Protein AF-A0A1X0WG77-F1 (afdb_monomer_lite)

Foldseek 3Di:
DKEKEKEFPAAAFAQCQPTKTKIKIAIADPVRQADFQFKKAKDKDPFKDKQDRIWGAHPRRMTMIIIHGNDFDKIWMDIDGPPYDYDIYIHGHDHPPDDPVVVVVVVVVLVVLVPDPPPPDDPDDPPDDSPDDDPVVVVDDPPDPPVPPPDPPDLEQELVVQDDPVVVVQASQRSLLVSQVCCVVVVRQHYEYPDAHEHLAERENEPADPVAHEYAYAHYEYDPNHDADPDLPRAGENYEYDYQPAAAARYEAHYAYFYDVLGHAHYEAAEQGYENYEHEYAEAENHSEVYDYAHYQHEHYHYEYEYEEYEHYQEDYEDDAYPHHDRSAAEQYEYYYAEHEHHQQAHEEDALGHANYEAEHAYYHANQQKKKFWWPDFWCVVVCASDAPKWKDLPPAIWGWDHWADAQRIIITMTGHPDGQAVVVVNRDDPDDAQGWMAIPPDPGRTIGTHDMDHFAQDPLGTAHAHYEQANRVHPAREYEYAYAYDRDHDHYQCLRYFFAYDHSRDPQRGHDSQWGWDDPVFWTFIGRRRNDPDGPDIDGPVQADVVPPRDSPVDDPFDPKWKDKDFADPDDWDFTDFADQDPPDDPDQAWWWKWKKKDKPDPPWIKIWIKTWHDDPLWIDIDTPDMDTGPQKDWDWDIDSGGITTIIHGHPDRIMMMMMGIDTD

Organism: NCBI:txid1646377

pLDDT: mean 86.05, std 15.9, range [34.09, 98.88]

Sequence (666 aa):
MTTITLICPSNGAAADGSSQDVLAMTCVDSSGKAVSGQVITLTATTGVTLSATSVTTDSTGVASAYATSTTKGTFTVTAASSGATSVPCAVIFTDGYETAAANRVLSTMQTALAGTGGANYVGWNSSVSYSAGTLGAAFNSGTTQLSSLTSKQARWIDIEDYADTNSAAGDWTTAIQAAIDATNTLGIYNVRGTGSYAVSSTVKIRNVPSSGLNIAIYKITTLSAFPSNTTFWDATPVISIGDTTGNIVGLNLFINYLDGGSKADGITGVSYGYGTSHVHIGYATNCIAVMRMGQHDYTSATNWITGDNWVGNWMGVYLANGTSGTSPIVEAWIIDVKFIANNRWGGMWYFDAGQYGQIRGDWDYNGTYLAVLGLSTTTGLSSIAGQTGLKLTDGTTQMEFLFYYTYQGTTYIVVAASSNISKASGTGAVPWTAGSTISCTTVTGVSLVFSTSEIAGDNASGSNYFDILHDFERAPFGRIQVVAGYISGIIGGNLYTSSFQYQNSFSGTTDSFRGFGISNSGTALSFYNYALASTPIANFTSSYVNFPSKLSTAYRLIEGGAFASQIAASSSTTSALLTLVDQSTDKYYAEGTMYDITLKTNYAGTCGSYRVFVISSGGSYSHVVVSTYSGDAIAVTFTDTTSGVQMNFRQEAQTSMAVAVNAIRI

Secondary structure (DSSP, 8-state):
-EEEEEEEEE---BSSSS--EEEEEEEE-TTS-B-TT-EEEEEE-TT-EES-SEEE--TTSEEEEEEE-SS-EEEEEEEE-TTEEE--EEEEEBSPTTTHHHHHHHHHHHHHHHHS--TTSTT--TTS-TTSS-TTGGG--TT--GGG---SS-SSEEGGGG--HHHHTT--HHHHHHHHHHHHHHT--EEEEEEEEEESS-EEE----TT-EEEEEEEEEE-TTSPPPSSSSSPEEEEEE--SSS-EESEEEEEEEEE-TTTEEEEEEEET-EES-EEEEEEEES-SEEEEEEEESEEEES-EEEEEEEES-SEEEEEE--SSSEEEEEE--EEEEEEEE--SSEEEEEES--BT-EEEEEEES--TTEEEEEEEEEETGGGTTT-SS-EEESSS-EEEEEEEEEETTEEEEEEE-SS---GGGS----SS-TT-EEEESSSTT-EEEEEEEEE-EEETTEEE---EEEE-SSSS----EEE-S-BS-EEES-GGGSEEE---SS-S--EEETTEEEEE-SSEEEEEETTT-SSEEEEEETTT--GGG-S---S----SS-EEEEEE--SS--EEEEEE---SSS-SSS--EEEEEEEEESSTT-EEEEEEEEEEETTEEEEEEEEEEE-TTEEEEEEEETTEEEEEEEE-SSSEEEEEEEEEE-

InterPro domains:
  IPR003344 Big-1 (bacterial Ig-like domain 1) domain [PF02369] (4-93)
  IPR003344 Big-1 (bacterial Ig-like domain 1) domain [PS51127] (3-94)
  IPR003344 Big-1 (bacterial Ig-like domain 1) domain [SM00634] (2-90)
  IPR008964 Invasin/intimin cell-adhesion fragments [SSF49373] (2-91)
  IPR013783 Immunoglobulin-like fold [G3DSA:2.60.40.10] (1-93)

Structure (mmCIF, N/CA/C/O backbone):
data_AF-A0A1X0WG77-F1
#
_entry.id   AF-A0A1X0WG77-F1
#
loop_
_atom_site.group_PDB
_atom_site.id
_atom_site.type_symbol
_atom_site.label_atom_id
_atom_site.label_alt_id
_atom_site.label_comp_id
_atom_site.label_asym_id
_atom_site.label_entity_id
_atom_site.label_seq_id
_atom_site.pdbx_PDB_ins_code
_atom_site.Cartn_x
_atom_site.Cartn_y
_atom_site.Cartn_z
_atom_site.occupancy
_atom_site.B_iso_or_equiv
_atom_site.auth_seq_id
_atom_site.auth_comp_id
_atom_site.auth_asym_id
_atom_site.auth_atom_id
_atom_site.pdbx_PDB_model_num
ATOM 1 N N . MET A 1 1 ? 41.868 -67.259 -30.312 1.00 72.00 1 MET A N 1
ATOM 2 C CA . MET A 1 1 ? 42.405 -65.972 -30.803 1.00 72.00 1 MET A CA 1
ATOM 3 C C . MET A 1 1 ? 41.439 -64.898 -30.356 1.00 72.00 1 MET A C 1
ATOM 5 O O . MET A 1 1 ? 40.242 -65.135 -30.453 1.00 72.00 1 MET A O 1
ATOM 9 N N . THR A 1 2 ? 41.937 -63.808 -29.786 1.00 87.06 2 THR A N 1
ATOM 10 C CA . THR A 1 2 ? 41.091 -62.724 -29.274 1.00 87.06 2 THR A CA 1
ATOM 11 C C . THR A 1 2 ? 40.650 -61.834 -30.436 1.00 87.06 2 THR A C 1
ATOM 13 O O . THR A 1 2 ? 41.434 -61.572 -31.345 1.00 87.06 2 THR A O 1
ATOM 16 N N . THR A 1 3 ? 39.409 -61.368 -30.439 1.00 93.19 3 THR A N 1
ATOM 17 C CA . THR A 1 3 ? 38.869 -60.492 -31.481 1.00 93.19 3 THR A CA 1
ATOM 18 C C . THR A 1 3 ? 38.476 -59.156 -30.868 1.00 93.19 3 THR A C 1
ATOM 20 O O . THR A 1 3 ? 37.742 -59.116 -29.882 1.00 93.19 3 THR A O 1
ATOM 23 N N . ILE A 1 4 ? 38.963 -58.064 -31.460 1.00 94.94 4 ILE A N 1
ATOM 24 C CA . ILE A 1 4 ? 38.587 -56.694 -31.112 1.00 94.94 4 ILE A CA 1
ATOM 25 C C . ILE A 1 4 ? 37.647 -56.173 -32.194 1.00 94.94 4 ILE A C 1
ATOM 27 O O . ILE A 1 4 ? 38.030 -56.041 -33.357 1.00 94.94 4 ILE A O 1
ATOM 31 N N . THR A 1 5 ? 36.428 -55.833 -31.799 1.00 94.12 5 THR A N 1
ATOM 32 C CA . THR A 1 5 ? 35.467 -55.133 -32.652 1.00 94.12 5 THR A CA 1
ATOM 33 C C . THR A 1 5 ? 35.569 -53.644 -32.358 1.00 94.12 5 THR A C 1
ATOM 35 O O . THR A 1 5 ? 35.202 -53.226 -31.265 1.00 94.12 5 THR A O 1
ATOM 38 N N . LEU A 1 6 ? 36.094 -52.861 -33.304 1.00 95.25 6 LEU A N 1
ATOM 39 C CA . LEU A 1 6 ? 36.152 -51.399 -33.229 1.00 95.25 6 LEU A CA 1
ATOM 40 C C . LEU A 1 6 ? 35.035 -50.809 -34.092 1.00 95.25 6 LEU A C 1
ATOM 42 O O . LEU A 1 6 ? 34.965 -51.082 -35.289 1.00 95.25 6 LEU A O 1
ATOM 46 N N . ILE A 1 7 ? 34.196 -49.971 -33.493 1.00 93.31 7 ILE A N 1
ATOM 47 C CA . ILE A 1 7 ? 33.124 -49.241 -34.175 1.00 93.31 7 ILE A CA 1
ATOM 48 C C . ILE A 1 7 ? 33.127 -47.769 -33.758 1.00 93.31 7 ILE A C 1
ATOM 50 O O . ILE A 1 7 ? 33.672 -47.409 -32.715 1.00 93.31 7 ILE A O 1
ATOM 54 N N . CYS A 1 8 ? 32.505 -46.916 -34.572 1.00 91.12 8 CYS A N 1
ATOM 55 C CA . CYS A 1 8 ? 32.302 -45.498 -34.276 1.00 91.12 8 CYS A CA 1
ATOM 56 C C . CYS A 1 8 ? 30.799 -45.230 -34.102 1.00 91.12 8 CYS A C 1
ATOM 58 O O . CYS A 1 8 ? 30.136 -44.872 -35.076 1.00 91.12 8 CYS A O 1
ATOM 60 N N . PRO A 1 9 ? 30.216 -45.489 -32.914 1.00 84.31 9 PRO A N 1
ATOM 61 C CA . PRO A 1 9 ? 28.779 -45.328 -32.679 1.00 84.31 9 PRO A CA 1
ATOM 62 C C . PRO A 1 9 ? 28.277 -43.888 -32.844 1.00 84.31 9 PRO A C 1
ATOM 64 O O . PRO A 1 9 ? 27.129 -43.695 -33.232 1.00 84.31 9 PRO A O 1
ATOM 67 N N . SER A 1 10 ? 29.124 -42.893 -32.573 1.00 87.31 10 SER A N 1
ATOM 68 C CA . SER A 1 10 ? 28.854 -41.486 -32.879 1.00 87.31 10 SER A CA 1
ATOM 69 C C . SER A 1 10 ? 29.910 -41.017 -33.865 1.00 87.31 10 SER A C 1
ATOM 71 O O . SER A 1 10 ? 31.090 -41.025 -33.524 1.00 87.31 10 SER A O 1
ATOM 73 N N . ASN A 1 11 ? 29.484 -40.700 -35.083 1.00 88.38 11 ASN A N 1
ATOM 74 C CA . ASN A 1 11 ? 30.341 -40.418 -36.231 1.00 88.38 11 ASN A CA 1
ATOM 75 C C . ASN A 1 11 ? 29.741 -39.239 -37.013 1.00 88.38 11 ASN A C 1
ATOM 77 O O . ASN A 1 11 ? 28.514 -39.172 -37.132 1.00 88.38 11 ASN A O 1
ATOM 81 N N . GLY A 1 12 ? 30.555 -38.338 -37.561 1.00 85.31 12 GLY A N 1
ATOM 82 C CA . GLY A 1 12 ? 30.060 -37.125 -38.227 1.00 85.31 12 GLY A CA 1
ATOM 83 C C . GLY A 1 12 ? 30.235 -35.840 -37.414 1.00 85.31 12 GLY A C 1
ATOM 84 O O . GLY A 1 12 ? 29.492 -34.879 -37.638 1.00 85.31 12 GLY A O 1
ATOM 85 N N . ALA A 1 13 ? 31.162 -35.813 -36.454 1.00 86.88 13 ALA A N 1
ATOM 86 C CA . ALA A 1 13 ? 31.505 -34.607 -35.710 1.00 86.88 13 ALA A CA 1
ATOM 87 C C . ALA A 1 13 ? 31.988 -33.471 -36.633 1.00 86.88 13 ALA A C 1
ATOM 89 O O . ALA A 1 13 ? 32.538 -33.693 -37.714 1.00 86.88 13 ALA A O 1
ATOM 90 N N . ALA A 1 14 ? 31.801 -32.221 -36.207 1.00 85.81 14 ALA A N 1
ATOM 91 C CA . ALA A 1 14 ? 32.359 -31.075 -36.918 1.00 85.81 14 ALA A CA 1
ATOM 92 C C . ALA A 1 14 ? 33.896 -31.092 -36.884 1.00 85.81 14 ALA A C 1
ATOM 94 O O . ALA A 1 14 ? 34.507 -31.403 -35.866 1.00 85.81 14 ALA A O 1
ATOM 95 N N . ALA A 1 15 ? 34.529 -30.700 -37.991 1.00 88.12 15 ALA A N 1
ATOM 96 C CA . ALA A 1 15 ? 35.973 -30.501 -38.088 1.00 88.12 15 ALA A CA 1
ATOM 97 C C . ALA A 1 15 ? 36.428 -29.180 -37.420 1.00 88.12 15 ALA A C 1
ATOM 99 O O . ALA A 1 15 ? 37.099 -28.360 -38.045 1.00 88.12 15 ALA A O 1
ATOM 100 N N . ASP A 1 16 ? 36.017 -28.936 -36.176 1.00 85.00 16 ASP A N 1
ATOM 101 C CA . ASP A 1 16 ? 36.275 -27.710 -35.400 1.00 85.00 16 ASP A CA 1
ATOM 102 C C . ASP A 1 16 ? 37.384 -27.878 -34.338 1.00 85.00 16 ASP A C 1
ATOM 104 O O . ASP A 1 16 ? 37.750 -26.925 -33.650 1.00 85.00 16 ASP A O 1
ATOM 108 N N . GLY A 1 17 ? 37.946 -29.084 -34.213 1.00 87.19 17 GLY A N 1
ATOM 109 C CA . GLY A 1 17 ? 38.962 -29.438 -33.222 1.00 87.19 17 GLY A CA 1
ATOM 110 C C . GLY A 1 17 ? 38.434 -29.716 -31.809 1.00 87.19 17 GLY A C 1
ATOM 111 O O . GLY A 1 17 ? 39.234 -30.109 -30.956 1.00 87.19 17 GLY A O 1
ATOM 112 N N . SER A 1 18 ? 37.133 -29.562 -31.548 1.00 87.56 18 SER A N 1
ATOM 113 C CA . SER A 1 18 ? 36.513 -29.752 -30.226 1.00 87.56 18 SER A CA 1
ATOM 114 C C . SER A 1 18 ? 35.364 -30.769 -30.225 1.00 87.56 18 SER A C 1
ATOM 116 O O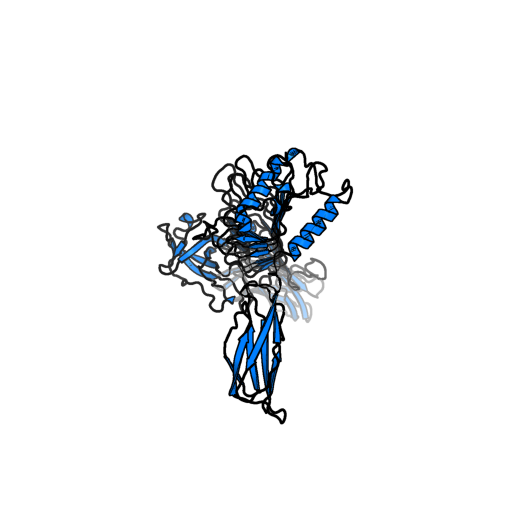 . SER A 1 18 ? 35.201 -31.487 -29.237 1.00 87.56 18 SER A O 1
ATOM 118 N N . SER A 1 19 ? 34.619 -30.886 -31.323 1.00 86.75 19 SER A N 1
ATOM 119 C CA . SER A 1 19 ? 33.569 -31.878 -31.545 1.00 86.75 19 SER A CA 1
ATOM 120 C C . SER A 1 19 ? 34.162 -33.286 -31.675 1.00 86.75 19 SER A C 1
ATOM 122 O O . SER A 1 19 ? 35.167 -33.499 -32.356 1.00 86.75 19 SER A O 1
ATOM 124 N N . GLN A 1 20 ? 33.536 -34.257 -31.004 1.00 92.44 20 GLN A N 1
ATOM 125 C CA . GLN A 1 20 ? 34.094 -35.595 -30.791 1.00 92.44 20 GLN A CA 1
ATOM 126 C C . GLN A 1 20 ? 33.289 -36.685 -31.497 1.00 92.44 20 GLN A C 1
ATOM 128 O O . GLN A 1 20 ? 32.087 -36.828 -31.271 1.00 92.44 20 GLN A O 1
ATOM 133 N N . ASP A 1 21 ? 33.988 -37.518 -32.263 1.00 93.31 21 ASP A N 1
ATOM 134 C CA . ASP A 1 21 ? 33.515 -38.846 -32.638 1.00 93.31 21 ASP A CA 1
ATOM 135 C C . ASP A 1 21 ? 33.853 -39.841 -31.518 1.00 93.31 21 ASP A C 1
ATOM 137 O O . ASP A 1 21 ? 34.910 -39.759 -30.881 1.00 93.31 21 ASP A O 1
ATOM 141 N N . VAL A 1 22 ? 32.955 -40.794 -31.266 1.00 95.06 22 VAL A N 1
ATOM 142 C CA . VAL A 1 22 ? 33.102 -41.783 -30.189 1.00 95.06 22 VAL A CA 1
ATOM 143 C C . VAL A 1 22 ? 33.548 -43.104 -30.784 1.00 95.06 22 VAL A C 1
ATOM 145 O O . VAL A 1 22 ? 32.844 -43.674 -31.610 1.00 95.06 22 VAL A O 1
ATOM 148 N N . LEU A 1 23 ? 34.679 -43.622 -30.314 1.00 95.81 23 LEU A N 1
ATOM 149 C CA . LEU A 1 23 ? 35.206 -44.937 -30.656 1.00 95.81 23 LEU A CA 1
ATOM 150 C C . LEU A 1 23 ? 34.848 -45.926 -29.549 1.00 95.81 23 LEU A C 1
ATOM 152 O O . LEU A 1 23 ? 35.200 -45.707 -28.389 1.00 95.81 23 LEU A O 1
ATOM 156 N N . ALA A 1 24 ? 34.206 -47.034 -29.906 1.00 94.38 24 ALA A N 1
ATOM 157 C CA . ALA A 1 24 ? 33.896 -48.122 -28.985 1.00 94.38 24 ALA A CA 1
ATOM 158 C C . ALA A 1 24 ? 34.583 -49.413 -29.436 1.00 94.38 24 ALA A C 1
ATOM 160 O O . ALA A 1 24 ? 34.536 -49.785 -30.610 1.00 94.38 24 ALA A O 1
ATOM 161 N N . MET A 1 25 ? 35.232 -50.086 -28.489 1.00 95.50 25 MET A N 1
ATOM 162 C CA . MET A 1 25 ? 35.956 -51.335 -28.698 1.00 95.50 25 MET A CA 1
ATOM 163 C C . MET A 1 25 ? 35.393 -52.416 -27.793 1.00 95.50 25 MET A C 1
ATOM 165 O O . MET A 1 25 ? 35.274 -52.211 -26.589 1.00 95.50 25 MET A O 1
ATOM 169 N N . THR A 1 26 ? 35.118 -53.587 -28.356 1.00 94.56 26 THR A N 1
ATOM 170 C CA . THR A 1 26 ? 34.739 -54.780 -27.591 1.00 94.56 26 THR A CA 1
ATOM 171 C C . THR A 1 26 ? 35.724 -55.900 -27.872 1.00 94.56 26 THR A C 1
ATOM 173 O O . THR A 1 26 ? 36.003 -56.204 -29.031 1.00 94.56 26 THR A O 1
ATOM 176 N N . CYS A 1 27 ? 36.251 -56.510 -26.817 1.00 93.88 27 CYS A N 1
ATOM 177 C CA . CYS A 1 27 ? 37.264 -57.551 -26.871 1.00 93.88 27 CYS A CA 1
ATOM 178 C C . CYS A 1 27 ? 36.690 -58.876 -26.362 1.00 93.88 27 CYS A C 1
ATOM 180 O O . CYS A 1 27 ? 36.281 -58.974 -25.202 1.00 93.88 27 CYS A O 1
ATOM 182 N N . VAL A 1 28 ? 36.676 -59.897 -27.218 1.00 92.88 28 VAL A N 1
ATOM 183 C CA . VAL A 1 28 ? 36.177 -61.240 -26.889 1.00 92.88 28 VAL A CA 1
ATOM 184 C C . VAL A 1 28 ? 37.200 -62.316 -27.238 1.00 92.88 28 VAL A C 1
ATOM 186 O O . VAL A 1 28 ? 37.978 -62.163 -28.178 1.00 92.88 28 VAL A O 1
ATOM 189 N N . ASP A 1 29 ? 37.223 -63.412 -26.486 1.00 90.94 29 ASP A N 1
ATOM 190 C CA . ASP A 1 29 ? 38.038 -64.584 -26.801 1.00 90.94 29 ASP A CA 1
ATOM 191 C C . ASP A 1 29 ? 37.398 -65.445 -27.909 1.00 90.94 29 ASP A C 1
ATOM 193 O O . ASP A 1 29 ? 36.309 -65.160 -28.407 1.00 90.94 29 ASP A O 1
ATOM 197 N N . SER A 1 30 ? 38.057 -66.542 -28.298 1.00 87.62 30 SER A N 1
ATOM 198 C CA . SER A 1 30 ? 37.553 -67.432 -29.358 1.00 87.62 30 SER A CA 1
ATOM 199 C C . SER A 1 30 ? 36.258 -68.176 -29.017 1.00 87.62 30 SER A C 1
ATOM 201 O O . SER A 1 30 ? 35.678 -68.786 -29.909 1.00 87.62 30 SER A O 1
ATOM 203 N N . SER A 1 31 ? 35.815 -68.161 -27.756 1.00 88.50 31 SER A N 1
ATOM 204 C CA . SER A 1 31 ? 34.515 -68.700 -27.338 1.00 88.50 31 SER A CA 1
ATOM 205 C C . SER A 1 31 ? 33.401 -67.646 -27.350 1.00 88.50 31 SER A C 1
ATOM 207 O O . SER A 1 31 ? 32.243 -67.981 -27.112 1.00 88.50 31 SER A O 1
ATOM 209 N N . GLY A 1 32 ? 33.737 -66.383 -27.640 1.00 84.94 32 GLY A N 1
ATOM 210 C CA . GLY A 1 32 ? 32.819 -65.247 -27.590 1.00 84.94 32 GLY A CA 1
ATOM 211 C C . GLY A 1 32 ? 32.688 -64.616 -26.201 1.00 84.94 32 GLY A C 1
ATOM 212 O O . GLY A 1 32 ? 31.807 -63.782 -26.001 1.00 84.94 32 GLY A O 1
ATOM 213 N N . LYS A 1 33 ? 33.538 -64.984 -25.231 1.00 91.25 33 LYS A N 1
ATOM 214 C CA . LYS A 1 33 ? 33.508 -64.421 -23.875 1.00 91.25 33 LYS A CA 1
ATOM 215 C C . LYS A 1 33 ? 34.330 -63.134 -23.797 1.00 91.25 33 LYS A C 1
ATOM 217 O O . LYS A 1 33 ? 35.428 -63.065 -24.341 1.00 91.25 33 LYS A O 1
ATOM 222 N N . ALA A 1 34 ? 33.817 -62.134 -23.083 1.00 93.06 34 ALA A N 1
ATOM 223 C CA . ALA A 1 34 ? 34.497 -60.863 -22.847 1.00 93.06 34 ALA A CA 1
ATOM 224 C C . ALA A 1 34 ? 35.877 -61.028 -22.182 1.00 93.06 34 ALA A C 1
ATOM 226 O O . ALA A 1 34 ? 36.022 -61.764 -21.201 1.00 93.06 34 ALA A O 1
ATOM 227 N N . VAL A 1 35 ? 36.874 -60.296 -22.687 1.00 93.06 35 VAL A N 1
ATOM 228 C CA . VAL A 1 35 ? 38.241 -60.267 -22.149 1.00 93.06 35 VAL A CA 1
ATOM 229 C C . VAL A 1 35 ? 38.459 -58.964 -21.387 1.00 93.06 35 VAL A C 1
ATOM 231 O O . VAL A 1 35 ? 38.616 -57.900 -21.986 1.00 93.06 35 VAL A O 1
ATOM 234 N N . SER A 1 36 ? 38.477 -59.056 -20.059 1.00 94.38 36 SER A N 1
ATOM 235 C CA . SER A 1 36 ? 38.755 -57.933 -19.158 1.00 94.38 36 SER A CA 1
ATOM 236 C C . SER A 1 36 ? 40.249 -57.634 -19.067 1.00 94.38 36 SER A C 1
ATOM 238 O O . SER A 1 36 ? 41.068 -58.551 -19.066 1.00 94.38 36 SER A O 1
ATOM 240 N N . GLY A 1 37 ? 40.606 -56.359 -18.903 1.00 92.69 37 GLY A N 1
ATOM 241 C CA . GLY A 1 37 ? 41.988 -55.930 -18.671 1.00 92.69 37 GLY A CA 1
ATOM 242 C C . GLY A 1 37 ? 42.888 -55.979 -19.910 1.00 92.69 37 GLY A C 1
ATOM 243 O O . GLY A 1 37 ? 44.106 -55.869 -19.781 1.00 92.69 37 GLY A O 1
ATOM 244 N N . GLN A 1 38 ? 42.321 -56.141 -21.108 1.00 94.19 38 GLN A N 1
ATOM 245 C CA . GLN A 1 38 ? 43.082 -56.147 -22.353 1.00 94.19 38 GLN A CA 1
ATOM 246 C C . GLN A 1 38 ? 43.496 -54.721 -22.716 1.00 94.19 38 GLN A C 1
ATOM 248 O O . GLN A 1 38 ? 42.642 -53.859 -22.911 1.00 94.19 38 GLN A O 1
ATOM 253 N N . VAL A 1 39 ? 44.800 -54.485 -22.870 1.00 95.25 39 VAL A N 1
ATOM 254 C CA . VAL A 1 39 ? 45.331 -53.205 -23.360 1.00 95.25 39 VAL A CA 1
ATOM 255 C C . VAL A 1 39 ? 45.246 -53.165 -24.886 1.00 95.25 39 VAL A C 1
ATOM 257 O O . VAL A 1 39 ? 45.792 -54.034 -25.567 1.00 95.25 39 VAL A O 1
ATOM 260 N N . ILE A 1 40 ? 44.567 -52.158 -25.424 1.00 95.69 40 ILE A N 1
ATOM 261 C CA . ILE A 1 40 ? 44.338 -51.927 -26.851 1.00 95.69 40 ILE A CA 1
ATOM 262 C C . ILE A 1 40 ? 45.022 -50.617 -27.243 1.00 95.69 40 ILE A C 1
ATOM 264 O O . ILE A 1 40 ? 44.683 -49.556 -26.725 1.00 95.69 40 ILE A O 1
ATOM 268 N N . THR A 1 41 ? 45.964 -50.680 -28.178 1.00 96.69 41 THR A N 1
ATOM 269 C CA . THR A 1 41 ? 46.638 -49.507 -28.749 1.00 96.69 41 THR A CA 1
ATOM 270 C C . THR A 1 41 ? 45.830 -48.964 -29.921 1.00 96.69 41 THR A C 1
ATOM 272 O O . THR A 1 41 ? 45.400 -49.736 -30.778 1.00 96.69 41 THR A O 1
ATOM 275 N N . LEU A 1 42 ? 45.651 -47.645 -29.979 1.00 96.81 42 LEU A N 1
ATOM 276 C CA . LEU A 1 42 ? 44.920 -46.955 -31.036 1.00 96.81 42 LEU A CA 1
ATOM 277 C C . LEU A 1 42 ? 45.854 -46.098 -31.881 1.00 96.81 42 LEU A C 1
ATOM 279 O O . LEU A 1 42 ? 46.690 -45.359 -31.361 1.00 96.81 42 LEU A O 1
ATOM 283 N N . THR A 1 43 ? 45.661 -46.153 -33.193 1.00 96.12 43 THR A N 1
ATOM 284 C CA . THR A 1 43 ? 46.332 -45.270 -34.148 1.00 96.12 43 THR A CA 1
ATOM 285 C C . THR A 1 43 ? 45.322 -44.728 -35.143 1.00 96.12 43 THR A C 1
ATOM 287 O O . THR A 1 43 ? 44.430 -45.452 -35.577 1.00 96.12 43 THR A O 1
ATOM 290 N N . ALA A 1 44 ? 45.470 -43.462 -35.516 1.00 94.81 44 ALA A N 1
ATOM 291 C CA . ALA A 1 44 ? 44.631 -42.806 -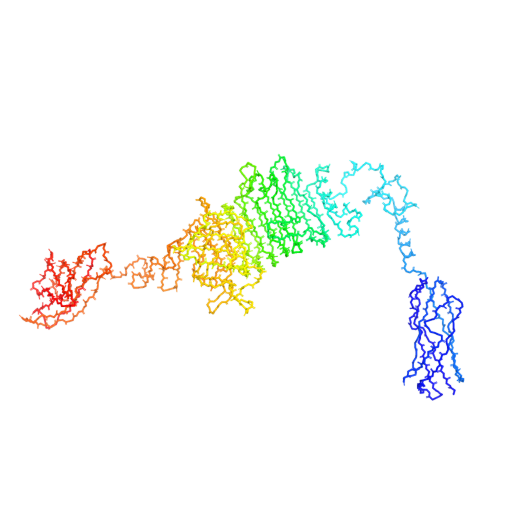36.508 1.00 94.81 44 ALA A CA 1
ATOM 292 C C . ALA A 1 44 ? 45.482 -42.266 -37.663 1.00 94.81 44 ALA A C 1
ATOM 294 O O . ALA A 1 44 ? 46.664 -41.961 -37.489 1.00 94.81 44 ALA A O 1
ATOM 295 N N . THR A 1 45 ? 44.884 -42.141 -38.845 1.00 93.19 45 THR A N 1
ATOM 296 C CA . THR A 1 45 ? 45.497 -41.434 -39.978 1.00 93.19 45 THR A CA 1
ATOM 297 C C . THR A 1 45 ? 45.760 -39.963 -39.637 1.00 93.19 45 THR A C 1
ATOM 299 O O . THR A 1 45 ? 45.017 -39.359 -38.863 1.00 93.19 45 THR A O 1
ATOM 302 N N . THR A 1 46 ? 46.796 -39.372 -40.242 1.00 91.00 46 THR A N 1
ATOM 303 C CA . THR A 1 46 ? 47.172 -37.962 -40.048 1.00 91.00 46 THR A CA 1
ATOM 304 C C . THR A 1 46 ? 45.973 -37.028 -40.226 1.00 91.00 46 THR A C 1
ATOM 306 O O . THR A 1 46 ? 45.255 -37.130 -41.218 1.00 91.00 46 THR A O 1
ATOM 309 N N . GLY A 1 47 ? 45.777 -36.115 -39.272 1.00 88.81 47 GLY A N 1
ATOM 310 C CA . GLY A 1 47 ? 44.645 -35.182 -39.247 1.00 88.81 47 GLY A CA 1
ATOM 311 C C . GLY A 1 47 ? 43.610 -35.477 -38.160 1.00 88.81 47 GLY A C 1
ATOM 312 O O . GLY A 1 47 ? 42.758 -34.631 -37.917 1.00 88.81 47 GLY A O 1
ATOM 313 N N . VAL A 1 48 ? 43.701 -36.616 -37.467 1.00 95.38 48 VAL A N 1
ATOM 314 C CA . VAL A 1 48 ? 42.843 -36.957 -36.320 1.00 95.38 48 VAL A CA 1
ATOM 315 C C . VAL A 1 48 ? 43.651 -36.965 -35.027 1.00 95.38 48 VAL A C 1
ATOM 317 O O . VAL A 1 48 ? 44.713 -37.586 -34.952 1.00 95.38 48 VAL A O 1
ATOM 320 N N . THR A 1 49 ? 43.117 -36.324 -33.993 1.00 96.00 49 THR A N 1
ATOM 321 C CA . THR A 1 49 ? 43.636 -36.370 -32.625 1.00 96.00 49 THR A CA 1
ATOM 322 C C . THR A 1 49 ? 42.796 -37.348 -31.814 1.00 96.00 49 THR A C 1
ATOM 324 O O . THR A 1 49 ? 41.582 -37.193 -31.707 1.00 96.00 49 THR A O 1
ATOM 327 N N . LEU A 1 50 ? 43.435 -38.365 -31.236 1.00 96.38 50 LEU A N 1
ATOM 328 C CA . LEU A 1 50 ? 42.777 -39.314 -30.338 1.00 96.38 50 LEU A CA 1
ATOM 329 C C . LEU A 1 50 ? 42.912 -38.849 -28.887 1.00 96.38 50 LEU A C 1
ATOM 331 O O . LEU A 1 50 ? 43.984 -38.408 -28.476 1.00 96.38 50 LEU A O 1
ATOM 335 N N . SER A 1 51 ? 41.856 -39.011 -28.088 1.00 95.19 51 SER A N 1
ATOM 336 C CA . SER A 1 51 ? 41.879 -38.678 -26.656 1.00 95.19 51 SER A CA 1
ATOM 337 C C . SER A 1 51 ? 42.849 -39.548 -25.852 1.00 95.19 51 SER A C 1
ATOM 339 O O . SER A 1 51 ? 43.271 -39.161 -24.766 1.00 95.19 51 SER A O 1
ATOM 341 N N . ALA A 1 52 ? 43.183 -40.734 -26.366 1.00 92.75 52 ALA A N 1
ATOM 342 C CA . ALA A 1 52 ? 44.170 -41.642 -25.804 1.00 92.75 52 ALA A CA 1
ATOM 343 C C . ALA A 1 52 ? 44.788 -42.508 -26.912 1.00 92.75 52 ALA A C 1
ATOM 345 O O . ALA A 1 52 ? 44.104 -42.923 -27.846 1.00 92.75 52 ALA A O 1
ATOM 346 N N . THR A 1 53 ? 46.078 -42.822 -26.788 1.00 92.25 53 THR A N 1
ATOM 347 C CA . THR A 1 53 ? 46.800 -43.733 -27.697 1.00 92.25 53 THR A CA 1
ATOM 348 C C . THR A 1 53 ? 46.705 -45.199 -27.268 1.00 92.25 53 THR A C 1
ATOM 350 O O . THR A 1 53 ? 47.046 -46.096 -28.036 1.00 92.25 53 THR A O 1
ATOM 353 N N . SER A 1 54 ? 46.220 -45.464 -26.053 1.00 94.00 54 SER A N 1
ATOM 354 C CA . SER A 1 54 ? 45.915 -46.806 -25.562 1.00 94.00 54 SER A CA 1
ATOM 355 C C . SER A 1 54 ? 44.754 -46.767 -24.574 1.00 94.00 54 SER A C 1
ATOM 357 O O . SER A 1 54 ? 44.623 -45.802 -23.822 1.00 94.00 54 SER A O 1
ATOM 359 N N . VAL A 1 55 ? 43.932 -47.812 -24.574 1.00 95.38 55 VAL A N 1
ATOM 360 C CA . VAL A 1 55 ? 42.796 -48.000 -23.663 1.00 95.38 55 VAL A CA 1
ATOM 361 C C . VAL A 1 55 ? 42.795 -49.426 -23.121 1.00 95.38 55 VAL A C 1
ATOM 363 O O . VAL A 1 55 ? 43.305 -50.333 -23.773 1.00 95.38 55 VAL A O 1
ATOM 366 N N . THR A 1 56 ? 42.216 -49.641 -21.943 1.00 95.31 56 THR A N 1
ATOM 367 C CA . THR A 1 56 ? 42.135 -50.969 -21.318 1.00 95.31 56 THR A CA 1
ATOM 368 C C . THR A 1 56 ? 40.680 -51.382 -21.185 1.00 95.31 56 THR A C 1
ATOM 370 O O . THR A 1 56 ? 39.862 -50.573 -20.751 1.00 95.31 56 THR A O 1
ATOM 373 N N . THR A 1 57 ? 40.351 -52.621 -21.547 1.00 94.88 57 THR A N 1
ATOM 374 C CA . THR A 1 57 ? 38.978 -53.118 -21.425 1.00 94.88 57 THR A CA 1
ATOM 375 C C . THR A 1 57 ? 38.554 -53.310 -19.974 1.00 94.88 57 THR A C 1
ATOM 377 O O . THR A 1 57 ? 39.323 -53.791 -19.137 1.00 94.88 57 THR A O 1
ATOM 380 N N . ASP A 1 58 ? 37.307 -52.955 -19.684 1.00 93.00 58 ASP A N 1
ATOM 381 C CA . ASP A 1 58 ? 36.679 -53.159 -18.383 1.00 93.00 58 ASP A CA 1
ATOM 382 C C . ASP A 1 58 ? 36.286 -54.631 -18.138 1.00 93.00 58 ASP A C 1
ATOM 384 O O . ASP A 1 58 ? 36.568 -55.522 -18.945 1.00 93.00 58 ASP A O 1
ATOM 388 N N . SER A 1 59 ? 35.607 -54.898 -17.018 1.00 91.31 59 SER A N 1
ATOM 389 C CA . SER A 1 59 ? 35.137 -56.239 -16.638 1.00 91.31 59 SER A CA 1
ATOM 390 C C . SER A 1 59 ? 34.152 -56.869 -17.631 1.00 91.31 59 SER A C 1
ATOM 392 O O . SER A 1 59 ? 33.933 -58.080 -17.584 1.00 91.31 59 SER A O 1
ATOM 394 N N . THR A 1 60 ? 33.588 -56.077 -18.544 1.00 90.56 60 THR A N 1
ATOM 395 C CA . THR A 1 60 ? 32.686 -56.510 -19.618 1.00 90.56 60 THR A CA 1
ATOM 396 C C . THR A 1 60 ? 33.381 -56.606 -20.979 1.00 90.56 60 THR A C 1
ATOM 398 O O . THR A 1 60 ? 32.745 -56.945 -21.975 1.00 90.56 60 THR A O 1
ATOM 401 N N . GLY A 1 61 ? 34.698 -56.379 -21.031 1.00 91.94 61 GLY A N 1
ATOM 402 C CA . GLY A 1 61 ? 35.495 -56.460 -22.252 1.00 91.94 61 GLY A CA 1
ATOM 403 C C . GLY A 1 61 ? 35.363 -55.236 -23.157 1.00 91.94 61 GLY A C 1
ATOM 404 O O . GLY A 1 61 ? 35.721 -55.325 -24.331 1.00 91.94 61 GLY A O 1
ATOM 405 N N . VAL A 1 62 ? 34.866 -54.106 -22.644 1.00 93.94 62 VAL A N 1
ATOM 406 C CA . VAL A 1 62 ? 34.608 -52.886 -23.423 1.00 93.94 62 VAL A CA 1
ATOM 407 C C . VAL A 1 62 ? 35.615 -51.788 -23.078 1.00 93.94 62 VAL A C 1
ATOM 409 O O . VAL A 1 62 ? 36.042 -51.658 -21.935 1.00 93.94 62 VAL A O 1
ATOM 412 N N . ALA A 1 63 ? 36.010 -50.995 -24.073 1.00 94.56 63 ALA A N 1
ATOM 413 C CA . ALA A 1 63 ? 36.790 -49.771 -23.907 1.00 94.56 63 ALA A CA 1
ATOM 414 C C . ALA A 1 63 ? 36.289 -48.677 -24.863 1.00 94.56 63 ALA A C 1
ATOM 416 O O . ALA A 1 63 ? 35.721 -48.979 -25.915 1.00 94.56 63 ALA A O 1
ATOM 417 N N . SER A 1 64 ? 36.535 -47.406 -24.536 1.00 94.69 64 SER A N 1
ATOM 418 C CA . SER A 1 64 ? 36.151 -46.267 -25.378 1.00 94.69 64 SER A CA 1
ATOM 419 C C . SER A 1 64 ? 37.238 -45.198 -25.458 1.00 94.69 64 SER A C 1
ATOM 421 O O . SER A 1 64 ? 37.990 -44.996 -24.507 1.00 94.69 64 SER A O 1
ATOM 423 N N . ALA A 1 65 ? 37.280 -44.484 -26.579 1.00 96.12 65 ALA A N 1
ATOM 424 C CA . ALA A 1 65 ? 38.109 -43.300 -26.793 1.00 96.12 65 ALA A CA 1
ATOM 425 C C . ALA A 1 65 ? 37.350 -42.283 -27.657 1.00 96.12 65 ALA A C 1
ATOM 427 O O . ALA A 1 65 ? 36.317 -42.613 -28.239 1.00 96.12 65 ALA A O 1
ATOM 428 N N . TYR A 1 66 ? 37.874 -41.066 -27.772 1.00 96.44 66 TYR A N 1
ATOM 429 C CA . TYR A 1 66 ? 37.318 -40.027 -28.636 1.00 96.44 66 TYR A CA 1
ATOM 430 C C . TYR A 1 66 ? 38.299 -39.655 -29.742 1.00 96.44 66 TYR A C 1
ATOM 432 O O . TYR A 1 66 ? 39.516 -39.714 -29.547 1.00 96.44 66 TYR A O 1
ATOM 440 N N . ALA A 1 67 ? 37.763 -39.246 -30.885 1.00 95.62 67 ALA A N 1
ATOM 441 C CA . ALA A 1 67 ? 38.513 -38.693 -32.002 1.00 95.62 67 ALA A CA 1
ATOM 442 C C . ALA A 1 67 ? 38.028 -37.265 -32.290 1.00 95.62 67 ALA A C 1
ATOM 444 O O . ALA A 1 67 ? 36.825 -37.030 -32.367 1.00 95.62 67 ALA A O 1
ATOM 445 N N . THR A 1 68 ? 38.951 -36.322 -32.475 1.00 95.06 68 THR A N 1
ATOM 446 C CA . THR A 1 68 ? 38.663 -34.955 -32.943 1.00 95.06 68 THR A CA 1
ATOM 447 C C . THR A 1 68 ? 39.503 -34.619 -34.175 1.00 95.06 68 THR A C 1
ATOM 449 O O . THR A 1 68 ? 40.553 -35.224 -34.410 1.00 95.06 68 THR A O 1
ATOM 452 N N . SER A 1 69 ? 39.068 -33.648 -34.978 1.00 93.31 69 SER A N 1
ATOM 453 C CA . SER A 1 69 ? 39.838 -33.146 -36.121 1.00 93.31 69 SER A CA 1
ATOM 454 C C . SER A 1 69 ? 39.529 -31.678 -36.400 1.00 93.31 69 SER A C 1
ATOM 456 O O . SER A 1 69 ? 38.422 -31.215 -36.155 1.00 93.31 69 SER A O 1
ATOM 458 N N . THR A 1 70 ? 40.501 -30.952 -36.950 1.00 91.44 70 THR A N 1
ATOM 459 C CA . THR A 1 70 ? 40.306 -29.630 -37.578 1.00 91.44 70 THR A CA 1
ATOM 460 C C . THR A 1 70 ? 40.208 -29.724 -39.105 1.00 91.44 70 THR A C 1
ATOM 462 O O . THR A 1 70 ? 40.155 -28.712 -39.798 1.00 91.44 70 THR A O 1
ATOM 465 N N . THR A 1 71 ? 40.238 -30.941 -39.658 1.00 90.19 71 THR A N 1
ATOM 466 C CA . THR A 1 71 ? 40.219 -31.206 -41.099 1.00 90.19 71 THR A CA 1
ATOM 467 C C . THR A 1 71 ? 38.997 -32.043 -41.447 1.00 90.19 71 THR A C 1
ATOM 469 O O . THR A 1 71 ? 38.833 -33.156 -40.960 1.00 90.19 71 THR A O 1
ATOM 472 N N . LYS A 1 72 ? 38.137 -31.530 -42.328 1.00 90.06 72 LYS A N 1
ATOM 473 C CA . LYS A 1 72 ? 37.009 -32.298 -42.864 1.00 90.06 72 LYS A CA 1
ATOM 474 C C . LYS A 1 72 ? 37.507 -33.472 -43.701 1.00 90.06 72 LYS A C 1
ATOM 476 O O . LYS A 1 72 ? 38.400 -33.314 -44.532 1.00 90.06 72 LYS A O 1
ATOM 481 N N . GLY A 1 73 ? 36.847 -34.614 -43.563 1.00 90.62 73 GLY A N 1
ATOM 482 C CA . GLY A 1 73 ? 37.108 -35.784 -44.389 1.00 90.62 73 GLY A CA 1
ATOM 483 C C . GLY A 1 73 ? 36.808 -37.092 -43.678 1.00 90.62 73 GLY A C 1
ATOM 484 O O . GLY A 1 73 ? 36.363 -37.116 -42.533 1.00 90.62 73 GLY A O 1
ATOM 485 N N . THR A 1 74 ? 37.061 -38.189 -44.383 1.00 94.25 74 THR A N 1
ATOM 486 C CA . THR A 1 74 ? 37.009 -39.539 -43.825 1.00 94.25 74 THR A CA 1
ATOM 487 C C . THR A 1 74 ? 38.422 -40.000 -43.501 1.00 94.25 74 THR A C 1
ATOM 489 O O . THR A 1 74 ? 39.303 -39.987 -44.359 1.00 94.25 74 THR A O 1
ATOM 492 N N . PHE A 1 75 ? 38.619 -40.435 -42.265 1.00 95.38 75 PHE A N 1
ATOM 493 C CA . PHE A 1 75 ? 39.884 -40.887 -41.706 1.00 95.38 75 PHE A CA 1
ATOM 494 C C . PHE A 1 75 ? 39.727 -42.306 -41.168 1.00 95.38 75 PHE A C 1
ATOM 496 O O . PHE A 1 75 ? 38.616 -42.794 -40.971 1.00 95.38 75 PHE A O 1
ATOM 503 N N . THR A 1 76 ? 40.842 -42.994 -40.942 1.00 95.25 76 THR A N 1
ATOM 504 C CA . THR A 1 76 ? 40.832 -44.380 -40.459 1.00 95.25 76 THR A CA 1
ATOM 505 C C . THR A 1 76 ? 41.466 -44.465 -39.081 1.00 95.25 76 THR A C 1
ATOM 507 O O . THR A 1 76 ? 42.568 -43.957 -38.875 1.00 95.25 76 THR A O 1
ATOM 510 N N . VAL A 1 77 ? 40.784 -45.143 -38.158 1.00 95.81 77 VAL A N 1
ATOM 511 C CA . VAL A 1 77 ? 41.294 -45.509 -36.835 1.00 95.81 77 VAL A CA 1
ATOM 512 C C . VAL A 1 77 ? 41.447 -47.024 -36.756 1.00 95.81 77 VAL A C 1
ATOM 514 O O . VAL A 1 77 ? 40.553 -47.776 -37.136 1.00 95.81 77 VAL A O 1
ATOM 517 N N . THR A 1 78 ? 42.581 -47.486 -36.244 1.00 95.31 78 THR A N 1
ATOM 518 C CA . THR A 1 78 ? 42.883 -48.904 -36.035 1.00 95.31 78 THR A CA 1
ATOM 519 C C . THR A 1 78 ? 43.139 -49.186 -34.565 1.00 95.31 78 THR A C 1
ATOM 521 O O . THR A 1 78 ? 43.802 -48.404 -33.888 1.00 95.31 78 THR A O 1
ATOM 524 N N . ALA A 1 79 ? 42.661 -50.336 -34.095 1.00 94.31 79 ALA A N 1
ATOM 525 C CA . ALA A 1 79 ? 42.902 -50.857 -32.754 1.00 94.31 79 ALA A CA 1
ATOM 526 C C . ALA A 1 79 ? 43.808 -52.092 -32.834 1.00 94.31 79 ALA A C 1
ATOM 528 O O . ALA A 1 79 ? 43.567 -52.954 -33.672 1.00 94.31 79 ALA A O 1
ATOM 529 N N . ALA A 1 80 ? 44.820 -52.223 -31.982 1.00 92.19 80 ALA A N 1
ATOM 530 C CA . ALA A 1 80 ? 45.731 -53.368 -31.992 1.00 92.19 80 ALA A CA 1
ATOM 531 C C . ALA A 1 80 ? 46.027 -53.877 -30.578 1.00 92.19 80 ALA A C 1
ATOM 533 O O . ALA A 1 80 ? 46.183 -53.099 -29.640 1.00 92.19 80 ALA A O 1
ATOM 534 N N . SER A 1 81 ? 46.143 -55.196 -30.433 1.00 90.38 81 SER A N 1
ATOM 535 C CA . SER A 1 81 ? 46.646 -55.834 -29.217 1.00 90.38 81 SER A CA 1
ATOM 536 C C . SER A 1 81 ? 47.335 -57.158 -29.552 1.00 90.38 81 SER A C 1
ATOM 538 O O . SER A 1 81 ? 47.034 -57.772 -30.578 1.00 90.38 81 SER A O 1
ATOM 540 N N . SER A 1 82 ? 48.280 -57.597 -28.717 1.00 84.81 82 SER A N 1
ATOM 541 C CA . SER A 1 82 ? 49.089 -58.794 -28.989 1.00 84.81 82 SER A CA 1
ATOM 542 C C . SER A 1 82 ? 48.209 -60.041 -29.132 1.00 84.81 82 SER A C 1
ATOM 544 O O . SER A 1 82 ? 47.446 -60.377 -28.229 1.00 84.81 82 SER A O 1
ATOM 546 N N . GLY A 1 83 ? 48.303 -60.722 -30.279 1.00 78.06 83 GLY A N 1
ATOM 547 C CA . GLY A 1 83 ? 47.529 -61.936 -30.568 1.00 78.06 83 GLY A CA 1
ATOM 548 C C . GLY A 1 83 ? 46.038 -61.714 -30.862 1.00 78.06 83 GLY A C 1
ATOM 549 O O . GLY A 1 83 ? 45.296 -62.700 -30.931 1.00 78.06 83 GLY A O 1
ATOM 550 N N . ALA A 1 84 ? 45.599 -60.460 -31.038 1.00 86.25 84 ALA A N 1
ATOM 551 C CA . ALA A 1 84 ? 44.219 -60.118 -31.367 1.00 86.25 84 ALA A CA 1
ATOM 552 C C . ALA A 1 84 ? 44.039 -59.708 -32.839 1.00 86.25 84 ALA A C 1
ATOM 554 O O . ALA A 1 84 ? 44.912 -59.076 -33.432 1.00 86.25 84 ALA A O 1
ATOM 555 N N . THR A 1 85 ? 42.883 -60.030 -33.420 1.00 88.19 85 THR A N 1
ATOM 556 C CA . THR A 1 85 ? 42.467 -59.549 -34.749 1.00 88.19 85 THR A CA 1
ATOM 557 C C . THR A 1 85 ? 41.476 -58.399 -34.615 1.00 88.19 85 THR A C 1
ATOM 559 O O . THR A 1 85 ? 40.551 -58.491 -33.806 1.00 88.19 85 THR A O 1
ATOM 562 N N . SER A 1 86 ? 41.614 -57.360 -35.434 1.00 90.69 86 SER A N 1
ATOM 563 C CA . SER A 1 86 ? 40.714 -56.205 -35.471 1.00 90.69 86 SER A CA 1
ATOM 564 C C . SER A 1 86 ? 40.500 -55.722 -36.905 1.00 90.69 86 SER A C 1
ATOM 566 O O . SER A 1 86 ? 41.309 -55.996 -37.794 1.00 90.69 86 SER A O 1
ATOM 568 N N . VAL A 1 87 ? 39.406 -54.996 -37.128 1.00 88.81 87 VAL A N 1
ATOM 569 C CA . VAL A 1 87 ? 39.126 -54.306 -38.393 1.00 88.81 87 VAL A CA 1
ATOM 570 C C . VAL A 1 87 ? 39.192 -52.793 -38.140 1.00 88.81 87 VAL A C 1
ATOM 572 O O . VAL A 1 87 ? 38.682 -52.342 -37.111 1.00 88.81 87 VAL A O 1
ATOM 575 N N . PRO A 1 88 ? 39.828 -52.003 -39.027 1.00 91.56 88 PRO A N 1
ATOM 576 C CA . PRO A 1 88 ? 39.824 -50.547 -38.925 1.00 91.56 88 PRO A CA 1
ATOM 577 C C . PRO A 1 88 ? 38.407 -49.966 -38.963 1.00 91.56 88 PRO A C 1
ATOM 579 O O . PRO A 1 88 ? 37.532 -50.486 -39.653 1.00 91.56 88 PRO A O 1
ATOM 582 N N . CYS A 1 89 ? 38.206 -48.843 -38.282 1.00 91.75 89 CYS A N 1
ATOM 583 C CA . CYS A 1 89 ? 36.964 -48.085 -38.308 1.00 91.75 89 CYS A CA 1
ATOM 584 C C . CYS A 1 89 ? 37.170 -46.740 -39.012 1.00 91.75 89 CYS A C 1
ATOM 586 O O . CYS A 1 89 ? 38.187 -46.073 -38.809 1.00 91.75 89 CYS A O 1
ATOM 588 N N . ALA A 1 90 ? 36.204 -46.344 -39.840 1.00 93.62 90 ALA A N 1
ATOM 589 C CA . ALA A 1 90 ? 36.194 -45.035 -40.478 1.00 93.62 90 ALA A CA 1
ATOM 590 C C . ALA A 1 90 ? 35.553 -43.990 -39.551 1.00 93.62 90 ALA A C 1
ATOM 592 O O . ALA A 1 90 ? 34.421 -44.179 -39.103 1.00 93.62 90 ALA A O 1
ATOM 593 N N . VAL A 1 91 ? 36.250 -42.879 -39.316 1.00 94.00 91 VAL A N 1
ATOM 594 C CA . VAL A 1 91 ? 35.723 -41.681 -38.636 1.00 94.00 91 VAL A CA 1
ATOM 595 C C . VAL A 1 91 ? 35.568 -40.555 -39.655 1.00 94.00 91 VAL A C 1
ATOM 597 O O . VAL A 1 91 ? 36.404 -40.409 -40.550 1.00 94.00 91 VAL A O 1
ATOM 600 N N . ILE A 1 92 ? 34.476 -39.804 -39.591 1.00 93.19 92 ILE A N 1
ATOM 601 C CA . ILE A 1 92 ? 34.062 -38.834 -40.604 1.00 93.19 92 ILE A CA 1
ATOM 602 C C . ILE A 1 92 ? 33.867 -37.492 -39.913 1.00 93.19 92 ILE A C 1
ATOM 604 O O . ILE A 1 92 ? 32.942 -37.337 -39.128 1.00 93.19 92 ILE A O 1
ATOM 608 N N . PHE A 1 93 ? 34.671 -36.500 -40.286 1.00 90.12 93 PHE A N 1
ATOM 609 C CA . PHE A 1 93 ? 34.483 -35.128 -39.827 1.00 90.12 93 PHE A CA 1
ATOM 610 C C . PHE A 1 93 ? 33.839 -34.280 -40.922 1.00 90.12 93 PHE A C 1
ATOM 612 O O . PHE A 1 93 ? 34.322 -34.248 -42.060 1.00 90.12 93 PHE A O 1
ATOM 619 N N . THR A 1 94 ? 32.744 -33.596 -40.594 1.00 83.62 94 THR A N 1
ATOM 620 C CA . THR A 1 94 ? 32.004 -32.720 -41.515 1.00 83.62 94 THR A CA 1
ATOM 621 C C . THR A 1 94 ? 32.447 -31.265 -41.388 1.00 83.62 94 THR A C 1
ATOM 623 O O . THR A 1 94 ? 33.209 -30.912 -40.492 1.00 83.62 94 THR A O 1
ATOM 626 N N . ASP A 1 95 ? 31.983 -30.392 -42.290 1.00 75.12 95 ASP A N 1
ATOM 627 C CA . ASP A 1 95 ? 32.200 -28.948 -42.126 1.00 75.12 95 ASP A CA 1
ATOM 628 C C . ASP A 1 95 ? 31.669 -28.502 -40.755 1.00 75.12 95 ASP A C 1
ATOM 630 O O . ASP A 1 95 ? 30.647 -29.023 -40.298 1.00 75.12 95 ASP A O 1
ATOM 634 N N . GLY A 1 96 ? 32.351 -27.546 -40.116 1.00 62.75 96 GLY A N 1
ATOM 635 C CA . GLY A 1 96 ? 31.886 -26.944 -38.869 1.00 62.75 96 GLY A CA 1
ATOM 636 C C . GLY A 1 96 ? 30.420 -26.525 -38.980 1.00 62.75 96 GLY A C 1
ATOM 637 O O . GLY A 1 96 ? 30.029 -25.853 -39.945 1.00 62.75 96 GLY A O 1
ATOM 638 N N . TYR A 1 97 ? 29.599 -26.955 -38.022 1.00 54.78 97 TYR A N 1
ATOM 639 C CA . TYR A 1 97 ? 28.202 -26.549 -37.929 1.00 54.78 97 TYR A CA 1
ATOM 640 C C . TYR A 1 97 ? 28.142 -25.073 -37.541 1.00 54.78 97 TYR A C 1
ATOM 642 O O . TYR A 1 97 ? 27.916 -24.785 -36.381 1.00 54.78 97 TYR A O 1
ATOM 650 N N . GLU A 1 98 ? 28.363 -24.148 -38.484 1.00 56.44 98 GLU A N 1
ATOM 651 C CA . GLU A 1 98 ? 27.789 -22.794 -38.384 1.00 56.44 98 GLU A CA 1
ATOM 652 C C . GLU A 1 98 ? 27.855 -21.905 -39.635 1.00 56.44 98 GLU A C 1
ATOM 654 O O . GLU A 1 98 ? 27.260 -20.834 -39.636 1.00 56.44 98 GLU A O 1
ATOM 659 N N . THR 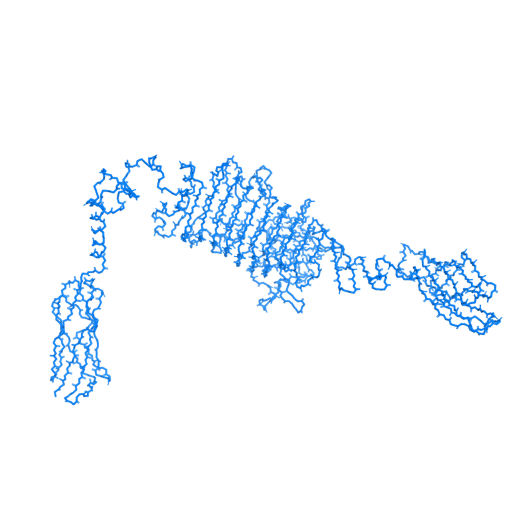A 1 99 ? 28.455 -22.317 -40.758 1.00 51.66 99 THR A N 1
ATOM 660 C CA . THR A 1 99 ? 28.542 -21.403 -41.925 1.00 51.66 99 THR A CA 1
ATOM 661 C C . THR A 1 99 ? 27.769 -21.891 -43.153 1.00 51.66 99 THR A C 1
ATOM 663 O O . THR A 1 99 ? 27.124 -21.104 -43.839 1.00 51.66 99 THR A O 1
ATOM 666 N N . ALA A 1 100 ? 27.731 -23.197 -43.435 1.00 47.41 100 ALA A N 1
ATOM 667 C CA . ALA A 1 100 ? 27.186 -23.696 -44.706 1.00 47.41 100 ALA A CA 1
ATOM 668 C C . ALA A 1 100 ? 25.646 -23.802 -44.760 1.00 47.41 100 ALA A C 1
ATOM 670 O O . ALA A 1 100 ? 25.053 -23.590 -45.818 1.00 47.41 100 ALA A O 1
ATOM 671 N N . ALA A 1 101 ? 24.979 -24.139 -43.650 1.00 47.88 101 ALA A N 1
ATOM 672 C CA . ALA A 1 101 ? 23.514 -24.222 -43.599 1.00 47.88 101 ALA A CA 1
ATOM 673 C C . ALA A 1 101 ? 22.874 -22.826 -43.587 1.00 47.88 101 ALA A C 1
ATOM 675 O O . ALA A 1 101 ? 21.978 -22.563 -44.388 1.00 47.88 101 ALA A O 1
ATOM 676 N N . ALA A 1 102 ? 23.414 -21.911 -42.776 1.00 50.25 102 ALA A N 1
ATOM 677 C CA . ALA A 1 102 ? 23.036 -20.502 -42.774 1.00 50.25 102 ALA A CA 1
ATOM 678 C C . ALA A 1 102 ? 23.266 -19.854 -44.150 1.00 50.25 102 ALA A C 1
ATOM 680 O O . ALA A 1 102 ? 22.364 -19.205 -44.672 1.00 50.25 102 ALA A O 1
ATOM 681 N N . ASN A 1 103 ? 24.402 -20.123 -44.807 1.00 53.38 103 ASN A N 1
ATOM 682 C CA . ASN A 1 103 ? 24.675 -19.591 -46.146 1.00 53.38 103 ASN A CA 1
ATOM 683 C C . ASN A 1 103 ? 23.792 -20.201 -47.243 1.00 53.38 103 ASN A C 1
ATOM 685 O O . ASN A 1 103 ? 23.465 -19.509 -48.203 1.00 53.38 103 ASN A O 1
ATOM 689 N N . ARG A 1 104 ? 23.362 -21.466 -47.120 1.00 57.03 104 ARG A N 1
ATOM 690 C CA . ARG A 1 104 ? 22.389 -22.064 -48.053 1.00 57.03 104 ARG A CA 1
ATOM 691 C C . ARG A 1 104 ? 20.996 -21.475 -47.882 1.00 57.03 104 ARG A C 1
ATOM 693 O O . ARG A 1 104 ? 20.358 -21.169 -48.885 1.00 57.03 104 ARG A O 1
ATOM 700 N N . VAL A 1 105 ? 20.537 -21.282 -46.646 1.00 57.59 105 VAL A N 1
ATOM 701 C CA . VAL A 1 105 ? 19.258 -20.610 -46.368 1.00 57.59 105 VAL A CA 1
ATOM 702 C C . VAL A 1 105 ? 19.311 -19.165 -46.866 1.00 57.59 105 VAL A C 1
ATOM 704 O O . VAL A 1 105 ? 18.424 -18.750 -47.606 1.00 57.59 105 VAL A O 1
ATOM 707 N N . LEU A 1 106 ? 20.397 -18.442 -46.580 1.00 54.84 106 LEU A N 1
ATOM 708 C CA . LEU A 1 106 ? 20.626 -17.074 -47.047 1.00 54.84 106 LEU A CA 1
ATOM 709 C C . LEU A 1 106 ? 20.643 -16.977 -48.581 1.00 54.84 106 LEU A C 1
ATOM 711 O O . LEU A 1 106 ? 19.926 -16.158 -49.146 1.00 54.84 106 LEU A O 1
ATOM 715 N N . SER A 1 107 ? 21.382 -17.857 -49.262 1.00 56.81 107 SER A N 1
ATOM 716 C CA . SER A 1 107 ? 21.446 -17.921 -50.731 1.00 56.81 107 SER A CA 1
ATOM 717 C C . SER A 1 107 ? 20.094 -18.268 -51.364 1.00 56.81 107 SER A C 1
ATOM 719 O O . SER A 1 107 ? 19.708 -17.679 -52.377 1.00 56.81 107 SER A O 1
ATOM 721 N N . THR A 1 108 ? 19.337 -19.179 -50.747 1.00 59.78 108 THR A N 1
ATOM 722 C CA . THR A 1 108 ? 17.998 -19.570 -51.213 1.00 59.78 108 THR A CA 1
ATOM 723 C C . THR A 1 108 ? 17.004 -18.419 -51.046 1.00 59.78 108 THR A C 1
ATOM 725 O O . THR A 1 108 ? 16.246 -18.128 -51.969 1.00 59.78 108 THR A O 1
ATOM 728 N N . MET A 1 109 ? 17.051 -17.705 -49.915 1.00 53.97 109 MET A N 1
ATOM 729 C CA . MET A 1 109 ? 16.222 -16.520 -49.675 1.00 53.97 109 MET A CA 1
ATOM 730 C C . MET A 1 109 ? 16.583 -15.366 -50.619 1.00 53.97 109 MET A C 1
ATOM 732 O O . MET A 1 109 ? 15.683 -14.747 -51.180 1.00 53.97 109 MET A O 1
ATOM 736 N N . GLN A 1 110 ? 17.873 -15.110 -50.863 1.00 57.28 110 GLN A N 1
ATOM 737 C CA . GLN A 1 110 ? 18.341 -14.087 -51.811 1.00 57.28 110 GLN A CA 1
ATOM 738 C C . GLN A 1 110 ? 17.902 -14.389 -53.252 1.00 57.28 110 GLN A C 1
ATOM 740 O O . GLN A 1 110 ? 17.436 -13.496 -53.959 1.00 57.28 110 GLN A O 1
ATOM 745 N N . THR A 1 111 ? 17.990 -15.653 -53.676 1.00 55.94 111 THR A N 1
ATOM 746 C CA . THR A 1 111 ? 17.577 -16.092 -55.021 1.00 55.94 111 THR A CA 1
ATOM 747 C C . THR A 1 111 ? 16.058 -16.014 -55.199 1.00 55.94 111 THR A C 1
ATOM 749 O O . THR A 1 111 ? 15.582 -15.544 -56.232 1.00 55.94 111 THR A O 1
ATOM 752 N N . ALA A 1 112 ? 15.284 -16.407 -54.180 1.00 54.22 112 ALA A N 1
ATOM 753 C CA . ALA A 1 112 ? 13.828 -16.276 -54.188 1.00 54.22 112 ALA A CA 1
ATOM 754 C C . ALA A 1 112 ? 13.383 -14.804 -54.259 1.00 54.22 112 ALA A C 1
ATOM 756 O O . ALA A 1 112 ? 12.483 -14.473 -55.027 1.00 54.22 112 ALA A O 1
ATOM 757 N N . LEU A 1 113 ? 14.052 -13.906 -53.526 1.00 53.75 113 LEU A N 1
ATOM 758 C CA . LEU A 1 113 ? 13.726 -12.476 -53.501 1.00 53.75 113 LEU A CA 1
ATOM 759 C C . LEU A 1 113 ? 14.073 -11.753 -54.817 1.00 53.75 113 LEU A C 1
ATOM 761 O O . LEU A 1 113 ? 13.391 -10.800 -55.186 1.00 53.75 113 LEU A O 1
ATOM 765 N N . ALA A 1 114 ? 15.107 -12.212 -55.532 1.00 52.06 114 ALA A N 1
ATOM 766 C CA . ALA A 1 114 ? 15.529 -11.654 -56.820 1.00 52.06 114 ALA A CA 1
ATOM 767 C C . ALA A 1 114 ? 14.689 -12.144 -58.020 1.00 52.06 114 ALA A C 1
ATOM 769 O O . ALA A 1 114 ? 14.618 -11.450 -59.032 1.00 52.06 114 ALA A O 1
ATOM 770 N N . GLY A 1 115 ? 14.073 -13.332 -57.930 1.00 50.44 115 GLY A N 1
ATOM 771 C CA . GLY A 1 115 ? 13.360 -13.976 -59.044 1.00 50.44 115 GLY A CA 1
ATOM 772 C C . GLY A 1 115 ? 11.876 -13.614 -59.184 1.00 50.44 115 GLY A C 1
ATOM 773 O O . GLY A 1 115 ? 11.329 -13.671 -60.283 1.00 50.44 115 GLY A O 1
ATOM 774 N N . THR A 1 116 ? 11.203 -13.225 -58.101 1.00 50.94 116 THR A N 1
ATOM 775 C CA . THR A 1 116 ? 9.810 -12.752 -58.157 1.00 50.94 116 THR A CA 1
ATOM 776 C C . THR A 1 116 ? 9.757 -11.246 -58.381 1.00 50.94 116 THR A C 1
ATOM 778 O O . THR A 1 116 ? 10.399 -10.493 -57.655 1.00 50.94 116 THR A O 1
ATOM 781 N N . GLY A 1 117 ? 8.938 -10.792 -59.337 1.00 50.19 117 GLY A N 1
ATOM 782 C CA . GLY A 1 117 ? 8.537 -9.387 -59.457 1.00 50.19 117 GLY A CA 1
ATOM 783 C C . GLY A 1 117 ? 7.826 -8.931 -58.180 1.00 50.19 117 GLY A C 1
ATOM 784 O O . GLY A 1 117 ? 6.610 -9.037 -58.057 1.00 50.19 117 GLY A O 1
ATOM 785 N N . GLY A 1 118 ? 8.608 -8.484 -57.199 1.00 53.66 118 GLY A N 1
ATOM 786 C CA . GLY A 1 118 ? 8.227 -8.240 -55.809 1.00 53.66 118 GLY A CA 1
ATOM 787 C C . GLY A 1 118 ? 7.452 -6.949 -55.570 1.00 53.66 118 GLY A C 1
ATOM 788 O O . GLY A 1 118 ? 7.617 -6.336 -54.521 1.00 53.66 118 GLY A O 1
ATOM 789 N N . ALA A 1 119 ? 6.576 -6.544 -56.491 1.00 47.12 119 ALA A N 1
ATOM 790 C CA . ALA A 1 119 ? 5.777 -5.326 -56.341 1.00 47.12 119 ALA A CA 1
ATOM 791 C C . ALA A 1 119 ? 4.814 -5.357 -55.130 1.00 47.12 119 ALA A C 1
ATOM 793 O O . ALA A 1 119 ? 4.323 -4.309 -54.725 1.00 47.12 119 ALA A O 1
ATOM 794 N N . ASN A 1 120 ? 4.578 -6.529 -54.519 1.00 43.09 120 ASN A N 1
ATOM 795 C CA . ASN A 1 120 ? 3.596 -6.717 -53.443 1.00 43.09 120 ASN A CA 1
ATOM 796 C C . ASN A 1 120 ? 4.185 -7.199 -52.098 1.00 43.09 120 ASN A C 1
ATOM 798 O O . ASN A 1 120 ? 3.419 -7.524 -51.193 1.00 43.09 120 ASN A O 1
ATOM 802 N N . TYR A 1 121 ? 5.516 -7.242 -51.932 1.00 44.28 121 TYR A N 1
ATOM 803 C CA . TYR A 1 121 ? 6.146 -7.659 -50.669 1.00 44.28 121 TYR A CA 1
ATOM 804 C C . TYR A 1 121 ? 6.665 -6.484 -49.829 1.00 44.28 121 TYR A C 1
ATOM 806 O O . TYR A 1 121 ? 7.262 -5.512 -50.306 1.00 44.28 121 TYR A O 1
ATOM 814 N N . VAL A 1 122 ? 6.461 -6.596 -48.518 1.00 38.50 122 VAL A N 1
ATOM 815 C CA . VAL A 1 122 ? 6.842 -5.592 -47.526 1.00 38.50 122 VAL A CA 1
ATOM 816 C C . VAL A 1 122 ? 8.369 -5.572 -47.341 1.00 38.50 122 VAL A C 1
ATOM 818 O O . VAL A 1 122 ? 8.915 -6.277 -46.515 1.00 38.50 122 VAL A O 1
ATOM 821 N N . GLY A 1 123 ? 9.068 -4.760 -48.137 1.00 47.06 123 GLY A N 1
ATOM 822 C CA . GLY A 1 123 ? 10.485 -4.375 -47.955 1.00 47.06 123 GLY A CA 1
ATOM 823 C C . GLY A 1 123 ? 11.253 -4.226 -49.271 1.00 47.06 123 GLY A C 1
ATOM 824 O O . GLY A 1 123 ? 12.426 -3.873 -49.278 1.00 47.06 123 GLY A O 1
ATOM 825 N N . TRP A 1 124 ? 10.583 -4.503 -50.389 1.00 44.72 124 TRP A N 1
ATOM 826 C CA . TRP A 1 124 ? 11.195 -4.548 -51.704 1.00 44.72 124 TRP A CA 1
ATOM 827 C C . TRP A 1 124 ? 11.407 -3.148 -52.299 1.00 44.72 124 TRP A C 1
ATOM 829 O O . TRP A 1 124 ? 10.486 -2.328 -52.318 1.00 44.72 124 TRP A O 1
ATOM 839 N N . ASN A 1 125 ? 12.621 -2.893 -52.789 1.00 50.62 125 ASN A N 1
ATOM 840 C CA . ASN A 1 125 ? 13.004 -1.701 -53.538 1.00 50.62 125 ASN A CA 1
ATOM 841 C C . ASN A 1 125 ? 13.693 -2.141 -54.837 1.00 50.62 125 ASN A C 1
ATOM 843 O O . ASN A 1 125 ? 14.763 -2.746 -54.803 1.00 50.62 125 ASN A O 1
ATOM 847 N N . SER A 1 126 ? 13.098 -1.803 -55.984 1.00 54.25 126 SER A N 1
ATOM 848 C CA . SER A 1 126 ? 13.610 -2.140 -57.322 1.00 54.25 126 SER A CA 1
ATOM 849 C C . SER A 1 126 ? 14.992 -1.561 -57.635 1.00 54.25 126 SER A C 1
ATOM 851 O O . SER A 1 126 ? 15.617 -1.965 -58.611 1.00 54.25 126 SER A O 1
ATOM 853 N N . SER A 1 127 ? 15.449 -0.590 -56.846 1.00 50.06 127 SER A N 1
ATOM 854 C CA . SER A 1 127 ? 16.693 0.149 -57.062 1.00 50.06 127 SER A CA 1
ATOM 855 C C . SER A 1 127 ? 17.866 -0.382 -56.227 1.00 50.06 127 SER A C 1
ATOM 857 O O . SER A 1 127 ? 18.964 0.163 -56.314 1.00 50.06 127 SER A O 1
ATOM 859 N N . VAL A 1 128 ? 17.657 -1.422 -55.407 1.00 50.75 128 VAL A N 1
ATOM 860 C CA . VAL A 1 128 ? 18.688 -2.023 -54.543 1.00 50.75 128 VAL A CA 1
ATOM 861 C C . VAL A 1 128 ? 19.115 -3.378 -55.106 1.00 50.75 128 VAL A C 1
ATOM 863 O O . VAL A 1 128 ? 18.283 -4.240 -55.380 1.00 50.75 128 VAL A O 1
ATOM 866 N N . SER A 1 129 ? 20.427 -3.586 -55.259 1.00 54.69 129 SER A N 1
ATOM 867 C CA . SER A 1 129 ? 20.973 -4.891 -55.640 1.00 54.69 129 SER A CA 1
ATOM 868 C C . SER A 1 129 ? 21.151 -5.774 -54.405 1.00 54.69 129 SER A C 1
ATOM 870 O O . SER A 1 129 ? 22.049 -5.560 -53.592 1.00 54.69 129 SER A O 1
ATOM 872 N N . TYR A 1 130 ? 20.301 -6.790 -54.271 1.00 53.22 130 TYR A N 1
ATOM 873 C CA . TYR A 1 130 ? 20.314 -7.742 -53.152 1.00 53.22 130 TYR A CA 1
ATOM 874 C C . TYR A 1 130 ? 21.376 -8.850 -53.298 1.00 53.22 130 TYR A C 1
ATOM 876 O O . TYR A 1 130 ? 21.433 -9.770 -52.485 1.00 53.22 130 TYR A O 1
ATOM 884 N N . SER A 1 131 ? 22.223 -8.780 -54.332 1.00 46.47 131 SER A N 1
ATOM 885 C CA . SER A 1 131 ? 23.144 -9.852 -54.723 1.00 46.47 131 SER A CA 1
ATOM 886 C C . SER A 1 131 ? 24.503 -9.842 -54.008 1.00 46.47 131 SER A C 1
ATOM 888 O O . SER A 1 131 ? 25.322 -10.707 -54.303 1.00 46.47 131 SER A O 1
ATOM 890 N N . ALA A 1 132 ? 24.792 -8.873 -53.124 1.00 46.88 132 ALA A N 1
ATOM 891 C CA . ALA A 1 132 ? 26.165 -8.649 -52.641 1.00 46.88 132 ALA A CA 1
ATOM 892 C C . ALA A 1 132 ? 26.340 -8.277 -51.148 1.00 46.88 132 ALA A C 1
ATOM 894 O O . ALA A 1 132 ? 27.430 -7.857 -50.771 1.00 46.88 132 ALA A O 1
ATOM 895 N N . GLY A 1 133 ? 25.339 -8.437 -50.272 1.00 45.53 133 GLY A N 1
ATOM 896 C CA . GLY A 1 133 ? 25.492 -8.065 -48.854 1.00 45.53 133 GLY A CA 1
ATOM 897 C C . GLY A 1 133 ? 24.660 -8.888 -47.870 1.00 45.53 133 GLY A C 1
ATOM 898 O O . GLY A 1 133 ? 23.583 -9.382 -48.205 1.00 45.53 133 GLY A O 1
ATOM 899 N N . THR A 1 134 ? 25.169 -9.023 -46.641 1.00 43.06 134 THR A N 1
ATOM 900 C CA . THR A 1 134 ? 24.422 -9.485 -45.462 1.00 43.06 134 THR A CA 1
ATOM 901 C C . THR A 1 134 ? 23.175 -8.619 -45.293 1.00 43.06 134 THR A C 1
ATOM 903 O O . THR A 1 134 ? 23.261 -7.392 -45.334 1.00 43.06 134 THR A O 1
ATOM 906 N N . LEU A 1 135 ? 22.015 -9.254 -45.094 1.00 44.06 135 LEU A N 1
ATOM 907 C CA . LEU A 1 135 ? 20.692 -8.610 -45.060 1.00 44.06 135 LEU A CA 1
ATOM 908 C C . LEU A 1 135 ? 20.592 -7.372 -44.137 1.00 44.06 135 LEU A C 1
ATOM 910 O O . LEU A 1 135 ? 19.721 -6.537 -44.354 1.00 44.06 135 LEU A O 1
ATOM 914 N N . GLY A 1 136 ? 21.478 -7.219 -43.146 1.00 44.06 136 GLY A N 1
ATOM 915 C CA . GLY A 1 136 ? 21.504 -6.075 -42.227 1.00 44.06 136 GLY A CA 1
ATOM 916 C C . GLY A 1 136 ? 22.075 -4.767 -42.796 1.00 44.06 136 GLY A C 1
ATOM 917 O O . GLY A 1 136 ? 21.716 -3.697 -42.315 1.00 44.06 136 GLY A O 1
ATOM 918 N N . ALA A 1 137 ? 22.916 -4.797 -43.839 1.00 39.38 137 ALA A N 1
ATOM 919 C CA . ALA A 1 137 ? 23.539 -3.572 -44.366 1.00 39.38 137 ALA A CA 1
ATOM 920 C C . ALA A 1 137 ? 22.570 -2.709 -45.199 1.00 39.38 137 ALA A C 1
ATOM 922 O O . ALA A 1 137 ? 22.715 -1.490 -45.251 1.00 39.38 137 ALA A O 1
ATOM 923 N N . ALA A 1 138 ? 21.540 -3.319 -45.797 1.00 40.41 138 ALA A N 1
ATOM 924 C CA . ALA A 1 138 ? 20.503 -2.599 -46.541 1.00 40.41 138 ALA A CA 1
ATOM 925 C C . ALA A 1 138 ? 19.507 -1.853 -45.628 1.00 40.41 138 ALA A C 1
ATOM 927 O O . ALA A 1 138 ? 18.827 -0.943 -46.092 1.00 40.41 138 ALA A O 1
ATOM 928 N N . PHE A 1 139 ? 19.448 -2.196 -44.335 1.00 41.16 139 PHE A N 1
ATOM 929 C CA . PHE A 1 139 ? 18.659 -1.466 -43.337 1.00 41.16 139 PHE A CA 1
ATOM 930 C C . PHE A 1 139 ? 19.433 -0.315 -42.676 1.00 41.16 139 PHE A C 1
ATOM 932 O O . PHE A 1 139 ? 18.822 0.507 -42.002 1.00 41.16 139 PHE A O 1
ATOM 939 N N . ASN A 1 140 ? 20.753 -0.220 -42.884 1.00 38.56 140 ASN A N 1
ATOM 940 C CA . ASN A 1 140 ? 21.617 0.714 -42.155 1.00 38.56 140 ASN A CA 1
ATOM 941 C C . ASN A 1 140 ? 22.569 1.519 -43.062 1.00 38.56 140 ASN A C 1
ATOM 943 O O . ASN A 1 140 ? 23.678 1.872 -42.664 1.00 38.56 140 ASN A O 1
ATOM 947 N N . SER A 1 141 ? 22.171 1.812 -44.307 1.00 35.56 141 SER A N 1
ATOM 948 C CA . SER A 1 141 ? 22.892 2.790 -45.130 1.00 35.56 141 SER A CA 1
ATOM 949 C C . SER A 1 141 ? 22.316 4.188 -44.901 1.00 35.56 141 SER A C 1
ATOM 951 O O . SER A 1 141 ? 21.152 4.442 -45.224 1.00 35.56 141 SER A O 1
ATOM 953 N N . GLY A 1 142 ? 23.149 5.100 -44.387 1.00 40.50 142 GLY A N 1
ATOM 954 C CA . GLY A 1 142 ? 22.841 6.500 -44.042 1.00 40.50 142 GLY A CA 1
ATOM 955 C C . GLY A 1 142 ? 22.417 7.424 -45.195 1.00 40.50 142 GLY A C 1
ATOM 956 O O . GLY A 1 142 ? 22.561 8.638 -45.097 1.00 40.50 142 GLY A O 1
ATOM 957 N N . THR A 1 143 ? 21.898 6.871 -46.288 1.00 36.00 143 THR A N 1
ATOM 958 C CA . THR A 1 143 ? 21.295 7.587 -47.421 1.00 36.00 143 THR A CA 1
ATOM 959 C C . THR A 1 143 ? 19.790 7.351 -47.546 1.00 36.00 143 THR A C 1
ATOM 961 O O . THR A 1 143 ? 19.146 7.971 -48.392 1.00 36.00 143 THR A O 1
ATOM 964 N N . THR A 1 144 ? 19.189 6.523 -46.686 1.00 34.09 144 THR A N 1
ATOM 965 C CA . THR A 1 144 ? 17.732 6.357 -46.654 1.00 34.09 144 THR A CA 1
ATOM 966 C C . THR A 1 144 ? 17.131 7.409 -45.732 1.00 34.09 144 THR A C 1
ATOM 968 O O . THR A 1 144 ? 17.165 7.285 -44.510 1.00 34.09 144 THR A O 1
ATOM 971 N N . GLN A 1 145 ? 16.583 8.473 -46.317 1.00 37.53 145 GLN A N 1
ATOM 972 C CA . GLN A 1 145 ? 15.725 9.406 -45.596 1.00 37.53 145 GLN A CA 1
ATOM 973 C C . GLN A 1 145 ? 14.521 8.633 -45.027 1.00 37.53 145 GLN A C 1
ATOM 975 O O . GLN A 1 145 ? 13.579 8.284 -45.746 1.00 37.53 145 GLN A O 1
ATOM 980 N N . LEU A 1 146 ? 14.565 8.383 -43.715 1.00 39.97 146 LEU A N 1
ATOM 981 C CA . LEU A 1 146 ? 13.512 7.749 -42.912 1.00 39.97 146 LEU A CA 1
ATOM 982 C C . LEU A 1 146 ? 12.168 8.508 -42.977 1.00 39.97 146 LEU A C 1
ATOM 984 O O . LEU A 1 146 ? 11.140 7.983 -42.571 1.00 39.97 146 LEU A O 1
ATOM 988 N N . SER A 1 147 ? 12.159 9.723 -43.535 1.00 37.91 147 SER A N 1
ATOM 989 C CA . SER A 1 147 ? 10.970 10.543 -43.789 1.00 37.91 147 SER A CA 1
ATOM 990 C C . SER A 1 147 ? 10.055 10.006 -44.898 1.00 37.91 147 SER A C 1
ATOM 992 O O . SER A 1 147 ? 8.930 10.479 -45.029 1.00 37.91 147 SER A O 1
ATOM 994 N N . SER A 1 148 ? 10.508 9.036 -45.702 1.00 37.41 148 SER A N 1
ATOM 995 C CA . SER A 1 148 ? 9.721 8.466 -46.811 1.00 37.41 148 SER A CA 1
ATOM 996 C C . SER A 1 148 ? 9.142 7.073 -46.533 1.00 37.41 148 SER A C 1
ATOM 998 O O . SER A 1 148 ? 8.311 6.593 -47.306 1.00 37.41 148 SER A O 1
ATOM 1000 N N . LEU A 1 149 ? 9.479 6.455 -45.394 1.00 38.47 149 LEU A N 1
ATOM 1001 C CA . LEU A 1 149 ? 8.801 5.262 -44.873 1.00 38.47 149 LEU A CA 1
ATOM 1002 C C . LEU A 1 149 ? 7.508 5.671 -44.161 1.00 38.47 149 LEU A C 1
ATOM 1004 O O . LEU A 1 149 ? 7.298 5.416 -42.978 1.00 38.47 149 LEU A O 1
ATOM 1008 N N . THR A 1 150 ? 6.606 6.304 -44.908 1.00 38.53 150 THR A N 1
ATOM 1009 C CA . THR A 1 150 ? 5.201 6.304 -44.509 1.00 38.53 150 THR A CA 1
ATOM 1010 C C . THR A 1 150 ? 4.744 4.847 -44.514 1.00 38.53 150 THR A C 1
ATOM 1012 O O . THR A 1 150 ? 4.695 4.193 -45.551 1.00 38.53 150 THR A O 1
ATOM 1015 N N . SER A 1 151 ? 4.531 4.319 -43.309 1.00 42.34 151 SER A N 1
ATOM 1016 C CA . SER A 1 151 ? 3.808 3.080 -43.036 1.00 42.34 151 SER A CA 1
ATOM 1017 C C . SER A 1 151 ? 4.229 1.845 -43.849 1.00 42.34 151 SER A C 1
ATOM 1019 O O . SER A 1 151 ? 3.561 1.404 -44.782 1.00 42.34 151 SER A O 1
ATOM 1021 N N . LYS A 1 152 ? 5.169 1.086 -43.282 1.00 38.97 152 LYS A N 1
ATOM 1022 C CA . LYS A 1 152 ? 4.935 -0.362 -43.157 1.00 38.97 152 LYS A CA 1
ATOM 1023 C C . LYS A 1 152 ? 4.291 -0.691 -41.806 1.00 38.97 152 LYS A C 1
ATOM 1025 O O . LYS A 1 152 ? 4.837 -1.371 -40.958 1.00 38.97 152 LYS A O 1
ATOM 1030 N N . GLN A 1 153 ? 3.064 -0.169 -41.697 1.00 44.78 153 GLN A N 1
ATOM 1031 C CA . GLN A 1 153 ? 1.868 -0.747 -41.064 1.00 44.78 153 GLN A CA 1
ATOM 1032 C C . GLN A 1 153 ? 1.744 -0.915 -39.537 1.00 44.78 153 GLN A C 1
ATOM 1034 O O . GLN A 1 153 ? 0.657 -1.292 -39.100 1.00 44.78 153 GLN A O 1
ATOM 1039 N N . ALA A 1 154 ? 2.722 -0.566 -38.701 1.00 47.72 154 ALA A N 1
ATOM 1040 C CA . ALA A 1 154 ? 2.479 -0.483 -37.257 1.00 47.72 154 ALA A CA 1
ATOM 1041 C C . ALA A 1 154 ? 1.960 0.917 -36.885 1.00 47.72 154 ALA A C 1
ATOM 1043 O O . ALA A 1 154 ? 2.597 1.927 -37.163 1.00 47.72 154 ALA A O 1
ATOM 1044 N N . ARG A 1 155 ? 0.813 1.005 -36.202 1.00 67.69 155 ARG A N 1
ATOM 1045 C CA . ARG A 1 155 ? 0.400 2.231 -35.483 1.00 67.69 155 ARG A CA 1
ATOM 1046 C C . ARG A 1 155 ? 1.302 2.507 -34.261 1.00 67.69 155 ARG A C 1
ATOM 1048 O O . ARG A 1 155 ? 0.927 3.320 -33.413 1.00 67.69 155 ARG A O 1
ATOM 1055 N N . TRP A 1 156 ? 2.370 1.725 -34.100 1.00 81.19 156 TRP A N 1
ATOM 1056 C CA . TRP A 1 156 ? 3.112 1.495 -32.869 1.00 81.19 156 TRP A CA 1
ATOM 1057 C C . TRP A 1 156 ? 4.625 1.600 -33.148 1.00 81.19 156 TRP A C 1
ATOM 1059 O O . TRP A 1 156 ? 5.060 1.346 -34.269 1.00 81.19 156 TRP A O 1
ATOM 1069 N N . ILE A 1 157 ? 5.383 1.997 -32.132 1.00 85.00 157 ILE A N 1
ATOM 1070 C CA . ILE A 1 157 ? 6.843 2.001 -32.038 1.00 85.00 157 ILE A CA 1
ATOM 1071 C C . ILE A 1 157 ? 7.241 0.772 -31.221 1.00 85.00 157 ILE A C 1
ATOM 1073 O O . ILE A 1 157 ? 6.765 0.622 -30.094 1.00 85.00 157 ILE A O 1
ATOM 1077 N N . ASP A 1 158 ? 8.119 -0.071 -31.753 1.00 87.50 158 ASP A N 1
ATOM 1078 C CA . ASP A 1 158 ? 8.602 -1.262 -31.053 1.00 87.50 158 ASP A CA 1
ATOM 1079 C C . ASP A 1 158 ? 9.942 -0.943 -30.373 1.00 87.50 158 ASP A C 1
ATOM 1081 O O . ASP A 1 158 ? 10.851 -0.411 -31.005 1.00 87.50 158 ASP A O 1
ATOM 1085 N N . ILE A 1 159 ? 10.079 -1.234 -29.075 1.00 89.50 159 ILE A N 1
ATOM 1086 C CA . ILE A 1 159 ? 11.317 -0.996 -28.306 1.00 89.50 159 ILE A CA 1
ATOM 1087 C C . ILE A 1 159 ? 12.491 -1.760 -28.935 1.00 89.50 159 ILE A C 1
ATOM 1089 O O . ILE A 1 159 ? 13.617 -1.269 -28.967 1.00 89.50 159 ILE A O 1
ATOM 1093 N N . GLU A 1 160 ? 12.222 -2.950 -29.465 1.00 88.94 160 GLU A N 1
ATOM 1094 C CA . GLU A 1 160 ? 13.181 -3.813 -30.147 1.00 88.94 160 GLU A CA 1
ATOM 1095 C C . GLU A 1 160 ? 13.775 -3.175 -31.415 1.00 88.94 160 GLU A C 1
ATOM 1097 O O . GLU A 1 160 ? 14.929 -3.455 -31.738 1.00 88.94 160 GLU A O 1
ATOM 1102 N N . ASP A 1 161 ? 13.053 -2.268 -32.087 1.00 83.75 161 ASP A N 1
ATOM 1103 C CA . ASP A 1 161 ? 13.561 -1.544 -33.265 1.00 83.75 161 ASP A CA 1
ATOM 1104 C C . ASP A 1 161 ? 14.637 -0.505 -32.896 1.00 83.75 161 ASP A C 1
ATOM 1106 O O . ASP A 1 161 ? 15.372 -0.025 -33.761 1.00 83.75 161 ASP A O 1
ATOM 1110 N N . TYR A 1 162 ? 14.755 -0.174 -31.607 1.00 86.81 162 TYR A N 1
ATOM 1111 C CA . TYR A 1 162 ? 15.748 0.748 -31.050 1.00 86.81 162 TYR A CA 1
ATOM 1112 C C . TYR A 1 162 ? 16.894 0.013 -30.346 1.00 86.81 162 TYR A C 1
ATOM 1114 O O . TYR A 1 162 ? 17.655 0.631 -29.599 1.00 86.81 162 TYR A O 1
ATOM 1122 N N . ALA A 1 163 ? 17.030 -1.299 -30.571 1.00 83.06 163 ALA A N 1
ATOM 1123 C CA . ALA A 1 163 ? 18.137 -2.079 -30.040 1.00 83.06 163 ALA A CA 1
ATOM 1124 C C . ALA A 1 163 ? 19.494 -1.495 -30.478 1.00 83.06 163 ALA A C 1
ATOM 1126 O O . ALA A 1 163 ? 19.758 -1.252 -31.657 1.00 83.06 163 ALA A O 1
ATOM 1127 N N . ASP A 1 164 ? 20.370 -1.294 -29.502 1.00 78.62 164 ASP A N 1
ATOM 1128 C CA . ASP A 1 164 ? 21.726 -0.783 -29.656 1.00 78.62 164 ASP A CA 1
ATOM 1129 C C . ASP A 1 164 ? 22.769 -1.746 -29.053 1.00 78.62 164 ASP A C 1
ATOM 1131 O O . ASP A 1 164 ? 22.448 -2.828 -28.547 1.00 78.62 164 ASP A O 1
ATOM 1135 N N . THR A 1 165 ? 24.044 -1.355 -29.085 1.00 89.31 165 THR A N 1
ATOM 1136 C CA . THR A 1 165 ? 25.146 -2.153 -28.525 1.00 89.31 165 THR A CA 1
ATOM 1137 C C . THR A 1 165 ? 24.968 -2.462 -27.032 1.00 89.31 165 THR A C 1
ATOM 1139 O O . THR A 1 165 ? 25.397 -3.527 -26.589 1.00 89.31 165 THR A O 1
ATOM 1142 N N . ASN A 1 166 ? 24.325 -1.581 -26.254 1.00 82.81 166 ASN A N 1
ATOM 1143 C CA . ASN A 1 166 ? 24.077 -1.820 -24.828 1.00 82.81 166 ASN A CA 1
ATOM 1144 C C . ASN A 1 166 ? 23.007 -2.896 -24.645 1.00 82.81 166 ASN A C 1
ATOM 1146 O O . ASN A 1 166 ? 23.199 -3.829 -23.866 1.00 82.81 166 ASN A O 1
ATOM 1150 N N . SER A 1 167 ? 21.925 -2.824 -25.423 1.00 86.12 167 SER A N 1
ATOM 1151 C CA . SER A 1 167 ? 20.856 -3.826 -25.384 1.00 86.12 167 SER A CA 1
ATOM 1152 C C . SER A 1 167 ? 21.348 -5.205 -25.833 1.00 86.12 167 SER A C 1
ATOM 1154 O O . SER A 1 167 ? 20.973 -6.213 -25.234 1.00 86.12 167 SER A O 1
ATOM 1156 N N . ALA A 1 168 ? 22.286 -5.260 -26.790 1.00 81.19 168 ALA A N 1
ATOM 1157 C CA . ALA A 1 168 ? 22.978 -6.489 -27.178 1.00 81.19 168 ALA A CA 1
ATOM 1158 C C . ALA A 1 168 ? 23.847 -7.067 -26.042 1.00 81.19 168 ALA A C 1
ATOM 1160 O O . ALA A 1 168 ? 24.025 -8.281 -25.957 1.00 81.19 168 ALA A O 1
ATOM 1161 N N . ALA A 1 169 ? 24.349 -6.212 -25.146 1.00 83.00 169 ALA A N 1
ATOM 1162 C CA . ALA A 1 169 ? 25.027 -6.598 -23.908 1.00 83.00 169 ALA A CA 1
ATOM 1163 C C . ALA A 1 169 ? 24.061 -6.832 -22.723 1.00 83.00 169 ALA A C 1
ATOM 1165 O O . ALA A 1 169 ? 24.509 -7.132 -21.616 1.00 83.00 169 ALA A O 1
ATOM 1166 N N . GLY A 1 170 ? 22.746 -6.729 -22.947 1.00 85.94 170 GLY A N 1
ATOM 1167 C CA . GLY A 1 170 ? 21.696 -6.993 -21.963 1.00 85.94 170 GLY A CA 1
ATOM 1168 C C . GLY A 1 170 ? 21.148 -5.767 -21.225 1.00 85.94 170 GLY A C 1
ATOM 1169 O O . GLY A 1 170 ? 20.254 -5.938 -20.400 1.00 85.94 170 GLY A O 1
ATOM 1170 N N . ASP A 1 171 ? 21.628 -4.554 -21.511 1.00 96.88 171 ASP A N 1
ATOM 1171 C CA . ASP A 1 171 ? 21.120 -3.306 -20.924 1.00 96.88 171 ASP A CA 1
ATOM 1172 C C . ASP A 1 171 ? 20.244 -2.529 -21.912 1.00 96.88 171 ASP A C 1
ATOM 1174 O O . ASP A 1 171 ? 20.720 -1.905 -22.855 1.00 96.88 171 ASP A O 1
ATOM 1178 N N . TRP A 1 172 ? 18.941 -2.539 -21.667 1.00 97.44 172 TRP A N 1
ATOM 1179 C CA . TRP A 1 172 ? 17.926 -1.972 -22.549 1.00 97.44 172 TRP A CA 1
ATOM 1180 C C . TRP A 1 172 ? 17.575 -0.517 -22.239 1.00 97.44 172 TRP A C 1
ATOM 1182 O O . TRP A 1 172 ? 16.676 0.039 -22.870 1.00 97.44 172 TRP A O 1
ATOM 1192 N N . THR A 1 173 ? 18.261 0.117 -21.285 1.00 98.25 173 THR A N 1
ATOM 1193 C CA . THR A 1 173 ? 17.913 1.469 -20.821 1.00 98.25 173 THR A CA 1
ATOM 1194 C C . THR A 1 173 ? 17.881 2.483 -21.968 1.00 98.25 173 THR A C 1
ATOM 1196 O O . THR A 1 173 ? 16.908 3.223 -22.126 1.00 98.25 173 THR A O 1
ATOM 1199 N N . THR A 1 174 ? 18.927 2.500 -22.796 1.00 96.38 174 THR A N 1
ATOM 1200 C CA . THR A 1 174 ? 19.066 3.445 -23.912 1.00 96.38 174 THR A CA 1
ATOM 1201 C C . THR A 1 174 ? 18.095 3.144 -25.051 1.00 96.38 174 THR A C 1
ATOM 1203 O O . THR A 1 174 ? 17.491 4.078 -25.577 1.00 96.38 174 THR A O 1
ATOM 1206 N N . ALA A 1 175 ? 17.864 1.866 -25.363 1.00 90.44 175 ALA A N 1
ATOM 1207 C CA . ALA A 1 175 ? 16.889 1.438 -26.368 1.00 90.44 175 ALA A CA 1
ATOM 1208 C C . ALA A 1 175 ? 15.453 1.854 -25.996 1.00 90.44 175 ALA A C 1
ATOM 1210 O O . ALA A 1 175 ? 14.754 2.472 -26.800 1.00 90.44 175 ALA A O 1
ATOM 1211 N N . ILE A 1 176 ? 15.029 1.600 -24.750 1.00 98.00 176 ILE A N 1
ATOM 1212 C CA . ILE A 1 176 ? 13.704 2.018 -24.264 1.00 98.00 176 ILE A CA 1
ATOM 1213 C C . ILE A 1 176 ? 13.573 3.545 -24.307 1.00 98.00 176 ILE A C 1
ATOM 1215 O O . ILE A 1 176 ? 12.561 4.062 -24.782 1.00 98.00 176 ILE A O 1
ATOM 1219 N N . GLN A 1 177 ? 14.589 4.277 -23.832 1.00 97.94 177 GLN A N 1
ATOM 1220 C CA . GLN A 1 177 ? 14.548 5.740 -23.837 1.00 97.94 177 GLN A CA 1
ATOM 1221 C C . GLN A 1 177 ? 14.427 6.295 -25.261 1.00 97.94 177 GLN A C 1
ATOM 1223 O O . GLN A 1 177 ? 13.634 7.207 -25.490 1.00 97.94 177 GLN A O 1
ATOM 1228 N N . ALA A 1 178 ? 15.173 5.734 -26.215 1.00 92.44 178 ALA A N 1
ATOM 1229 C CA . ALA A 1 178 ? 15.137 6.162 -27.608 1.00 92.44 178 ALA A CA 1
ATOM 1230 C C . ALA A 1 178 ? 13.772 5.890 -28.263 1.00 92.44 178 ALA A C 1
ATOM 1232 O O . ALA A 1 178 ? 13.260 6.756 -28.974 1.00 92.44 178 ALA A O 1
ATOM 1233 N N . ALA A 1 179 ? 13.147 4.744 -27.970 1.00 92.44 179 ALA A N 1
ATOM 1234 C CA . ALA A 1 179 ? 11.804 4.420 -28.449 1.00 92.44 179 ALA A CA 1
ATOM 1235 C C . ALA A 1 179 ? 10.745 5.407 -27.921 1.00 92.44 179 ALA A C 1
ATOM 1237 O O . ALA A 1 179 ? 9.907 5.891 -28.683 1.00 92.44 179 ALA A O 1
ATOM 1238 N N . ILE A 1 180 ? 10.804 5.758 -26.631 1.00 95.19 180 ILE A N 1
ATOM 1239 C CA . ILE A 1 180 ? 9.900 6.749 -26.024 1.00 95.19 180 ILE A CA 1
ATOM 1240 C C . ILE A 1 180 ? 10.133 8.140 -26.627 1.00 95.19 180 ILE A C 1
ATOM 1242 O O . ILE A 1 180 ? 9.175 8.803 -27.030 1.00 95.19 180 ILE A O 1
ATOM 1246 N N . ASP A 1 181 ? 11.387 8.583 -26.731 1.00 92.06 181 ASP A N 1
ATOM 1247 C CA . ASP A 1 181 ? 11.722 9.920 -27.235 1.00 92.06 181 ASP A CA 1
ATOM 1248 C C . ASP A 1 181 ? 11.341 10.086 -28.725 1.00 92.06 181 ASP A C 1
ATOM 1250 O O . ASP A 1 181 ? 10.965 11.181 -29.154 1.00 92.06 181 ASP A O 1
ATOM 1254 N N . ALA A 1 182 ? 11.354 9.004 -29.512 1.00 88.62 182 ALA A N 1
ATOM 1255 C CA . ALA A 1 182 ? 10.983 9.027 -30.927 1.00 88.62 182 ALA A CA 1
ATOM 1256 C C . ALA A 1 182 ? 9.489 9.283 -31.191 1.00 88.62 182 ALA A C 1
ATOM 1258 O O . ALA A 1 182 ? 9.131 9.686 -32.301 1.00 88.62 182 ALA A O 1
ATOM 1259 N N . THR A 1 183 ? 8.620 9.094 -30.194 1.00 88.94 183 THR A N 1
ATOM 1260 C CA . THR A 1 183 ? 7.160 9.269 -30.321 1.00 88.94 183 THR A CA 1
ATOM 1261 C C . THR A 1 183 ? 6.779 10.626 -30.915 1.00 88.94 183 THR A C 1
ATOM 1263 O O . THR A 1 183 ? 6.012 10.693 -31.877 1.00 88.94 183 THR A O 1
ATOM 1266 N N . ASN A 1 184 ? 7.373 11.710 -30.409 1.00 85.06 184 ASN A N 1
ATOM 1267 C CA . ASN A 1 184 ? 7.117 13.071 -30.883 1.00 85.06 184 ASN A CA 1
ATOM 1268 C C . ASN A 1 184 ? 7.704 13.337 -32.269 1.00 85.06 184 ASN A C 1
ATOM 1270 O O . ASN A 1 184 ? 7.072 14.005 -33.083 1.00 85.06 184 ASN A O 1
ATOM 1274 N N . THR A 1 185 ? 8.897 12.813 -32.554 1.00 86.06 185 THR A N 1
ATOM 1275 C CA . THR A 1 185 ? 9.553 12.996 -33.856 1.00 86.06 185 THR A CA 1
ATOM 1276 C C . THR A 1 185 ? 8.802 12.275 -34.973 1.00 86.06 185 THR A C 1
ATOM 1278 O O . THR A 1 185 ? 8.731 12.782 -36.089 1.00 86.06 185 THR A O 1
ATOM 1281 N N . LEU A 1 186 ? 8.232 11.106 -34.673 1.00 82.50 186 LEU A N 1
ATOM 1282 C CA . LEU A 1 186 ? 7.513 10.277 -35.639 1.00 82.50 186 LEU A CA 1
ATOM 1283 C C . LEU A 1 186 ? 6.003 10.547 -35.670 1.00 82.50 186 LEU A C 1
ATOM 1285 O O . LEU A 1 186 ? 5.331 10.117 -36.605 1.00 82.50 186 LEU A O 1
ATOM 1289 N N . GLY A 1 187 ? 5.457 11.233 -34.662 1.00 83.50 187 GLY A N 1
ATOM 1290 C CA . GLY A 1 187 ? 4.011 11.410 -34.504 1.00 83.50 187 GLY A CA 1
ATOM 1291 C C . GLY A 1 187 ? 3.275 10.091 -34.233 1.00 83.50 187 GLY A C 1
ATOM 1292 O O . GLY A 1 187 ? 2.133 9.923 -34.661 1.00 83.50 187 GLY A O 1
ATOM 1293 N N . ILE A 1 188 ? 3.933 9.136 -33.565 1.00 86.06 188 ILE A N 1
ATOM 1294 C CA . ILE A 1 188 ? 3.385 7.814 -33.228 1.00 86.06 188 ILE A CA 1
ATOM 1295 C C . ILE A 1 188 ? 3.365 7.673 -31.705 1.00 86.06 188 ILE A C 1
ATOM 1297 O O . ILE A 1 188 ? 4.409 7.637 -31.064 1.00 86.06 188 ILE A O 1
ATOM 1301 N N . TYR A 1 189 ? 2.169 7.560 -31.124 1.00 89.56 189 TYR A N 1
ATOM 1302 C CA . TYR A 1 189 ? 1.956 7.620 -29.668 1.00 89.56 189 TYR A CA 1
ATOM 1303 C C . TYR A 1 189 ? 1.570 6.280 -29.039 1.00 89.56 189 TYR A C 1
ATOM 1305 O O . TYR A 1 189 ? 0.883 6.230 -28.021 1.00 89.56 189 TYR A O 1
ATOM 1313 N N . ASN A 1 190 ? 1.986 5.180 -29.660 1.00 90.75 190 ASN A N 1
ATOM 1314 C CA . ASN A 1 190 ? 1.872 3.848 -29.082 1.00 90.75 190 ASN A CA 1
ATOM 1315 C C . ASN A 1 190 ? 3.264 3.235 -29.096 1.00 90.75 190 ASN A C 1
ATOM 1317 O O . ASN A 1 190 ? 3.797 3.011 -30.172 1.00 90.75 190 ASN A O 1
ATOM 1321 N N . VAL A 1 191 ? 3.847 2.979 -27.936 1.00 93.75 191 VAL A N 1
ATOM 1322 C CA . VAL A 1 191 ? 5.122 2.280 -27.779 1.00 93.75 191 VAL A CA 1
ATOM 1323 C C . VAL A 1 191 ? 4.819 0.898 -27.220 1.00 93.75 191 VAL A C 1
ATOM 1325 O O . VAL A 1 191 ? 4.026 0.777 -26.286 1.00 93.75 191 VAL A O 1
ATOM 1328 N N . ARG A 1 192 ? 5.436 -0.151 -27.758 1.00 92.38 192 ARG A N 1
ATOM 1329 C CA . ARG A 1 192 ? 5.366 -1.488 -27.168 1.00 92.38 192 ARG A CA 1
ATOM 1330 C C . ARG A 1 192 ? 6.736 -2.132 -27.042 1.00 92.38 192 ARG A C 1
ATOM 1332 O O . ARG A 1 192 ? 7.639 -1.852 -27.815 1.00 92.38 192 ARG A O 1
ATOM 1339 N N . GLY A 1 193 ? 6.840 -3.056 -26.104 1.00 86.94 193 GLY A N 1
ATOM 1340 C CA . GLY A 1 193 ? 7.934 -3.997 -25.993 1.00 86.94 193 GLY A CA 1
ATOM 1341 C C . GLY A 1 193 ? 7.414 -5.348 -25.529 1.00 86.94 193 GLY A C 1
ATOM 1342 O O . GLY A 1 193 ? 6.727 -5.442 -24.510 1.00 86.94 193 GLY A O 1
ATOM 1343 N N . THR A 1 194 ? 7.727 -6.397 -26.282 1.00 85.69 194 THR A N 1
ATOM 1344 C CA . THR A 1 194 ? 7.252 -7.766 -26.023 1.00 85.69 194 THR A CA 1
ATOM 1345 C C . THR A 1 194 ? 8.285 -8.644 -25.317 1.00 85.69 194 THR A C 1
ATOM 1347 O O . THR A 1 194 ? 7.956 -9.727 -24.834 1.00 85.69 194 THR A O 1
ATOM 1350 N N . GLY A 1 195 ? 9.528 -8.171 -25.237 1.00 83.94 195 GLY A N 1
ATOM 1351 C CA . GLY A 1 195 ? 10.654 -8.857 -24.621 1.00 83.94 195 GLY A CA 1
ATOM 1352 C C . GLY A 1 195 ? 10.797 -8.648 -23.110 1.00 83.94 195 GLY A C 1
ATOM 1353 O O . GLY A 1 195 ? 9.913 -8.152 -22.410 1.00 83.94 195 GLY A O 1
ATOM 1354 N N . SER A 1 196 ? 11.956 -9.068 -22.601 1.00 94.19 196 SER A N 1
ATOM 1355 C CA . SER A 1 196 ? 12.398 -8.809 -21.228 1.00 94.19 196 SER A CA 1
ATOM 1356 C C . SER A 1 196 ? 13.532 -7.795 -21.243 1.00 94.19 196 SER A C 1
ATOM 1358 O O . SER A 1 196 ? 14.574 -8.050 -21.840 1.00 94.19 196 SER A O 1
ATOM 1360 N N . TYR A 1 197 ? 13.330 -6.670 -20.567 1.00 96.62 197 TYR A N 1
ATOM 1361 C CA . TYR A 1 197 ? 14.214 -5.515 -20.620 1.00 96.62 197 TYR A CA 1
ATOM 1362 C C . TYR A 1 197 ? 14.871 -5.290 -19.264 1.00 96.62 197 TYR A C 1
ATOM 1364 O O . TYR A 1 197 ? 14.231 -4.829 -18.318 1.00 96.62 197 TYR A O 1
ATOM 1372 N N . ALA A 1 198 ? 16.153 -5.622 -19.153 1.00 97.81 198 ALA A N 1
ATOM 1373 C CA . ALA A 1 198 ? 16.923 -5.275 -17.969 1.00 97.81 198 ALA A CA 1
ATOM 1374 C C . ALA A 1 198 ? 17.518 -3.870 -18.133 1.00 97.81 198 ALA A C 1
ATOM 1376 O O . ALA A 1 198 ? 18.057 -3.559 -19.192 1.00 97.81 198 ALA A O 1
ATOM 1377 N N . VAL A 1 199 ? 17.406 -3.022 -17.110 1.00 98.62 199 VAL A N 1
ATOM 1378 C CA . VAL A 1 199 ? 17.879 -1.630 -17.142 1.00 98.62 199 VAL A CA 1
ATOM 1379 C C . VAL A 1 199 ? 18.941 -1.379 -16.076 1.00 98.62 199 VAL A C 1
ATOM 1381 O O . VAL A 1 199 ? 18.862 -1.909 -14.965 1.00 98.62 199 VAL A O 1
ATOM 1384 N N . SER A 1 200 ? 19.951 -0.576 -16.403 1.00 97.81 200 SER A N 1
ATOM 1385 C CA . SER A 1 200 ? 21.007 -0.131 -15.483 1.00 97.81 200 SER A CA 1
ATOM 1386 C C . SER A 1 200 ? 20.732 1.239 -14.862 1.00 97.81 200 SER A C 1
ATOM 1388 O O . SER A 1 200 ? 21.398 1.617 -13.902 1.00 97.81 200 SER A O 1
ATOM 1390 N N . SER A 1 201 ? 19.762 1.993 -15.380 1.00 98.25 201 SER A N 1
ATOM 1391 C CA . SER A 1 201 ? 19.388 3.308 -14.853 1.00 98.25 201 SER A CA 1
ATOM 1392 C C . SER A 1 201 ? 17.920 3.639 -15.139 1.00 98.25 201 SER A C 1
ATOM 1394 O O . SER A 1 201 ? 17.218 2.876 -15.803 1.00 98.25 201 SER A O 1
ATOM 1396 N N . THR A 1 202 ? 17.433 4.750 -14.585 1.00 98.62 202 THR A N 1
ATOM 1397 C CA . THR A 1 202 ? 16.040 5.189 -14.730 1.00 98.62 202 THR A CA 1
ATOM 1398 C C . THR A 1 202 ? 15.669 5.465 -16.186 1.00 98.62 202 THR A C 1
ATOM 1400 O O . THR A 1 202 ? 16.290 6.300 -16.847 1.00 98.62 202 THR A O 1
ATOM 1403 N N . VAL A 1 203 ? 14.577 4.853 -16.641 1.00 98.56 203 VAL A N 1
ATOM 1404 C CA . VAL A 1 203 ? 13.888 5.211 -17.885 1.00 98.56 203 VAL A CA 1
ATOM 1405 C C . VAL A 1 203 ? 12.962 6.398 -17.620 1.00 98.56 203 VAL A C 1
ATOM 1407 O O . VAL A 1 203 ? 12.181 6.393 -16.667 1.00 98.56 203 VAL A O 1
ATOM 1410 N N . LYS A 1 204 ? 13.025 7.433 -18.459 1.00 98.00 204 LYS A N 1
ATOM 1411 C CA . LYS A 1 204 ? 12.259 8.671 -18.268 1.00 98.00 204 LYS A CA 1
ATOM 1412 C C . LYS A 1 204 ? 11.082 8.734 -19.231 1.00 98.00 204 LYS A C 1
ATOM 1414 O O . LYS A 1 204 ? 11.278 8.814 -20.444 1.00 98.00 204 LYS A O 1
ATOM 1419 N N . ILE A 1 205 ? 9.871 8.793 -18.683 1.00 97.38 205 ILE A N 1
ATOM 1420 C CA . ILE A 1 205 ? 8.665 9.167 -19.423 1.00 97.38 205 ILE A CA 1
ATOM 1421 C C . ILE A 1 205 ? 8.480 10.676 -19.273 1.00 97.38 205 ILE A C 1
ATOM 1423 O O . ILE A 1 205 ? 8.161 11.179 -18.195 1.00 97.38 205 ILE A O 1
ATOM 1427 N N . ARG A 1 206 ? 8.727 11.384 -20.371 1.00 93.12 206 ARG A N 1
ATOM 1428 C CA . ARG A 1 206 ? 8.771 12.847 -20.484 1.00 93.12 206 ARG A CA 1
ATOM 1429 C C . ARG A 1 206 ? 8.320 13.259 -21.882 1.00 93.12 206 ARG A C 1
ATOM 1431 O O . ARG A 1 206 ? 8.292 12.418 -22.778 1.00 93.12 206 ARG A O 1
ATOM 1438 N N . ASN A 1 207 ? 8.022 14.539 -22.083 1.00 89.38 207 ASN A N 1
ATOM 1439 C CA . ASN A 1 207 ? 7.535 15.089 -23.346 1.00 89.38 207 ASN A CA 1
ATOM 1440 C C . ASN A 1 207 ? 6.270 14.371 -23.844 1.00 89.38 207 ASN A C 1
ATOM 1442 O O . ASN A 1 207 ? 6.136 14.095 -25.035 1.00 89.38 207 ASN A O 1
ATOM 1446 N N . VAL A 1 208 ? 5.355 14.016 -22.938 1.00 91.00 208 VAL A N 1
ATOM 1447 C CA . VAL A 1 208 ? 4.098 13.364 -23.326 1.00 91.00 208 VAL A CA 1
ATOM 1448 C C . VAL A 1 208 ? 3.216 14.398 -24.038 1.00 91.00 208 VAL A C 1
ATOM 1450 O O . VAL A 1 208 ? 2.935 15.451 -23.464 1.00 91.00 208 VAL A O 1
ATOM 1453 N N . PRO A 1 209 ? 2.782 14.141 -25.282 1.00 84.94 209 PRO A N 1
ATOM 1454 C CA . PRO A 1 209 ? 1.953 15.076 -26.033 1.00 84.94 209 PRO A CA 1
ATOM 1455 C C . PRO A 1 209 ? 0.555 15.186 -25.417 1.00 84.94 209 PRO A C 1
ATOM 1457 O O . PRO A 1 209 ? 0.047 14.246 -24.807 1.00 84.94 209 PRO A O 1
ATOM 1460 N N . SER A 1 210 ? -0.131 16.302 -25.669 1.00 80.94 210 SER A N 1
ATOM 1461 C CA . SER A 1 210 ? -1.511 16.517 -25.202 1.00 80.94 210 SER A CA 1
ATOM 1462 C C . SER A 1 210 ? -2.528 15.520 -25.775 1.00 80.94 210 SER A C 1
ATOM 1464 O O . SER A 1 210 ? -3.614 15.369 -25.221 1.00 80.94 210 SER A O 1
ATOM 1466 N N . SER A 1 211 ? -2.186 14.821 -26.863 1.00 80.94 211 SER A N 1
ATOM 1467 C CA . SER A 1 211 ? -2.965 13.708 -27.419 1.00 80.94 211 SER A CA 1
ATOM 1468 C C . SER A 1 211 ? -2.862 12.407 -26.609 1.00 80.94 211 SER A C 1
ATOM 1470 O O . SER A 1 211 ? -3.551 11.444 -26.943 1.00 80.94 211 SER A O 1
ATOM 1472 N N . GLY A 1 212 ? -2.015 12.370 -25.576 1.00 90.12 212 GLY A N 1
ATOM 1473 C CA . GLY A 1 212 ? -1.720 11.190 -24.769 1.00 90.12 212 GLY A CA 1
ATOM 1474 C C . GLY A 1 212 ? -0.632 10.298 -25.370 1.00 90.12 212 GLY A C 1
ATOM 1475 O O . GLY A 1 212 ? -0.250 10.440 -26.534 1.00 90.12 212 GLY A O 1
ATOM 1476 N N . LEU A 1 213 ? -0.130 9.366 -24.559 1.00 94.81 213 LEU A N 1
ATOM 1477 C CA . LEU A 1 213 ? 0.897 8.392 -24.937 1.00 94.81 213 LEU A CA 1
ATOM 1478 C C . LEU A 1 213 ? 0.554 7.028 -24.341 1.00 94.81 213 LEU A C 1
ATOM 1480 O O . LEU A 1 213 ? 0.335 6.918 -23.138 1.00 94.81 213 LEU A O 1
ATOM 1484 N N . ASN A 1 214 ? 0.548 5.989 -25.171 1.00 96.69 214 ASN A N 1
ATOM 1485 C CA . ASN A 1 214 ? 0.366 4.610 -24.734 1.00 96.69 214 ASN A CA 1
ATOM 1486 C C . ASN A 1 214 ? 1.719 3.899 -24.743 1.00 96.69 214 ASN A C 1
ATOM 1488 O O . ASN A 1 214 ? 2.405 3.914 -25.763 1.00 96.69 214 ASN A O 1
ATOM 1492 N N . ILE A 1 215 ? 2.096 3.261 -23.640 1.00 98.25 215 ILE A N 1
ATOM 1493 C CA . ILE A 1 215 ? 3.327 2.473 -23.528 1.00 98.25 215 ILE A CA 1
ATOM 1494 C C . ILE A 1 215 ? 2.962 1.105 -22.961 1.00 98.25 215 ILE A C 1
ATOM 1496 O O . ILE A 1 215 ? 2.362 1.035 -21.895 1.00 98.25 215 ILE A O 1
ATOM 1500 N N . ALA A 1 216 ? 3.341 0.024 -23.636 1.00 98.00 216 ALA A N 1
ATOM 1501 C CA . ALA A 1 216 ? 3.146 -1.343 -23.160 1.00 98.00 216 ALA A CA 1
ATOM 1502 C C . ALA A 1 216 ? 4.483 -2.088 -23.082 1.00 98.00 216 ALA A C 1
ATOM 1504 O O . ALA A 1 216 ? 5.140 -2.275 -24.096 1.00 98.00 216 ALA A O 1
ATOM 1505 N N . ILE A 1 217 ? 4.891 -2.545 -21.903 1.00 98.12 217 ILE A N 1
ATOM 1506 C CA . ILE A 1 217 ? 6.145 -3.271 -21.681 1.00 98.12 217 ILE A CA 1
ATOM 1507 C C . ILE A 1 217 ? 5.819 -4.634 -21.074 1.00 98.12 217 ILE A C 1
ATOM 1509 O O . ILE A 1 217 ? 5.166 -4.721 -20.036 1.00 98.12 217 ILE A O 1
ATOM 1513 N N . TYR A 1 218 ? 6.282 -5.721 -21.690 1.00 95.31 218 TYR A N 1
ATOM 1514 C CA . TYR A 1 218 ? 6.038 -7.058 -21.154 1.00 95.31 218 TYR A CA 1
ATOM 1515 C C . TYR A 1 218 ? 6.776 -7.297 -19.827 1.00 95.31 218 TYR A C 1
ATOM 1517 O O . TYR A 1 218 ? 6.154 -7.643 -18.822 1.00 95.31 218 TYR A O 1
ATOM 1525 N N . LYS A 1 219 ? 8.094 -7.093 -19.781 1.00 97.56 219 LYS A N 1
ATOM 1526 C CA . LYS A 1 219 ? 8.868 -7.285 -18.550 1.00 97.56 219 LYS A CA 1
ATOM 1527 C C . LYS A 1 219 ? 10.008 -6.288 -18.443 1.00 97.56 219 LYS A C 1
ATOM 1529 O O . LYS A 1 219 ? 10.834 -6.228 -19.344 1.00 97.56 219 LYS A O 1
ATOM 1534 N N . ILE A 1 220 ? 10.096 -5.578 -17.323 1.00 98.69 220 ILE A N 1
ATOM 1535 C CA . ILE A 1 220 ? 11.212 -4.686 -16.999 1.00 98.69 220 ILE A CA 1
ATOM 1536 C C . ILE A 1 220 ? 11.817 -5.054 -15.641 1.00 98.69 220 ILE A C 1
ATOM 1538 O O . ILE A 1 220 ? 11.100 -5.305 -14.671 1.00 98.69 220 ILE A O 1
ATOM 1542 N N . THR A 1 221 ? 13.144 -5.135 -15.579 1.00 98.50 221 THR A N 1
ATOM 1543 C CA . THR A 1 221 ? 13.891 -5.552 -14.381 1.00 98.50 221 THR A CA 1
ATOM 1544 C C . THR A 1 221 ? 15.132 -4.692 -14.187 1.00 98.50 221 THR A C 1
ATOM 1546 O O . THR A 1 221 ? 15.671 -4.167 -15.157 1.00 98.50 221 THR A O 1
ATOM 1549 N N . THR A 1 222 ? 15.661 -4.598 -12.971 1.00 98.25 222 THR A N 1
ATOM 1550 C CA . THR A 1 222 ? 16.940 -3.908 -12.739 1.00 98.25 222 THR A CA 1
ATOM 1551 C C . THR A 1 222 ? 18.149 -4.833 -12.917 1.00 98.25 222 THR A C 1
ATOM 1553 O O . THR A 1 222 ? 18.135 -6.003 -12.535 1.00 98.25 222 THR A O 1
ATOM 1556 N N . LEU A 1 223 ? 19.228 -4.310 -13.504 1.00 97.69 223 LEU A N 1
ATOM 1557 C CA . LEU A 1 223 ? 20.534 -4.974 -13.564 1.00 97.69 223 LEU A CA 1
ATOM 1558 C C . LEU A 1 223 ? 21.267 -4.868 -12.225 1.00 97.69 223 LEU A C 1
ATOM 1560 O O . LEU A 1 223 ? 20.994 -3.984 -11.415 1.00 97.69 223 LEU A O 1
ATOM 1564 N N . SER A 1 224 ? 22.284 -5.705 -12.002 1.00 94.88 224 SER A N 1
ATOM 1565 C CA . SER A 1 224 ? 23.170 -5.592 -10.830 1.00 94.88 224 SER A CA 1
ATOM 1566 C C . SER A 1 224 ? 23.835 -4.212 -10.724 1.00 94.88 224 SER A C 1
ATOM 1568 O O . SER A 1 224 ? 23.972 -3.706 -9.614 1.00 94.88 224 SER A O 1
ATOM 1570 N N . ALA A 1 225 ? 24.138 -3.578 -11.860 1.00 94.50 225 ALA A N 1
ATOM 1571 C CA . ALA A 1 225 ? 24.692 -2.227 -11.952 1.00 94.50 225 ALA A CA 1
ATOM 1572 C C . ALA A 1 225 ? 23.697 -1.095 -11.622 1.00 94.50 225 ALA A C 1
ATOM 1574 O O . ALA A 1 225 ? 24.132 0.039 -11.439 1.00 94.50 225 ALA A O 1
ATOM 1575 N N . PHE A 1 226 ? 22.388 -1.375 -11.540 1.00 98.19 226 PHE A N 1
ATOM 1576 C CA . PHE A 1 226 ? 21.391 -0.361 -11.179 1.00 98.19 226 PHE A CA 1
ATOM 1577 C C . PHE A 1 226 ? 21.687 0.222 -9.786 1.00 98.19 226 PHE A C 1
ATOM 1579 O O . PHE A 1 226 ? 22.027 -0.577 -8.900 1.00 98.19 226 PHE A O 1
ATOM 1586 N N . PRO A 1 227 ? 21.544 1.550 -9.575 1.00 97.25 227 PRO A N 1
ATOM 1587 C CA . PRO A 1 227 ? 21.856 2.207 -8.307 1.00 97.25 227 PRO A CA 1
ATOM 1588 C C . PRO A 1 227 ? 21.218 1.526 -7.092 1.00 97.25 227 PRO A C 1
ATOM 1590 O O . PRO A 1 227 ? 20.023 1.235 -7.087 1.00 97.25 227 PRO A O 1
ATOM 1593 N N . SER A 1 228 ? 22.023 1.287 -6.057 1.00 94.00 228 SER A N 1
ATOM 1594 C CA . SER A 1 228 ? 21.533 0.815 -4.760 1.00 94.00 228 SER A CA 1
ATOM 1595 C C . SER A 1 228 ? 21.042 1.982 -3.911 1.00 94.00 228 SER A C 1
ATOM 1597 O O . SER A 1 228 ? 21.642 3.055 -3.919 1.00 94.00 228 SER A O 1
ATOM 1599 N N . ASN A 1 229 ? 19.999 1.741 -3.130 1.00 94.56 229 ASN A N 1
ATOM 1600 C CA . ASN A 1 229 ? 19.529 2.628 -2.075 1.00 94.56 229 ASN A CA 1
ATOM 1601 C C . ASN A 1 229 ? 20.179 2.263 -0.731 1.00 94.56 229 ASN A C 1
ATOM 1603 O O . ASN A 1 229 ? 20.570 1.116 -0.502 1.00 94.56 229 ASN A O 1
ATOM 1607 N N . THR A 1 230 ? 20.277 3.229 0.177 1.00 91.06 230 THR A N 1
ATOM 1608 C CA . THR A 1 230 ? 20.744 2.993 1.555 1.00 91.06 230 THR A CA 1
ATOM 1609 C C . THR A 1 230 ? 19.592 2.914 2.553 1.00 91.06 230 THR A C 1
ATOM 1611 O O . THR A 1 230 ? 19.719 2.313 3.621 1.00 91.06 230 THR A O 1
ATOM 1614 N N . THR A 1 231 ? 18.450 3.496 2.200 1.00 91.56 231 THR A N 1
ATOM 1615 C CA . THR A 1 231 ? 17.246 3.615 3.019 1.00 91.56 231 THR A CA 1
ATOM 1616 C C . THR A 1 231 ? 15.996 3.445 2.155 1.00 91.56 231 THR A C 1
ATOM 1618 O O . THR A 1 231 ? 16.062 3.324 0.935 1.00 91.56 231 THR A O 1
ATOM 1621 N N . PHE A 1 232 ? 14.814 3.467 2.768 1.00 94.56 232 PHE A N 1
ATOM 1622 C CA . PHE A 1 232 ? 13.560 3.529 2.013 1.00 94.56 232 PHE A CA 1
ATOM 1623 C C . PHE A 1 232 ? 13.404 4.833 1.200 1.00 94.56 232 PHE A C 1
ATOM 1625 O O . PHE A 1 232 ? 12.599 4.878 0.273 1.00 94.56 232 PHE A O 1
ATOM 1632 N N . TRP A 1 233 ? 14.137 5.893 1.549 1.00 94.25 233 TRP A N 1
ATOM 1633 C CA . TRP A 1 233 ? 13.866 7.266 1.109 1.00 94.25 233 TRP A CA 1
ATOM 1634 C C . TRP A 1 233 ? 14.712 7.734 -0.077 1.00 94.25 233 TRP A C 1
ATOM 1636 O O . TRP A 1 233 ? 14.359 8.716 -0.721 1.00 94.25 233 TRP A O 1
ATOM 1646 N N . ASP A 1 234 ? 15.816 7.047 -0.366 1.00 94.62 234 ASP A N 1
ATOM 1647 C CA . ASP A 1 234 ? 16.795 7.403 -1.402 1.00 94.62 234 ASP A CA 1
ATOM 1648 C C . ASP A 1 234 ? 16.783 6.431 -2.594 1.00 94.62 234 ASP A C 1
ATOM 1650 O O . ASP A 1 234 ? 17.711 6.414 -3.404 1.00 94.62 234 ASP A O 1
ATOM 1654 N N . ALA A 1 235 ? 15.736 5.611 -2.713 1.00 97.19 235 ALA A N 1
ATOM 1655 C CA . ALA A 1 235 ? 15.595 4.684 -3.823 1.00 97.19 235 ALA A CA 1
ATOM 1656 C C . ALA A 1 235 ? 15.416 5.421 -5.156 1.00 97.19 235 ALA A C 1
ATOM 1658 O O . ALA A 1 235 ? 14.584 6.313 -5.310 1.00 97.19 235 ALA A O 1
ATOM 1659 N N . THR A 1 236 ? 16.224 5.031 -6.141 1.00 98.00 236 THR A N 1
ATOM 1660 C CA . THR A 1 236 ? 16.104 5.528 -7.516 1.00 98.00 236 THR A CA 1
ATOM 1661 C C . THR A 1 236 ? 15.001 4.741 -8.233 1.00 98.00 236 THR A C 1
ATOM 1663 O O . THR A 1 236 ? 14.970 3.518 -8.093 1.00 98.00 236 THR A O 1
ATOM 1666 N N . PRO A 1 237 ? 14.101 5.375 -9.004 1.00 98.50 237 PRO A N 1
ATOM 1667 C CA . PRO A 1 237 ? 13.033 4.652 -9.686 1.00 98.50 237 PRO A CA 1
ATOM 1668 C C . PRO A 1 237 ? 13.509 3.932 -10.949 1.00 98.50 237 PRO A C 1
ATOM 1670 O O . PRO A 1 237 ? 14.334 4.469 -11.693 1.00 98.50 237 PRO A O 1
ATOM 1673 N N . VAL A 1 238 ? 12.929 2.766 -11.255 1.00 98.75 238 VAL A N 1
ATOM 1674 C CA . VAL A 1 238 ? 13.066 2.114 -12.571 1.00 98.75 238 VAL A CA 1
ATOM 1675 C C . VAL A 1 238 ? 12.509 3.032 -13.659 1.00 98.75 238 VAL A C 1
ATOM 1677 O O . VAL A 1 238 ? 13.163 3.238 -14.682 1.00 98.75 238 VAL A O 1
ATOM 1680 N N . ILE A 1 239 ? 11.336 3.628 -13.420 1.00 98.81 239 ILE A N 1
ATOM 1681 C CA . ILE A 1 239 ? 10.702 4.589 -14.327 1.00 98.81 239 ILE A CA 1
ATOM 1682 C C . ILE A 1 239 ? 10.376 5.884 -13.583 1.00 98.81 239 ILE A C 1
ATOM 1684 O O . ILE A 1 239 ? 9.664 5.880 -12.582 1.00 98.81 239 ILE A O 1
ATOM 1688 N N . SER A 1 240 ? 10.835 7.018 -14.104 1.00 98.44 240 SER A N 1
ATOM 1689 C CA . SER A 1 240 ? 10.375 8.331 -13.642 1.00 98.44 240 SER A CA 1
ATOM 1690 C C . SER A 1 240 ? 9.359 8.913 -14.618 1.00 98.44 240 SER A C 1
ATOM 1692 O O . SER A 1 240 ? 9.611 8.902 -15.826 1.00 98.44 240 SER A O 1
ATOM 1694 N N . ILE A 1 241 ? 8.265 9.473 -14.106 1.00 97.94 241 ILE A N 1
ATOM 1695 C CA . ILE A 1 241 ? 7.235 10.133 -14.917 1.00 97.94 241 ILE A CA 1
ATOM 1696 C C . ILE A 1 241 ? 7.185 11.612 -14.546 1.00 97.94 241 ILE A C 1
ATOM 1698 O O . ILE A 1 241 ? 6.907 11.958 -13.396 1.00 97.94 241 ILE A O 1
ATOM 1702 N N . GLY A 1 242 ? 7.442 12.480 -15.520 1.00 95.38 242 GLY A N 1
ATOM 1703 C CA . GLY A 1 242 ? 7.390 13.920 -15.316 1.00 95.38 242 GLY A CA 1
ATOM 1704 C C . GLY A 1 242 ? 8.022 14.717 -16.445 1.00 95.38 242 GLY A C 1
ATOM 1705 O O . GLY A 1 242 ? 8.924 14.243 -17.136 1.00 95.38 242 GLY A O 1
ATOM 1706 N N . ASP A 1 243 ? 7.564 15.954 -16.602 1.00 90.88 243 ASP A N 1
ATOM 1707 C CA . ASP A 1 243 ? 8.130 16.926 -17.534 1.00 90.88 243 ASP A CA 1
ATOM 1708 C C . ASP A 1 243 ? 8.597 18.181 -16.786 1.00 90.88 243 ASP A C 1
ATOM 1710 O O . ASP A 1 243 ? 8.167 18.462 -15.666 1.00 90.88 243 ASP A O 1
ATOM 1714 N N . THR A 1 244 ? 9.486 18.951 -17.402 1.00 88.81 244 THR A N 1
ATOM 1715 C CA . THR A 1 244 ? 9.952 20.240 -16.884 1.00 88.81 244 THR A CA 1
ATOM 1716 C C . THR A 1 244 ? 9.090 21.409 -17.355 1.00 88.81 244 THR A C 1
ATOM 1718 O O . THR A 1 244 ? 9.211 22.505 -16.811 1.00 88.81 244 THR A O 1
ATOM 1721 N N . THR A 1 245 ? 8.235 21.195 -18.359 1.00 86.75 245 THR A N 1
ATOM 1722 C CA . THR A 1 245 ? 7.453 22.259 -19.008 1.00 86.75 245 THR A CA 1
ATOM 1723 C C . THR A 1 245 ? 5.966 22.257 -18.653 1.00 86.75 245 THR A C 1
ATOM 1725 O O . THR A 1 245 ? 5.302 23.277 -18.833 1.00 86.75 245 THR A O 1
ATOM 1728 N N . GLY A 1 246 ? 5.437 21.158 -18.112 1.00 89.50 246 GLY A N 1
ATOM 1729 C CA . GLY A 1 246 ? 4.036 21.054 -17.711 1.00 89.50 246 GLY A CA 1
ATOM 1730 C C . GLY A 1 246 ? 3.670 19.679 -17.158 1.00 89.50 246 GLY A C 1
ATOM 1731 O O . GLY A 1 246 ? 4.444 18.731 -17.242 1.00 89.50 246 GLY A O 1
ATOM 1732 N N . ASN A 1 247 ? 2.485 19.569 -16.559 1.00 92.19 247 ASN A N 1
ATOM 1733 C CA . ASN A 1 247 ? 1.993 18.299 -16.024 1.00 92.19 247 ASN A CA 1
ATOM 1734 C C . ASN A 1 247 ? 1.676 17.322 -17.165 1.00 92.19 247 ASN A C 1
ATOM 1736 O O . ASN A 1 247 ? 1.033 17.699 -18.147 1.00 92.19 247 ASN A O 1
ATOM 1740 N N . ILE A 1 248 ? 2.113 16.070 -17.029 1.00 94.62 248 ILE A N 1
ATOM 1741 C CA . ILE A 1 248 ? 1.773 15.014 -17.985 1.00 94.62 248 ILE A CA 1
ATOM 1742 C C . ILE A 1 248 ? 0.316 14.599 -17.774 1.00 94.62 248 ILE A C 1
ATOM 1744 O O . ILE A 1 248 ? -0.078 14.257 -16.662 1.00 94.62 248 ILE A O 1
ATOM 1748 N N . VAL A 1 249 ? -0.462 14.568 -18.856 1.00 93.44 249 VAL A N 1
ATOM 1749 C CA . VAL A 1 249 ? -1.844 14.068 -18.862 1.00 93.44 249 VAL A CA 1
ATOM 1750 C C . VAL A 1 249 ? -2.064 13.086 -20.008 1.00 93.44 249 VAL A C 1
ATOM 1752 O O . VAL A 1 249 ? -1.424 13.196 -21.053 1.00 93.44 249 VAL A O 1
ATOM 1755 N N . GLY A 1 250 ? -2.967 12.118 -19.824 1.00 91.00 250 GLY A N 1
ATOM 1756 C CA . GLY A 1 250 ? -3.305 11.143 -20.867 1.00 91.00 250 GLY A CA 1
ATOM 1757 C C . GLY A 1 250 ? -2.228 10.083 -21.129 1.00 91.00 250 GLY A C 1
ATOM 1758 O O . GLY A 1 250 ? -2.186 9.512 -22.220 1.00 91.00 250 GLY A O 1
ATOM 1759 N N . LEU A 1 251 ? -1.348 9.817 -20.160 1.00 97.25 251 LEU A N 1
ATOM 1760 C CA . LEU A 1 251 ? -0.434 8.677 -20.219 1.00 97.25 251 LEU A CA 1
ATOM 1761 C C . LEU A 1 251 ? -1.202 7.389 -19.893 1.00 97.25 251 LEU A C 1
ATOM 1763 O O . LEU A 1 251 ? -1.866 7.320 -18.863 1.00 97.25 251 LEU A O 1
ATOM 1767 N N . ASN A 1 252 ? -1.059 6.360 -20.728 1.00 98.00 252 ASN A N 1
ATOM 1768 C CA . ASN A 1 252 ? -1.475 4.991 -20.426 1.00 98.00 252 ASN A CA 1
ATOM 1769 C C . ASN A 1 252 ? -0.238 4.089 -20.440 1.00 98.00 252 ASN A C 1
ATOM 1771 O O . ASN A 1 252 ? 0.269 3.727 -21.503 1.00 98.00 252 ASN A O 1
ATOM 1775 N N . LEU A 1 253 ? 0.269 3.747 -19.261 1.00 98.62 253 LEU A N 1
ATOM 1776 C CA . LEU A 1 253 ? 1.433 2.885 -19.090 1.00 98.62 253 LEU A CA 1
ATOM 1777 C C . LEU A 1 253 ? 0.982 1.497 -18.644 1.00 98.62 253 LEU A C 1
ATOM 1779 O O . LEU A 1 253 ? 0.341 1.359 -17.612 1.00 98.62 253 LEU A O 1
ATOM 1783 N N . PHE A 1 254 ? 1.352 0.467 -19.390 1.00 98.81 254 PHE A N 1
ATOM 1784 C CA . PHE A 1 254 ? 1.067 -0.926 -19.085 1.00 98.81 254 PHE A CA 1
ATOM 1785 C C . PHE A 1 254 ? 2.377 -1.695 -18.946 1.00 98.81 254 PHE A C 1
ATOM 1787 O O . PHE A 1 254 ? 3.170 -1.750 -19.882 1.00 98.81 254 PHE A O 1
ATOM 1794 N N . ILE A 1 255 ? 2.606 -2.313 -17.794 1.00 98.88 255 ILE A N 1
ATOM 1795 C CA . ILE A 1 255 ? 3.777 -3.146 -17.522 1.00 98.88 255 ILE A CA 1
ATOM 1796 C C . ILE A 1 255 ? 3.277 -4.504 -17.050 1.00 98.88 255 ILE A C 1
ATOM 1798 O O . ILE A 1 255 ? 2.619 -4.581 -16.022 1.00 98.88 255 ILE A O 1
ATOM 1802 N N . ASN A 1 256 ? 3.570 -5.593 -17.755 1.00 98.19 256 ASN A N 1
ATOM 1803 C CA . ASN A 1 256 ? 3.098 -6.907 -17.306 1.00 98.19 256 ASN A CA 1
ATOM 1804 C C . ASN A 1 256 ? 3.921 -7.445 -16.116 1.00 98.19 256 ASN A C 1
ATOM 1806 O O . ASN A 1 256 ? 3.357 -8.063 -15.218 1.00 98.19 256 ASN A O 1
ATOM 1810 N N . TYR A 1 257 ? 5.227 -7.171 -16.059 1.00 98.62 257 TYR A N 1
ATOM 1811 C CA . TYR A 1 257 ? 6.096 -7.580 -14.949 1.00 98.62 257 TYR A CA 1
ATOM 1812 C C . TYR A 1 257 ? 7.149 -6.512 -14.627 1.00 98.62 257 TYR A C 1
ATOM 1814 O O . TYR A 1 257 ? 7.929 -6.132 -15.502 1.00 98.62 257 TYR A O 1
ATOM 1822 N N . LEU A 1 258 ? 7.202 -6.073 -13.369 1.00 98.88 258 LEU A N 1
ATOM 1823 C CA . LEU A 1 258 ? 8.144 -5.088 -12.838 1.00 98.88 258 LEU A CA 1
ATOM 1824 C C . LEU A 1 258 ? 8.944 -5.687 -11.673 1.00 98.88 258 LEU A C 1
ATOM 1826 O O . LEU A 1 258 ? 8.368 -6.112 -10.672 1.00 98.88 258 LEU A O 1
ATOM 1830 N N . ASP A 1 259 ? 10.272 -5.687 -11.795 1.00 98.69 259 ASP A N 1
ATOM 1831 C CA . ASP A 1 259 ? 11.190 -6.119 -10.733 1.00 98.69 259 ASP A CA 1
ATOM 1832 C C . ASP A 1 259 ? 12.157 -5.001 -10.344 1.00 98.69 259 ASP A C 1
ATOM 1834 O O . ASP A 1 259 ? 13.048 -4.639 -11.119 1.00 98.69 259 ASP A O 1
ATOM 1838 N N . GLY A 1 260 ? 12.002 -4.475 -9.129 1.00 98.31 260 GLY A N 1
ATOM 1839 C CA . GLY A 1 260 ? 12.883 -3.440 -8.587 1.00 98.31 260 GLY A CA 1
ATOM 1840 C C . GLY A 1 260 ? 14.264 -3.952 -8.155 1.00 98.31 260 GLY A C 1
ATOM 1841 O O . GLY A 1 260 ? 15.136 -3.152 -7.809 1.00 98.31 260 GLY A O 1
ATOM 1842 N N . GLY A 1 261 ? 14.500 -5.271 -8.159 1.00 97.38 261 GLY A N 1
ATOM 1843 C CA . GLY A 1 261 ? 15.771 -5.901 -7.777 1.00 97.38 261 GLY A CA 1
ATOM 1844 C C . GLY A 1 261 ? 16.212 -5.633 -6.336 1.00 97.38 261 GLY A C 1
ATOM 1845 O O . GLY A 1 261 ? 17.403 -5.673 -6.036 1.00 97.38 261 GLY A O 1
ATOM 1846 N N . SER A 1 262 ? 15.260 -5.341 -5.447 1.00 96.06 262 SER A N 1
ATOM 1847 C CA . SER A 1 262 ? 15.436 -4.965 -4.036 1.00 96.06 262 SER A CA 1
ATOM 1848 C C . SER A 1 262 ? 16.217 -3.670 -3.815 1.00 96.06 262 SER A C 1
ATOM 1850 O O . SER A 1 262 ? 16.793 -3.486 -2.744 1.00 96.06 262 SER A O 1
ATOM 1852 N N . LYS A 1 263 ? 16.237 -2.781 -4.814 1.00 95.88 263 LYS A N 1
ATOM 1853 C CA . LYS A 1 263 ? 17.004 -1.527 -4.757 1.00 95.88 263 LYS A CA 1
ATOM 1854 C C . LYS A 1 263 ? 16.320 -0.294 -5.329 1.00 95.88 263 LYS A C 1
ATOM 1856 O O . LYS A 1 263 ? 16.654 0.825 -4.950 1.00 95.88 263 LYS A O 1
ATOM 1861 N N . ALA A 1 264 ? 15.382 -0.499 -6.244 1.00 98.25 264 ALA A N 1
ATOM 1862 C CA . ALA A 1 264 ? 14.704 0.579 -6.936 1.00 98.25 264 ALA A CA 1
ATOM 1863 C C . ALA A 1 264 ? 13.276 0.757 -6.424 1.00 98.25 264 ALA A C 1
ATOM 1865 O O . ALA A 1 264 ? 12.608 -0.215 -6.055 1.00 98.25 264 ALA A O 1
ATOM 1866 N N . ASP A 1 265 ? 12.784 1.990 -6.475 1.00 98.69 265 ASP A N 1
ATOM 1867 C CA . ASP A 1 265 ? 11.343 2.182 -6.609 1.00 98.69 265 ASP A CA 1
ATOM 1868 C C . ASP A 1 265 ? 10.911 1.698 -8.000 1.00 98.69 265 ASP A C 1
ATOM 1870 O O . ASP A 1 265 ? 11.688 1.737 -8.952 1.00 98.69 265 ASP A O 1
ATOM 1874 N N . GLY A 1 266 ? 9.670 1.254 -8.148 1.00 98.62 266 GLY A N 1
ATOM 1875 C CA . GLY A 1 266 ? 9.116 0.902 -9.446 1.00 98.62 266 GLY A CA 1
ATOM 1876 C C . GLY A 1 266 ? 8.929 2.148 -10.306 1.00 98.62 266 GLY A C 1
ATOM 1877 O O . GLY A 1 266 ? 9.644 2.359 -11.288 1.00 98.62 266 GLY A O 1
ATOM 1878 N N . ILE A 1 267 ? 7.976 2.990 -9.910 1.00 98.56 267 ILE A N 1
ATOM 1879 C CA . ILE A 1 267 ? 7.619 4.216 -10.621 1.00 98.56 267 ILE A CA 1
ATOM 1880 C C . ILE A 1 267 ? 7.550 5.391 -9.651 1.00 98.56 267 ILE A C 1
ATOM 1882 O O . ILE A 1 267 ? 6.835 5.322 -8.651 1.00 98.56 267 ILE A O 1
ATOM 1886 N N . THR A 1 268 ? 8.212 6.497 -9.996 1.00 98.12 268 THR A N 1
ATOM 1887 C CA . THR A 1 268 ? 8.158 7.741 -9.212 1.00 98.12 268 THR A CA 1
ATOM 1888 C C . THR A 1 268 ? 7.733 8.931 -10.068 1.00 98.12 268 THR A C 1
ATOM 1890 O O . THR A 1 268 ? 8.262 9.149 -11.161 1.00 98.12 268 THR A O 1
ATOM 1893 N N . GLY A 1 269 ? 6.781 9.723 -9.568 1.00 96.69 269 GLY A N 1
ATOM 1894 C CA . GLY A 1 269 ? 6.427 11.016 -10.160 1.00 96.69 269 GLY A CA 1
ATOM 1895 C C . GLY A 1 269 ? 7.434 12.104 -9.782 1.00 96.69 269 GLY A C 1
ATOM 1896 O O . GLY A 1 269 ? 7.668 12.331 -8.595 1.00 96.69 269 GLY A O 1
ATOM 1897 N N . VAL A 1 270 ? 8.002 12.785 -10.779 1.00 96.44 270 VAL A N 1
ATOM 1898 C CA . VAL A 1 270 ? 9.050 13.813 -10.623 1.00 96.44 270 VAL A CA 1
ATOM 1899 C C . VAL A 1 270 ? 8.703 15.078 -11.407 1.00 96.44 270 VAL A C 1
ATOM 1901 O O . VAL A 1 270 ? 7.840 15.035 -12.282 1.00 96.44 270 VAL A O 1
ATOM 1904 N N . SER A 1 271 ? 9.388 16.198 -11.144 1.00 95.06 271 SER A N 1
ATOM 1905 C CA . SER A 1 271 ? 9.160 17.472 -11.859 1.00 95.06 271 SER A CA 1
ATOM 1906 C C . SER A 1 271 ? 7.667 17.826 -11.884 1.00 95.06 271 SER A C 1
ATOM 1908 O O . SER A 1 271 ? 6.987 17.552 -10.907 1.00 95.06 271 SER A O 1
ATOM 1910 N N . TYR A 1 272 ? 7.072 18.345 -12.960 1.00 94.56 272 TYR A N 1
ATOM 1911 C CA . TYR A 1 272 ? 5.627 18.637 -12.965 1.00 94.56 272 TYR A CA 1
ATOM 1912 C C . TYR A 1 272 ? 4.716 17.404 -12.779 1.00 94.56 272 TYR A C 1
ATOM 1914 O O . TYR A 1 272 ? 3.502 17.563 -12.691 1.00 94.56 272 TYR A O 1
ATOM 1922 N N . GLY A 1 273 ? 5.258 16.186 -12.693 1.00 94.25 273 GLY A N 1
ATOM 1923 C CA . GLY A 1 273 ? 4.512 14.973 -12.388 1.00 94.25 273 GLY A CA 1
ATOM 1924 C C . GLY A 1 273 ? 3.524 14.591 -13.486 1.00 94.25 273 GLY A C 1
ATOM 1925 O O . GLY A 1 273 ? 3.691 14.942 -14.657 1.00 94.25 273 GLY A O 1
ATOM 1926 N N . TYR A 1 274 ? 2.493 13.850 -13.087 1.00 95.81 274 TYR A N 1
ATOM 1927 C CA . TYR A 1 274 ? 1.432 13.384 -13.972 1.00 95.81 274 TYR A CA 1
ATOM 1928 C C . TYR A 1 274 ? 0.077 13.349 -13.263 1.00 95.81 274 TYR A C 1
ATOM 1930 O O . TYR A 1 274 ? -0.012 13.081 -12.060 1.00 95.81 274 TYR A O 1
ATOM 1938 N N . GLY A 1 275 ? -0.979 13.609 -14.021 1.00 94.94 275 GLY A N 1
ATOM 1939 C CA . GLY A 1 275 ? -2.375 13.542 -13.607 1.00 94.94 275 GLY A CA 1
ATOM 1940 C C . GLY A 1 275 ? -3.239 12.950 -14.718 1.00 94.94 275 GLY A C 1
ATOM 1941 O O . GLY A 1 275 ? -2.784 12.800 -15.851 1.00 94.94 275 GLY A O 1
ATOM 1942 N N . THR A 1 276 ? -4.494 12.609 -14.417 1.00 94.44 276 THR A N 1
ATOM 1943 C CA . THR A 1 276 ? -5.469 12.078 -15.398 1.00 94.44 276 THR A CA 1
ATOM 1944 C C . THR A 1 276 ? -4.855 10.999 -16.306 1.00 94.44 276 THR A C 1
ATOM 1946 O O . THR A 1 276 ? -4.959 11.046 -17.533 1.00 94.44 276 THR A O 1
ATOM 1949 N N . SER A 1 277 ? -4.106 10.082 -15.698 1.00 96.69 277 SER A N 1
ATOM 1950 C CA . SER A 1 277 ? -3.326 9.055 -16.390 1.00 96.69 277 SER A CA 1
ATOM 1951 C C . SER A 1 277 ? -3.631 7.675 -15.817 1.00 96.69 277 SER A C 1
ATOM 1953 O O . SER A 1 277 ? -4.079 7.548 -14.675 1.00 96.69 277 SER A O 1
ATOM 1955 N N . HIS A 1 278 ? -3.388 6.636 -16.610 1.00 98.25 278 HIS A N 1
ATOM 1956 C CA . HIS A 1 278 ? -3.560 5.240 -16.227 1.00 98.25 278 HIS A CA 1
ATOM 1957 C C . HIS A 1 278 ? -2.207 4.539 -16.163 1.00 98.25 278 HIS A C 1
ATOM 1959 O O . HIS A 1 278 ? -1.419 4.587 -17.107 1.00 98.25 278 HIS A O 1
ATOM 1965 N N . VAL A 1 279 ? -1.941 3.865 -15.048 1.00 98.62 279 VAL A N 1
ATOM 1966 C CA . VAL A 1 279 ? -0.777 2.993 -14.893 1.00 98.62 279 VAL A CA 1
ATOM 1967 C C . VAL A 1 279 ? -1.259 1.606 -14.490 1.00 98.62 279 VAL A C 1
ATOM 1969 O O . VAL A 1 279 ? -1.924 1.429 -13.472 1.00 98.62 279 VAL A O 1
ATOM 1972 N N . HIS A 1 280 ? -0.927 0.606 -15.293 1.00 98.81 280 HIS A N 1
ATOM 1973 C CA . HIS A 1 280 ? -1.153 -0.798 -15.010 1.00 98.81 280 HIS A CA 1
ATOM 1974 C C . HIS A 1 280 ? 0.178 -1.506 -14.776 1.00 98.81 280 HIS A C 1
ATOM 1976 O O . HIS A 1 280 ? 1.069 -1.430 -15.623 1.00 98.81 280 HIS A O 1
ATOM 1982 N N . ILE A 1 281 ? 0.291 -2.236 -13.667 1.00 98.88 281 ILE A N 1
ATOM 1983 C CA . ILE A 1 281 ? 1.408 -3.149 -13.414 1.00 98.88 281 ILE A CA 1
ATOM 1984 C C . ILE A 1 281 ? 0.828 -4.525 -13.089 1.00 98.88 281 ILE A C 1
ATOM 1986 O O . ILE A 1 281 ? 0.222 -4.688 -12.036 1.00 98.88 281 ILE A O 1
ATOM 1990 N N . GLY A 1 282 ? 1.003 -5.516 -13.961 1.00 98.56 282 GLY A N 1
ATOM 1991 C CA . GLY A 1 282 ? 0.482 -6.869 -13.757 1.00 98.56 282 GLY A CA 1
ATOM 1992 C C . GLY A 1 282 ? 1.083 -7.490 -12.498 1.00 98.56 282 GLY A C 1
ATOM 1993 O O . GLY A 1 282 ? 0.417 -7.610 -11.471 1.00 98.56 282 GLY A O 1
ATOM 1994 N N . TYR A 1 283 ? 2.375 -7.802 -12.540 1.00 98.75 283 TYR A N 1
ATOM 1995 C CA . TYR A 1 283 ? 3.129 -8.321 -11.401 1.00 98.75 283 TYR A CA 1
ATOM 1996 C C . TYR A 1 283 ? 4.220 -7.341 -10.959 1.00 98.75 283 TYR A C 1
ATOM 1998 O O . TYR A 1 283 ? 5.002 -6.886 -11.794 1.00 98.75 283 TYR A O 1
ATOM 2006 N N . ALA A 1 284 ? 4.307 -7.046 -9.660 1.00 98.81 284 ALA A N 1
ATOM 2007 C CA . ALA A 1 284 ? 5.347 -6.183 -9.092 1.00 98.81 284 ALA A CA 1
ATOM 2008 C C . ALA A 1 284 ? 6.040 -6.859 -7.905 1.00 98.81 284 ALA A C 1
ATOM 2010 O O . ALA A 1 284 ? 5.369 -7.301 -6.969 1.00 98.81 284 ALA A O 1
ATOM 2011 N N . THR A 1 285 ? 7.372 -6.917 -7.930 1.00 98.69 285 THR A N 1
ATOM 2012 C CA . THR A 1 285 ? 8.171 -7.554 -6.874 1.00 98.69 285 THR A CA 1
ATOM 2013 C C . THR A 1 285 ? 9.498 -6.852 -6.643 1.00 98.69 285 THR A C 1
ATOM 2015 O O . THR A 1 285 ? 10.041 -6.192 -7.530 1.00 98.69 285 THR A O 1
ATOM 2018 N N . ASN A 1 286 ? 10.058 -7.055 -5.449 1.00 98.25 286 ASN A N 1
ATOM 2019 C CA . ASN A 1 286 ? 11.364 -6.544 -5.043 1.00 98.25 286 ASN A CA 1
ATOM 2020 C C . ASN A 1 286 ? 11.518 -5.022 -5.232 1.00 98.25 286 ASN A C 1
ATOM 2022 O O . ASN A 1 286 ? 12.637 -4.529 -5.373 1.00 98.25 286 ASN A O 1
ATOM 2026 N N . CYS A 1 287 ? 10.430 -4.258 -5.258 1.00 98.69 287 CYS A N 1
ATOM 2027 C CA . CYS A 1 287 ? 10.495 -2.804 -5.253 1.00 98.69 287 CYS A CA 1
ATOM 2028 C C . CYS A 1 287 ? 10.681 -2.294 -3.819 1.00 98.69 287 CYS A C 1
ATOM 2030 O O . CYS A 1 287 ? 10.216 -2.910 -2.853 1.00 98.69 287 CYS A O 1
ATOM 2032 N N . ILE A 1 288 ? 11.328 -1.138 -3.677 1.00 98.38 288 ILE A N 1
ATOM 2033 C CA . ILE A 1 288 ? 11.284 -0.370 -2.431 1.00 98.38 288 ILE A CA 1
ATOM 2034 C C . ILE A 1 288 ? 9.859 0.180 -2.268 1.00 98.38 288 ILE A C 1
ATOM 2036 O O . ILE A 1 288 ? 9.119 -0.298 -1.416 1.00 98.38 288 ILE A O 1
ATOM 2040 N N . ALA A 1 289 ? 9.394 1.054 -3.155 1.00 98.50 289 ALA A N 1
ATOM 2041 C CA . ALA A 1 289 ? 7.966 1.283 -3.376 1.00 98.50 289 ALA A CA 1
ATOM 2042 C C . ALA A 1 289 ? 7.597 0.901 -4.813 1.00 98.50 289 ALA A C 1
ATOM 2044 O O . ALA A 1 289 ? 8.331 1.258 -5.730 1.00 98.50 289 ALA A O 1
ATOM 2045 N N . VAL A 1 290 ? 6.487 0.193 -5.054 1.00 98.81 290 VAL A N 1
ATOM 2046 C CA . VAL A 1 290 ? 6.040 -0.068 -6.441 1.00 98.81 290 VAL A CA 1
ATOM 2047 C C . VAL A 1 290 ? 5.675 1.251 -7.122 1.00 98.81 290 VAL A C 1
ATOM 2049 O O . VAL A 1 290 ? 6.121 1.514 -8.237 1.00 98.81 290 VAL A O 1
ATOM 2052 N N . MET A 1 291 ? 4.928 2.103 -6.421 1.00 98.19 291 MET A N 1
ATOM 2053 C CA . MET A 1 291 ? 4.571 3.454 -6.854 1.00 98.19 291 MET A CA 1
ATOM 2054 C C . MET A 1 291 ? 4.920 4.459 -5.755 1.00 98.19 291 MET A C 1
ATOM 2056 O O . MET A 1 291 ? 4.529 4.266 -4.601 1.00 98.19 291 MET A O 1
ATOM 2060 N N . ARG A 1 292 ? 5.600 5.554 -6.109 1.00 97.75 292 ARG A N 1
ATOM 2061 C CA . ARG A 1 292 ? 5.970 6.627 -5.180 1.00 97.75 292 ARG A CA 1
ATOM 2062 C C . ARG A 1 292 ? 5.601 8.011 -5.711 1.00 97.75 292 ARG A C 1
ATOM 2064 O O . ARG A 1 292 ? 5.929 8.375 -6.839 1.00 97.75 292 ARG A O 1
ATOM 2071 N N . MET A 1 293 ? 5.008 8.822 -4.841 1.00 97.06 293 MET A N 1
ATOM 2072 C CA . MET A 1 293 ? 4.905 10.276 -5.004 1.00 97.06 293 MET A CA 1
ATOM 2073 C C . MET A 1 293 ? 5.667 11.009 -3.886 1.00 97.06 293 MET A C 1
ATOM 2075 O O . MET A 1 293 ? 6.160 10.384 -2.950 1.00 97.06 293 MET A O 1
ATOM 2079 N N . GLY A 1 294 ? 5.796 12.334 -4.011 1.00 95.38 294 GLY A N 1
ATOM 2080 C CA . GLY A 1 294 ? 6.520 13.200 -3.066 1.00 95.38 294 GLY A CA 1
ATOM 2081 C C . GLY A 1 294 ? 7.692 13.987 -3.668 1.00 95.38 294 GLY A C 1
ATOM 2082 O O . GLY A 1 294 ? 8.251 14.849 -3.000 1.00 95.38 294 GLY A O 1
ATOM 2083 N N . GLN A 1 295 ? 8.057 13.727 -4.930 1.00 94.44 295 GLN A N 1
ATOM 2084 C CA . GLN A 1 295 ? 9.161 14.408 -5.636 1.00 94.44 295 GLN A CA 1
ATOM 2085 C C . GLN A 1 295 ? 8.699 15.289 -6.812 1.00 94.44 295 GLN A C 1
ATOM 2087 O O . GLN A 1 295 ? 9.519 15.758 -7.601 1.00 94.44 295 GLN A O 1
ATOM 2092 N N . HIS A 1 296 ? 7.391 15.476 -6.974 1.00 95.69 296 HIS A N 1
ATOM 2093 C CA . HIS A 1 296 ? 6.824 16.304 -8.032 1.00 95.69 296 HIS A CA 1
ATOM 2094 C C . HIS A 1 296 ? 6.637 17.753 -7.562 1.00 95.69 296 HIS A C 1
ATOM 2096 O O . HIS A 1 296 ? 6.482 18.022 -6.379 1.00 95.69 296 HIS A O 1
ATOM 2102 N N . ASP A 1 297 ? 6.586 18.669 -8.516 1.00 95.69 297 ASP A N 1
ATOM 2103 C CA . ASP A 1 297 ? 6.503 20.115 -8.357 1.00 95.69 297 ASP A CA 1
ATOM 2104 C C . ASP A 1 297 ? 5.109 20.667 -8.693 1.00 95.69 297 ASP A C 1
ATOM 2106 O O . ASP A 1 297 ? 4.863 21.870 -8.584 1.00 95.69 297 ASP A O 1
ATOM 2110 N N . TYR A 1 298 ? 4.188 19.815 -9.151 1.00 95.50 298 TYR A N 1
ATOM 2111 C CA . TYR A 1 298 ? 2.844 20.221 -9.556 1.00 95.50 298 TYR A CA 1
ATOM 2112 C C . TYR A 1 298 ? 1.805 19.144 -9.270 1.00 95.50 298 TYR A C 1
ATOM 2114 O O . TYR A 1 298 ? 2.136 17.971 -9.131 1.00 95.50 298 TYR A O 1
ATOM 2122 N N . THR A 1 299 ? 0.541 19.548 -9.194 1.00 94.50 299 THR A N 1
ATOM 2123 C CA . THR A 1 299 ? -0.573 18.684 -8.806 1.00 94.50 299 THR A CA 1
ATOM 2124 C C . THR A 1 299 ? -0.607 17.367 -9.593 1.00 94.50 299 THR A C 1
ATOM 2126 O O . THR A 1 299 ? -0.570 17.348 -10.824 1.00 94.50 299 THR A O 1
ATOM 2129 N N . SER A 1 300 ? -0.716 16.255 -8.866 1.00 95.12 300 SER A N 1
ATOM 2130 C CA . SER A 1 300 ? -0.838 14.902 -9.397 1.00 95.12 300 SER A CA 1
ATOM 2131 C C . SER A 1 300 ? -2.198 14.332 -9.003 1.00 95.12 300 SER A C 1
ATOM 2133 O O . SER A 1 300 ? -2.354 13.693 -7.959 1.00 95.12 300 SER A O 1
ATOM 2135 N N . ALA A 1 301 ? -3.201 14.607 -9.837 1.00 93.75 301 ALA A N 1
ATOM 2136 C CA . ALA A 1 301 ? -4.600 14.325 -9.533 1.00 93.75 301 ALA A CA 1
ATOM 2137 C C . ALA A 1 301 ? -5.228 13.291 -10.472 1.00 93.75 301 ALA A C 1
ATOM 2139 O O . ALA A 1 301 ? -4.897 13.231 -11.657 1.00 93.75 301 ALA A O 1
ATOM 2140 N N . THR A 1 302 ? -6.216 12.548 -9.964 1.00 94.25 302 THR A N 1
ATOM 2141 C CA . THR A 1 302 ? -7.108 11.686 -10.771 1.00 94.25 302 THR A CA 1
ATOM 2142 C C . THR A 1 302 ? -6.353 10.632 -11.592 1.00 94.25 302 THR A C 1
ATOM 2144 O O . THR A 1 302 ? -6.660 10.379 -12.756 1.00 94.25 302 THR A O 1
ATOM 2147 N N . ASN A 1 303 ? -5.323 10.022 -11.007 1.00 96.88 303 ASN A N 1
ATOM 2148 C CA . ASN A 1 303 ? -4.625 8.907 -11.642 1.00 96.88 303 ASN A CA 1
ATOM 2149 C C . ASN A 1 303 ? -5.325 7.588 -11.326 1.00 96.88 303 ASN A C 1
ATOM 2151 O O . ASN A 1 303 ? -5.712 7.343 -10.183 1.00 96.88 303 ASN A O 1
ATOM 2155 N N . TRP A 1 304 ? -5.462 6.730 -12.333 1.00 98.12 304 TRP A N 1
ATOM 2156 C CA . TRP A 1 304 ? -5.981 5.380 -12.176 1.00 98.12 304 TRP A CA 1
ATOM 2157 C C . TRP A 1 304 ? -4.823 4.392 -12.174 1.00 98.12 304 TRP A C 1
ATOM 2159 O O . TRP A 1 304 ? -4.059 4.309 -13.130 1.00 98.12 304 TRP A O 1
ATOM 2169 N N . ILE A 1 305 ? -4.676 3.645 -11.091 1.00 98.25 305 ILE A N 1
ATOM 2170 C CA . ILE A 1 305 ? -3.631 2.650 -10.906 1.00 98.25 305 ILE A CA 1
ATOM 2171 C C . ILE A 1 305 ? -4.294 1.284 -10.836 1.00 98.25 305 ILE A C 1
ATOM 2173 O O . ILE A 1 305 ? -5.225 1.082 -10.059 1.00 98.25 305 ILE A O 1
ATOM 2177 N N . THR A 1 306 ? -3.818 0.348 -11.647 1.00 98.69 306 THR A N 1
ATOM 2178 C CA . THR A 1 306 ? -4.353 -1.016 -11.710 1.00 98.69 306 THR A CA 1
ATOM 2179 C C . THR A 1 306 ? -3.241 -2.052 -11.683 1.00 98.69 306 THR A C 1
ATOM 2181 O O . THR A 1 306 ? -2.087 -1.743 -11.982 1.00 98.69 306 THR A O 1
ATOM 2184 N N . GLY A 1 307 ? -3.580 -3.293 -11.355 1.00 98.31 307 GLY A N 1
ATOM 2185 C CA . GLY A 1 307 ? -2.608 -4.378 -11.364 1.00 98.31 307 GLY A CA 1
ATOM 2186 C C . GLY A 1 307 ? -3.198 -5.727 -10.994 1.00 98.31 307 GLY A C 1
ATOM 2187 O O . GLY A 1 307 ? -4.379 -5.815 -10.655 1.00 98.31 307 GLY A O 1
ATOM 2188 N N . ASP A 1 308 ? -2.371 -6.770 -11.045 1.00 97.88 308 ASP A N 1
ATOM 2189 C CA . ASP A 1 308 ? -2.805 -8.138 -10.760 1.00 97.88 308 ASP A CA 1
ATOM 2190 C C . ASP A 1 308 ? -2.264 -8.666 -9.426 1.00 97.88 308 ASP A C 1
ATOM 2192 O O . ASP A 1 308 ? -3.048 -9.057 -8.568 1.00 97.88 308 ASP A O 1
ATOM 2196 N N . ASN A 1 309 ? -0.946 -8.701 -9.226 1.00 97.88 309 ASN A N 1
ATOM 2197 C CA . ASN A 1 309 ? -0.352 -9.294 -8.027 1.00 97.88 309 ASN A CA 1
ATOM 2198 C C . ASN A 1 309 ? 0.949 -8.590 -7.622 1.00 97.88 309 ASN A C 1
ATOM 2200 O O . ASN A 1 309 ? 1.978 -8.743 -8.285 1.00 97.88 309 ASN A O 1
ATOM 2204 N N . TRP A 1 310 ? 0.913 -7.794 -6.553 1.00 98.31 310 TRP A N 1
ATOM 2205 C CA . TRP A 1 310 ? 2.074 -7.038 -6.073 1.00 98.31 310 TRP A CA 1
ATOM 2206 C C . TRP A 1 310 ? 2.538 -7.580 -4.729 1.00 98.31 310 TRP A C 1
ATOM 2208 O O . TRP A 1 310 ? 1.888 -7.364 -3.702 1.00 98.31 310 TRP A O 1
ATOM 2218 N N . VAL A 1 311 ? 3.670 -8.285 -4.742 1.00 96.88 311 VAL A N 1
ATOM 2219 C CA . VAL A 1 311 ? 4.148 -9.049 -3.587 1.00 96.88 311 VAL A CA 1
ATOM 2220 C C . VAL A 1 311 ? 5.645 -8.939 -3.367 1.00 96.88 311 VAL A C 1
ATOM 2222 O O . VAL A 1 311 ? 6.416 -8.812 -4.312 1.00 96.88 311 VAL A O 1
ATOM 2225 N N . GLY A 1 312 ? 6.072 -9.020 -2.104 1.00 95.94 312 GLY A N 1
ATOM 2226 C CA . GLY A 1 312 ? 7.496 -9.036 -1.758 1.00 95.94 312 GLY A CA 1
ATOM 2227 C C . GLY A 1 312 ? 8.205 -7.692 -1.960 1.00 95.94 312 GLY A C 1
ATOM 2228 O O . GLY A 1 312 ? 9.418 -7.661 -2.173 1.00 95.94 312 GLY A O 1
ATOM 2229 N N . ASN A 1 313 ? 7.471 -6.580 -1.901 1.00 98.25 313 ASN A N 1
ATOM 2230 C CA . ASN A 1 313 ? 8.023 -5.223 -1.938 1.00 98.25 313 ASN A CA 1
ATOM 2231 C C . ASN A 1 313 ? 8.204 -4.687 -0.508 1.00 98.25 313 ASN A C 1
ATOM 2233 O O . ASN A 1 313 ? 7.782 -5.322 0.463 1.00 98.25 313 ASN A O 1
ATOM 2237 N N . TRP A 1 314 ? 8.821 -3.516 -0.327 1.00 97.62 314 TRP A N 1
ATOM 2238 C CA . TRP A 1 314 ? 8.739 -2.862 0.988 1.00 97.62 314 TRP A CA 1
ATOM 2239 C C . TRP A 1 314 ? 7.380 -2.190 1.163 1.00 97.62 314 TRP A C 1
ATOM 2241 O O . TRP A 1 314 ? 6.707 -2.431 2.162 1.00 97.62 314 TRP A O 1
ATOM 2251 N N . MET A 1 315 ? 6.966 -1.405 0.173 1.00 98.06 315 MET A N 1
ATOM 2252 C CA . MET A 1 315 ? 5.674 -0.731 0.110 1.00 98.06 315 MET A CA 1
ATOM 2253 C C . MET A 1 315 ? 5.039 -0.972 -1.262 1.00 98.06 315 MET A C 1
ATOM 2255 O O . MET A 1 315 ? 5.732 -0.931 -2.280 1.00 98.06 315 MET A O 1
ATOM 2259 N N . GLY A 1 316 ? 3.727 -1.198 -1.312 1.00 98.19 316 GLY A N 1
ATOM 2260 C CA . GLY A 1 316 ? 3.000 -1.178 -2.583 1.00 98.19 316 GLY A CA 1
ATOM 2261 C C . GLY A 1 316 ? 2.967 0.245 -3.142 1.00 98.19 316 GLY A C 1
ATOM 2262 O O . GLY A 1 316 ? 3.713 0.588 -4.057 1.00 98.19 316 GLY A O 1
ATOM 2263 N N . VAL A 1 317 ? 2.151 1.109 -2.547 1.00 98.31 317 VAL A N 1
ATOM 2264 C CA . VAL A 1 317 ? 1.996 2.505 -2.973 1.00 98.31 317 VAL A CA 1
ATOM 2265 C C . VAL A 1 317 ? 2.307 3.454 -1.817 1.00 98.31 317 VAL A C 1
ATOM 2267 O O . VAL A 1 317 ? 1.746 3.322 -0.734 1.00 98.31 317 VAL A O 1
ATOM 2270 N N . TYR A 1 318 ? 3.180 4.433 -2.058 1.00 98.19 318 TYR A N 1
ATOM 2271 C CA . TYR A 1 318 ? 3.462 5.542 -1.145 1.00 98.19 318 TYR A CA 1
ATOM 2272 C C . TYR A 1 318 ? 3.031 6.865 -1.781 1.00 98.19 318 TYR A C 1
ATOM 2274 O O . TYR A 1 318 ? 3.589 7.282 -2.802 1.00 98.19 318 TYR A O 1
ATOM 2282 N N . LEU A 1 319 ? 2.055 7.538 -1.173 1.00 96.75 319 LEU A N 1
ATOM 2283 C CA . LEU A 1 319 ? 1.575 8.846 -1.609 1.00 96.75 319 LEU A CA 1
ATOM 2284 C C . LEU A 1 319 ? 1.970 9.920 -0.599 1.00 96.75 319 LEU A C 1
ATOM 2286 O O . LEU A 1 319 ? 1.585 9.860 0.564 1.00 96.75 319 LEU A O 1
ATOM 2290 N N . ALA A 1 320 ? 2.687 10.926 -1.085 1.00 95.88 320 ALA A N 1
ATOM 2291 C CA . ALA A 1 320 ? 3.033 12.142 -0.364 1.00 95.88 320 ALA A CA 1
ATOM 2292 C C . ALA A 1 320 ? 2.916 13.337 -1.316 1.00 95.88 320 ALA A C 1
ATOM 2294 O O . ALA A 1 320 ? 3.166 13.203 -2.521 1.00 95.88 320 ALA A O 1
ATOM 2295 N N . ASN A 1 321 ? 2.563 14.502 -0.774 1.00 94.94 321 ASN A N 1
ATOM 2296 C CA . ASN A 1 321 ? 2.640 15.763 -1.506 1.00 94.94 321 ASN A CA 1
ATOM 2297 C C . ASN A 1 321 ? 4.105 16.077 -1.824 1.00 94.94 321 ASN A C 1
ATOM 2299 O O . ASN A 1 321 ? 5.006 15.717 -1.064 1.00 94.94 321 ASN A O 1
ATOM 2303 N N . GLY A 1 322 ? 4.348 16.733 -2.952 1.00 94.00 322 GLY A N 1
ATOM 2304 C CA . GLY A 1 322 ? 5.680 17.222 -3.270 1.00 94.00 322 GLY A CA 1
ATOM 2305 C C . GLY A 1 322 ? 6.140 18.321 -2.317 1.00 94.00 322 GLY A C 1
ATOM 2306 O O . GLY A 1 322 ? 5.341 19.008 -1.678 1.00 94.00 322 GLY A O 1
ATOM 2307 N N . THR A 1 323 ? 7.454 18.482 -2.210 1.00 89.75 323 THR A N 1
ATOM 2308 C CA . THR A 1 323 ? 8.085 19.419 -1.267 1.00 89.75 323 THR A CA 1
ATOM 2309 C C . THR A 1 323 ? 8.446 20.767 -1.897 1.00 89.75 323 THR A C 1
ATOM 2311 O O . THR A 1 323 ? 8.813 21.701 -1.184 1.00 89.75 323 THR A O 1
ATOM 2314 N N . SER A 1 324 ? 8.322 20.892 -3.219 1.00 89.38 324 SER A N 1
ATOM 2315 C CA . SER A 1 324 ? 8.658 22.082 -4.006 1.00 89.38 324 SER A CA 1
ATOM 2316 C C . SER A 1 324 ? 7.615 22.362 -5.089 1.00 89.38 324 SER A C 1
ATOM 2318 O O . SER A 1 324 ? 6.720 21.562 -5.335 1.00 89.38 324 SER A O 1
ATOM 2320 N N . GLY A 1 325 ? 7.707 23.527 -5.733 1.00 91.56 325 GLY A N 1
ATOM 2321 C CA . GLY A 1 325 ? 6.857 23.874 -6.871 1.00 91.56 325 GLY A CA 1
ATOM 2322 C C . GLY A 1 325 ? 5.518 24.523 -6.504 1.00 91.56 325 GLY A C 1
ATOM 2323 O O . GLY A 1 325 ? 5.391 25.204 -5.487 1.00 91.56 325 GLY A O 1
ATOM 2324 N N . THR A 1 326 ? 4.532 24.390 -7.393 1.00 91.31 326 THR A N 1
ATOM 2325 C CA . THR A 1 326 ? 3.247 25.103 -7.321 1.00 91.31 326 THR A CA 1
ATOM 2326 C C . THR A 1 326 ? 2.120 24.128 -7.025 1.00 91.31 326 THR A C 1
ATOM 2328 O O . THR A 1 326 ? 1.676 23.404 -7.911 1.00 91.31 326 THR A O 1
ATOM 2331 N N . SER A 1 327 ? 1.619 24.151 -5.789 1.00 92.00 327 SER A N 1
ATOM 2332 C CA . SER A 1 327 ? 0.556 23.245 -5.321 1.00 92.00 327 SER A CA 1
ATOM 2333 C C . SER A 1 327 ? 0.822 21.773 -5.691 1.00 92.00 327 SER A C 1
ATOM 2335 O O . SER A 1 327 ? 0.005 21.159 -6.385 1.00 92.00 327 SER A O 1
ATOM 2337 N N . PRO A 1 328 ? 1.963 21.195 -5.265 1.00 94.31 328 PRO A N 1
ATOM 2338 C CA . PRO A 1 328 ? 2.350 19.815 -5.563 1.00 94.31 328 PRO A CA 1
ATOM 2339 C C . PRO A 1 328 ? 1.526 18.813 -4.731 1.00 94.31 328 PRO A C 1
ATOM 2341 O O . PRO A 1 328 ? 2.030 18.106 -3.861 1.00 94.31 328 PRO A O 1
ATOM 2344 N N . ILE A 1 329 ? 0.214 18.831 -4.932 1.00 94.12 329 ILE A N 1
ATOM 2345 C CA . ILE A 1 329 ? -0.754 18.059 -4.162 1.00 94.12 329 ILE A CA 1
ATOM 2346 C C . ILE A 1 329 ? -1.037 16.750 -4.896 1.00 94.12 329 ILE A C 1
ATOM 2348 O O . ILE A 1 329 ? -1.250 16.744 -6.111 1.00 94.12 329 ILE A O 1
ATOM 2352 N N . VAL A 1 330 ? -1.076 15.647 -4.153 1.00 95.00 330 VAL A N 1
ATOM 2353 C CA . VAL A 1 330 ? -1.585 14.358 -4.633 1.00 95.00 330 VAL A CA 1
ATOM 2354 C C . VAL A 1 330 ? -3.034 14.217 -4.195 1.00 95.00 330 VAL A C 1
ATOM 2356 O O . VAL A 1 330 ? -3.318 14.267 -2.999 1.00 95.00 330 VAL A O 1
ATOM 2359 N N . GLU A 1 331 ? -3.952 13.994 -5.135 1.00 93.88 331 GLU A N 1
ATOM 2360 C CA . GLU A 1 331 ? -5.376 13.856 -4.806 1.00 93.88 331 GLU A CA 1
ATOM 2361 C C . GLU A 1 331 ? -6.161 12.958 -5.773 1.00 93.88 331 GLU A C 1
ATOM 2363 O O . GLU A 1 331 ? -5.822 12.803 -6.945 1.00 93.88 331 GLU A O 1
ATOM 2368 N N . ALA A 1 332 ? -7.255 12.373 -5.284 1.00 94.94 332 ALA A N 1
ATOM 2369 C CA . ALA A 1 332 ? -8.240 11.629 -6.073 1.00 94.94 332 ALA A CA 1
ATOM 2370 C C . ALA A 1 332 ? -7.680 10.436 -6.874 1.00 94.94 332 ALA A C 1
ATOM 2372 O O . ALA A 1 332 ? -8.232 10.060 -7.908 1.00 94.94 332 ALA A O 1
ATOM 2373 N N . TRP A 1 333 ? -6.584 9.827 -6.413 1.00 96.81 333 TRP A N 1
ATOM 2374 C CA . TRP A 1 333 ? -6.053 8.611 -7.031 1.00 96.81 333 TRP A CA 1
ATOM 2375 C C . TRP A 1 333 ? -7.006 7.430 -6.831 1.00 96.81 333 TRP A C 1
ATOM 2377 O O . TRP A 1 333 ? -7.554 7.229 -5.747 1.00 96.81 333 TRP A O 1
ATOM 2387 N N . ILE A 1 334 ? -7.177 6.623 -7.872 1.00 97.62 334 ILE A N 1
ATOM 2388 C CA . ILE A 1 334 ? -7.978 5.400 -7.853 1.00 97.62 334 ILE A CA 1
ATOM 2389 C C . ILE A 1 334 ? -7.008 4.227 -7.920 1.00 97.62 334 ILE A C 1
ATOM 2391 O O . ILE A 1 334 ? -6.334 4.058 -8.929 1.00 97.62 334 ILE A O 1
ATOM 2395 N N . ILE A 1 335 ? -6.942 3.416 -6.870 1.00 97.12 335 ILE A N 1
ATOM 2396 C CA . ILE A 1 335 ? -6.103 2.218 -6.798 1.00 97.12 335 ILE A CA 1
ATOM 2397 C C . ILE A 1 335 ? -6.997 0.984 -6.881 1.00 97.12 335 ILE A C 1
ATOM 2399 O O . ILE A 1 335 ? -7.863 0.784 -6.032 1.00 97.12 335 ILE A O 1
ATOM 2403 N N . ASP A 1 336 ? -6.786 0.163 -7.903 1.00 97.12 336 ASP A N 1
ATOM 2404 C CA . ASP A 1 336 ? -7.600 -1.013 -8.213 1.00 97.12 336 ASP A CA 1
ATOM 2405 C C . ASP A 1 336 ? -6.699 -2.173 -8.663 1.00 97.12 336 ASP A C 1
ATOM 2407 O O . ASP A 1 336 ? -6.554 -2.483 -9.849 1.00 97.12 336 ASP A O 1
ATOM 2411 N N . VAL A 1 337 ? -5.990 -2.753 -7.695 1.00 97.12 337 VAL A N 1
ATOM 2412 C CA . VAL A 1 337 ? -5.036 -3.850 -7.900 1.00 97.12 337 VAL A CA 1
ATOM 2413 C C . VAL A 1 337 ? -5.643 -5.115 -7.323 1.00 97.12 337 VAL A C 1
ATOM 2415 O O . VAL A 1 337 ? -6.041 -5.104 -6.165 1.00 97.12 337 VAL A O 1
ATOM 2418 N N . LYS A 1 338 ? -5.716 -6.204 -8.100 1.00 96.44 338 LYS A N 1
ATOM 2419 C CA . LYS A 1 338 ? -6.435 -7.416 -7.670 1.00 96.44 338 LYS A CA 1
ATOM 2420 C C . LYS A 1 338 ? -5.917 -7.946 -6.333 1.00 96.44 338 LYS A C 1
ATOM 2422 O O . LYS A 1 338 ? -6.737 -8.229 -5.469 1.00 96.44 338 LYS A O 1
ATOM 2427 N N . PHE A 1 339 ? -4.596 -8.054 -6.162 1.00 95.44 339 PHE A N 1
ATOM 2428 C CA . PHE A 1 339 ? -3.997 -8.510 -4.909 1.00 95.44 339 PHE A CA 1
ATOM 2429 C C . PHE A 1 339 ? -2.693 -7.774 -4.570 1.00 95.44 339 PHE A C 1
ATOM 2431 O O . PHE A 1 339 ? -1.760 -7.747 -5.377 1.00 95.44 339 PHE A O 1
ATOM 2438 N N . ILE A 1 340 ? -2.610 -7.193 -3.369 1.00 96.75 340 ILE A N 1
ATOM 2439 C CA . ILE A 1 340 ? -1.393 -6.567 -2.829 1.00 96.75 340 ILE A CA 1
ATOM 2440 C C . ILE A 1 340 ? -1.051 -7.224 -1.501 1.00 96.75 340 ILE A C 1
ATOM 2442 O O . ILE A 1 340 ? -1.762 -7.044 -0.510 1.00 96.75 340 ILE A O 1
ATOM 2446 N N . ALA A 1 341 ? 0.057 -7.964 -1.460 1.00 94.19 341 ALA A N 1
ATOM 2447 C CA . ALA A 1 341 ? 0.355 -8.765 -0.286 1.00 94.19 341 ALA A CA 1
ATOM 2448 C C . ALA A 1 341 ? 1.829 -8.910 0.072 1.00 94.19 341 ALA A C 1
ATOM 2450 O O . ALA A 1 341 ? 2.717 -8.669 -0.737 1.00 94.19 341 ALA A O 1
ATOM 2451 N N . ASN A 1 342 ? 2.099 -9.352 1.301 1.00 92.94 342 ASN A N 1
ATOM 2452 C CA . ASN A 1 342 ? 3.449 -9.686 1.767 1.00 92.94 342 ASN A CA 1
ATOM 2453 C C . ASN A 1 342 ? 4.472 -8.549 1.548 1.00 92.94 342 ASN A C 1
ATOM 2455 O O . ASN A 1 342 ? 5.643 -8.790 1.239 1.00 92.94 342 ASN A O 1
ATOM 2459 N N . ASN A 1 343 ? 4.026 -7.295 1.658 1.00 96.19 343 ASN A N 1
ATOM 2460 C CA . ASN A 1 343 ? 4.911 -6.139 1.614 1.00 96.19 343 ASN A CA 1
ATOM 2461 C C . ASN A 1 343 ? 5.392 -5.801 3.029 1.00 96.19 343 ASN A C 1
ATOM 2463 O O . ASN A 1 343 ? 4.636 -5.896 3.998 1.00 96.19 343 ASN A O 1
ATOM 2467 N N . ARG A 1 344 ? 6.663 -5.412 3.171 1.00 95.50 344 ARG A N 1
ATOM 2468 C CA . ARG A 1 344 ? 7.313 -5.279 4.490 1.00 95.50 344 ARG A CA 1
ATOM 2469 C C . ARG A 1 344 ? 6.618 -4.264 5.396 1.00 95.50 344 ARG A C 1
ATOM 2471 O O . ARG A 1 344 ? 6.412 -4.544 6.573 1.00 95.50 344 ARG A O 1
ATOM 2478 N N . TRP A 1 345 ? 6.310 -3.085 4.865 1.00 95.31 345 TRP A N 1
ATOM 2479 C CA . TRP A 1 345 ? 5.786 -1.943 5.617 1.00 95.31 345 TRP A CA 1
ATOM 2480 C C . TRP A 1 345 ? 4.291 -1.734 5.389 1.00 95.31 345 TRP A C 1
ATOM 2482 O O . TRP A 1 345 ? 3.614 -1.257 6.281 1.00 95.31 345 TRP A O 1
ATOM 2492 N N . GLY A 1 346 ? 3.750 -2.099 4.232 1.00 95.06 346 GLY A N 1
ATOM 2493 C CA . GLY A 1 346 ? 2.331 -1.908 3.953 1.00 95.06 346 GLY A CA 1
ATOM 2494 C C . GLY A 1 346 ? 2.014 -2.118 2.483 1.00 95.06 346 GLY A C 1
ATOM 2495 O O . GLY A 1 346 ? 2.909 -2.115 1.633 1.00 95.06 346 GLY A O 1
ATOM 2496 N N . GLY A 1 347 ? 0.736 -2.290 2.174 1.00 96.25 347 GLY A N 1
ATOM 2497 C CA . GLY A 1 347 ? 0.272 -2.232 0.798 1.00 96.25 347 GLY A CA 1
ATOM 2498 C C . GLY A 1 347 ? 0.119 -0.786 0.326 1.00 96.25 347 GLY A C 1
ATOM 2499 O O . GLY A 1 347 ? 0.503 -0.461 -0.797 1.00 96.25 347 GLY A O 1
ATOM 2500 N N . MET A 1 348 ? -0.434 0.082 1.171 1.00 96.25 348 MET A N 1
ATOM 2501 C CA . MET A 1 348 ? -0.724 1.475 0.834 1.00 96.25 348 MET A CA 1
ATOM 2502 C C . MET A 1 348 ? -0.379 2.401 1.995 1.00 96.25 348 MET A C 1
ATOM 2504 O O . MET A 1 348 ? -0.786 2.149 3.126 1.00 96.25 348 MET A O 1
ATOM 2508 N N . TRP A 1 349 ? 0.305 3.506 1.710 1.00 97.62 349 TRP A N 1
ATOM 2509 C CA . TRP A 1 349 ? 0.600 4.549 2.685 1.00 97.62 349 TRP A CA 1
ATOM 2510 C C . TRP A 1 349 ? 0.243 5.932 2.144 1.00 97.62 349 TRP A C 1
ATOM 2512 O O . TRP A 1 349 ? 0.869 6.436 1.212 1.00 97.62 349 TRP A O 1
ATOM 2522 N N . TYR A 1 350 ? -0.758 6.549 2.773 1.00 96.12 350 TYR A N 1
ATOM 2523 C CA . TYR A 1 350 ? -1.117 7.952 2.585 1.00 96.12 350 TYR A CA 1
ATOM 2524 C C . TYR A 1 350 ? -0.371 8.800 3.610 1.00 96.12 350 TYR A C 1
ATOM 2526 O O . TYR A 1 350 ? -0.831 8.916 4.740 1.00 96.12 350 TYR A O 1
ATOM 2534 N N . PHE A 1 351 ? 0.781 9.357 3.243 1.00 95.12 351 PHE A N 1
ATOM 2535 C CA . PHE A 1 351 ? 1.586 10.214 4.111 1.00 95.12 351 PHE A CA 1
ATOM 2536 C C . PHE A 1 351 ? 1.116 11.666 3.990 1.00 95.12 351 PHE A C 1
ATOM 2538 O O . PHE A 1 351 ? 1.616 12.424 3.157 1.00 95.12 351 PHE A O 1
ATOM 2545 N N . ASP A 1 352 ? 0.117 12.041 4.796 1.00 91.06 352 ASP A N 1
ATOM 2546 C CA . ASP A 1 352 ? -0.441 13.402 4.872 1.00 91.06 352 ASP A CA 1
ATOM 2547 C C . ASP A 1 352 ? -0.957 13.950 3.517 1.00 91.06 352 ASP A C 1
ATOM 2549 O O . ASP A 1 352 ? -1.010 15.155 3.260 1.00 91.06 352 ASP A O 1
ATOM 2553 N N . ALA A 1 353 ? -1.308 13.046 2.600 1.00 92.25 353 ALA A N 1
ATOM 2554 C CA . ALA A 1 353 ? -1.590 13.337 1.194 1.00 92.25 353 ALA A CA 1
ATOM 2555 C C . ALA A 1 353 ? -2.527 12.291 0.581 1.00 92.25 353 ALA A C 1
ATOM 2557 O O . ALA A 1 353 ? -2.843 11.293 1.221 1.00 92.25 353 ALA A O 1
ATOM 2558 N N . GLY A 1 354 ? -2.953 12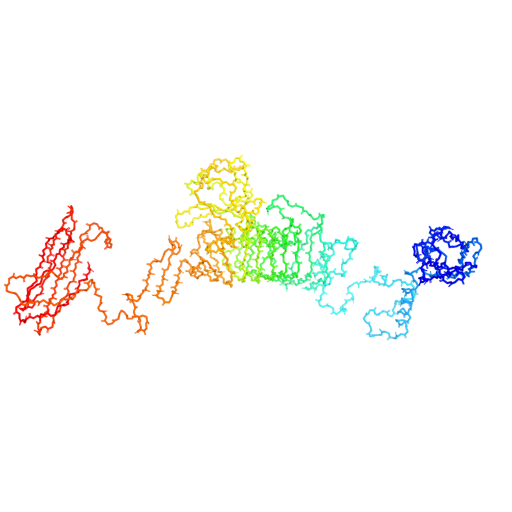.492 -0.671 1.00 91.44 354 GLY A N 1
ATOM 2559 C CA . GLY A 1 354 ? -3.776 11.531 -1.412 1.00 91.44 354 GLY A CA 1
ATOM 2560 C C . GLY A 1 354 ? -5.253 11.545 -1.013 1.00 91.44 354 GLY A C 1
ATOM 2561 O O . GLY A 1 354 ? -5.955 10.546 -1.183 1.00 91.44 354 GLY A O 1
ATOM 2562 N N . GLN A 1 355 ? -5.743 12.670 -0.480 1.00 91.19 355 GLN A N 1
ATOM 2563 C CA . GLN A 1 355 ? -7.155 12.856 -0.151 1.00 91.19 355 GLN A CA 1
ATOM 2564 C C . GLN A 1 355 ? -8.042 12.596 -1.379 1.00 91.19 355 GLN A C 1
ATOM 2566 O O . GLN A 1 355 ? -7.634 12.753 -2.527 1.00 91.19 355 GLN A O 1
ATOM 2571 N N . TYR A 1 356 ? -9.281 12.185 -1.124 1.00 93.12 356 TYR A N 1
ATOM 2572 C CA . TYR A 1 356 ? -10.274 11.728 -2.102 1.00 93.12 356 TYR A CA 1
ATOM 2573 C C . TYR A 1 356 ? -9.907 10.434 -2.834 1.00 93.12 356 TYR A C 1
ATOM 2575 O O . TYR A 1 356 ? -10.590 10.061 -3.788 1.00 93.12 356 TYR A O 1
ATOM 2583 N N . GLY A 1 357 ? -8.861 9.740 -2.378 1.00 94.94 357 GLY A N 1
ATOM 2584 C CA . GLY A 1 357 ? -8.453 8.457 -2.926 1.00 94.94 357 GLY A CA 1
ATOM 2585 C C . GLY A 1 357 ? -9.547 7.392 -2.830 1.00 94.94 357 GLY A C 1
ATOM 2586 O O . GLY A 1 357 ? -10.327 7.358 -1.872 1.00 94.94 357 GLY A O 1
ATOM 2587 N N . GLN A 1 358 ? -9.592 6.516 -3.829 1.00 96.06 358 GLN A N 1
ATOM 2588 C CA . GLN A 1 358 ? -10.467 5.348 -3.882 1.00 96.06 358 GLN A CA 1
ATOM 2589 C C . GLN A 1 358 ? -9.613 4.090 -3.962 1.00 96.06 358 GLN A C 1
ATOM 2591 O O . GLN A 1 358 ? -8.733 4.003 -4.811 1.00 96.06 358 GLN A O 1
ATOM 2596 N N . ILE A 1 359 ? -9.881 3.114 -3.104 1.00 94.81 359 ILE A N 1
ATOM 2597 C CA . ILE A 1 359 ? -9.094 1.884 -3.003 1.00 94.81 359 ILE A CA 1
ATOM 2598 C C . ILE A 1 359 ? -10.012 0.687 -3.192 1.00 94.81 359 ILE A C 1
ATOM 2600 O O . ILE A 1 359 ? -11.069 0.619 -2.561 1.00 94.81 359 ILE A O 1
ATOM 2604 N N . ARG A 1 360 ? -9.595 -0.245 -4.047 1.00 94.75 360 ARG A N 1
ATOM 2605 C CA . ARG A 1 360 ? -10.250 -1.530 -4.310 1.00 94.75 360 ARG A CA 1
ATOM 2606 C C . ARG A 1 360 ? -9.238 -2.675 -4.310 1.00 94.75 360 ARG A C 1
ATOM 2608 O O . ARG A 1 360 ? -8.051 -2.453 -4.070 1.00 94.75 360 ARG A O 1
ATOM 2615 N N . GLY A 1 361 ? -9.729 -3.883 -4.573 1.00 93.25 361 GLY A N 1
ATOM 2616 C CA . GLY A 1 361 ? -8.931 -5.106 -4.601 1.00 93.25 361 GLY A CA 1
ATOM 2617 C C . GLY A 1 361 ? -8.801 -5.777 -3.241 1.00 93.25 361 GLY A C 1
ATOM 2618 O O . GLY A 1 361 ? -9.499 -5.400 -2.298 1.00 93.25 361 GLY A O 1
ATOM 2619 N N . ASP A 1 362 ? -7.909 -6.759 -3.161 1.00 92.12 362 ASP A N 1
ATOM 2620 C CA . ASP A 1 362 ? -7.660 -7.556 -1.962 1.00 92.12 362 ASP A CA 1
ATOM 2621 C C . ASP A 1 362 ? -6.243 -7.311 -1.424 1.00 92.12 362 ASP A C 1
ATOM 2623 O O . ASP A 1 362 ? -5.280 -7.162 -2.181 1.00 92.12 362 ASP A O 1
ATOM 2627 N N . TRP A 1 363 ? -6.114 -7.249 -0.100 1.00 91.50 363 TRP A N 1
ATOM 2628 C CA . TRP A 1 363 ? -4.889 -6.838 0.581 1.00 91.50 363 TRP A CA 1
ATOM 2629 C C . TRP A 1 363 ? -4.612 -7.751 1.767 1.00 91.50 363 TRP A C 1
ATOM 2631 O O . TRP A 1 363 ? -5.484 -7.921 2.616 1.00 91.50 363 TRP A O 1
ATOM 2641 N N . ASP A 1 364 ? -3.420 -8.344 1.825 1.00 87.56 364 ASP A N 1
ATOM 2642 C CA . ASP A 1 364 ? -3.110 -9.326 2.868 1.00 87.56 364 ASP A CA 1
ATOM 2643 C C . ASP A 1 364 ? -1.623 -9.396 3.233 1.00 87.56 364 ASP A C 1
ATOM 2645 O O . ASP A 1 364 ? -0.750 -9.041 2.449 1.00 87.56 364 ASP A O 1
ATOM 2649 N N . TYR A 1 365 ? -1.286 -9.926 4.406 1.00 89.56 365 TYR A N 1
ATOM 2650 C CA . TYR A 1 365 ? 0.094 -10.203 4.822 1.00 89.56 365 TYR A CA 1
ATOM 2651 C C . TYR A 1 365 ? 1.051 -8.994 4.803 1.00 89.56 365 TYR A C 1
ATOM 2653 O O . TYR A 1 365 ? 2.272 -9.163 4.838 1.00 89.56 365 TYR A O 1
ATOM 2661 N N . ASN A 1 366 ? 0.545 -7.763 4.736 1.00 93.88 366 ASN A N 1
ATOM 2662 C CA . ASN A 1 366 ? 1.387 -6.574 4.683 1.00 93.88 366 ASN A CA 1
ATOM 2663 C C . ASN A 1 366 ? 1.791 -6.092 6.088 1.00 93.88 366 ASN A C 1
ATOM 2665 O O . ASN A 1 366 ? 1.176 -6.417 7.105 1.00 93.88 366 ASN A O 1
ATOM 2669 N N . GLY A 1 367 ? 2.855 -5.293 6.159 1.00 94.81 367 GLY A N 1
ATOM 2670 C CA . GLY A 1 367 ? 3.283 -4.664 7.410 1.00 94.81 367 GLY A CA 1
ATOM 2671 C C . GLY A 1 367 ? 3.982 -5.619 8.380 1.00 94.81 367 GLY A C 1
ATOM 2672 O O . GLY A 1 367 ? 4.021 -5.366 9.582 1.00 94.81 367 GLY A O 1
ATOM 2673 N N . THR A 1 368 ? 4.567 -6.714 7.885 1.00 92.94 368 THR A N 1
ATOM 2674 C CA . THR A 1 368 ? 5.255 -7.727 8.710 1.00 92.94 368 THR A CA 1
ATOM 2675 C C . THR A 1 368 ? 6.497 -7.213 9.446 1.00 92.94 368 THR A C 1
ATOM 2677 O O . THR A 1 368 ? 7.004 -7.882 10.347 1.00 92.94 368 THR A O 1
ATOM 2680 N N . TYR A 1 369 ? 6.989 -6.028 9.085 1.00 94.94 369 TYR A N 1
ATOM 2681 C CA . TYR A 1 369 ? 8.133 -5.362 9.711 1.00 94.94 369 TYR A CA 1
ATOM 2682 C C . TYR A 1 369 ? 7.697 -4.228 10.648 1.00 94.94 369 TYR A C 1
ATOM 2684 O O . TYR A 1 369 ? 8.553 -3.583 11.254 1.00 94.94 369 TYR A O 1
ATOM 2692 N N . LEU A 1 370 ? 6.396 -3.946 10.754 1.00 96.12 370 LEU A N 1
ATOM 2693 C CA . LEU A 1 370 ? 5.904 -2.822 11.538 1.00 96.12 370 LEU A CA 1
ATOM 2694 C C . LEU A 1 370 ? 5.550 -3.209 12.969 1.00 96.12 370 LEU A C 1
ATOM 2696 O O . LEU A 1 370 ? 5.035 -4.298 13.236 1.00 96.12 370 LEU A O 1
ATOM 2700 N N . ALA A 1 371 ? 5.761 -2.249 13.866 1.00 95.06 371 ALA A N 1
ATOM 2701 C CA . ALA A 1 371 ? 5.158 -2.225 15.185 1.00 95.06 371 ALA A CA 1
ATOM 2702 C C . ALA A 1 371 ? 4.360 -0.930 15.377 1.00 95.06 371 ALA A C 1
ATOM 2704 O O . ALA A 1 371 ? 4.818 0.162 15.029 1.00 95.06 371 ALA A O 1
ATOM 2705 N N . VAL A 1 372 ? 3.174 -1.064 15.963 1.00 95.75 372 VAL A N 1
ATOM 2706 C CA . VAL A 1 372 ? 2.311 0.035 16.394 1.00 95.75 372 VAL A CA 1
ATOM 2707 C C . VAL A 1 372 ? 2.429 0.138 17.908 1.00 95.75 372 VAL A C 1
ATOM 2709 O O . VAL A 1 372 ? 2.076 -0.798 18.622 1.00 95.75 372 VAL A O 1
ATOM 2712 N N . LEU A 1 373 ? 2.964 1.248 18.409 1.00 96.94 373 LEU A N 1
ATOM 2713 C CA . LEU A 1 373 ? 3.293 1.417 19.825 1.00 96.94 373 LEU A CA 1
ATOM 2714 C C . LEU A 1 373 ? 2.396 2.480 20.453 1.00 96.94 373 LEU A C 1
ATOM 2716 O O . LEU A 1 373 ? 2.434 3.634 20.030 1.00 96.94 373 LEU A O 1
ATOM 2720 N N . GLY A 1 374 ? 1.612 2.104 21.464 1.00 97.19 374 GLY A N 1
ATOM 2721 C CA . GLY A 1 374 ? 0.804 3.037 22.248 1.00 97.19 374 GLY A CA 1
ATOM 2722 C C . GLY A 1 374 ? 1.665 3.757 23.280 1.00 97.19 374 GLY A C 1
ATOM 2723 O O . GLY A 1 374 ? 2.316 3.120 24.111 1.00 97.19 374 GLY A O 1
ATOM 2724 N N . LEU A 1 375 ? 1.693 5.086 23.218 1.00 98.06 375 LEU A N 1
ATOM 2725 C CA . LEU A 1 375 ? 2.550 5.927 24.045 1.00 98.06 375 LEU A CA 1
ATOM 2726 C C . LEU A 1 375 ? 1.894 6.282 25.383 1.00 98.06 375 LEU A C 1
ATOM 2728 O O . LEU A 1 375 ? 0.756 6.740 25.434 1.00 98.06 375 LEU A O 1
ATOM 2732 N N . SER A 1 376 ? 2.662 6.158 26.465 1.00 97.38 376 SER A N 1
ATOM 2733 C CA . SER A 1 376 ? 2.356 6.748 27.774 1.00 97.38 376 SER A CA 1
ATOM 2734 C C . SER A 1 376 ? 3.023 8.113 27.972 1.00 97.38 376 SER A C 1
ATOM 2736 O O . SER A 1 376 ? 2.558 8.909 28.784 1.00 97.38 376 SER A O 1
ATOM 2738 N N . THR A 1 377 ? 4.101 8.394 27.229 1.00 97.81 377 THR A N 1
ATOM 2739 C CA . THR A 1 377 ? 4.820 9.678 27.244 1.00 97.81 377 THR A CA 1
ATOM 2740 C C . THR A 1 377 ? 5.118 10.118 25.814 1.00 97.81 377 THR A C 1
ATOM 2742 O O . THR A 1 377 ? 5.677 9.349 25.034 1.00 97.81 377 THR A O 1
ATOM 2745 N N . THR A 1 378 ? 4.792 11.369 25.482 1.00 97.88 378 THR A N 1
ATOM 2746 C CA . THR A 1 378 ? 4.896 11.942 24.124 1.00 97.88 378 THR A CA 1
ATOM 2747 C C . THR A 1 378 ? 5.904 13.097 24.020 1.00 97.88 378 THR A C 1
ATOM 2749 O O . THR A 1 378 ? 5.878 13.876 23.066 1.00 97.88 378 THR A O 1
ATOM 2752 N N . THR A 1 379 ? 6.812 13.231 24.992 1.00 98.38 379 THR A N 1
ATOM 2753 C CA . THR A 1 379 ? 7.804 14.317 25.052 1.00 98.38 379 THR A CA 1
ATOM 2754 C C . THR A 1 379 ? 8.651 14.388 23.779 1.00 98.38 379 THR A C 1
ATOM 2756 O O . THR A 1 379 ? 9.361 13.443 23.436 1.00 98.38 379 THR A O 1
ATOM 2759 N N . GLY A 1 380 ? 8.588 15.531 23.089 1.00 97.44 380 GLY A N 1
ATOM 2760 C CA . GLY A 1 380 ? 9.326 15.779 21.848 1.00 97.44 380 GLY A CA 1
ATOM 2761 C C . GLY A 1 380 ? 8.709 15.155 20.590 1.00 97.44 380 GLY A C 1
ATOM 2762 O O . GLY A 1 380 ? 9.289 15.280 19.523 1.00 97.44 380 GLY A O 1
ATOM 2763 N N . LEU A 1 381 ? 7.528 14.527 20.648 1.00 97.56 381 LEU A N 1
ATOM 2764 C CA . LEU A 1 381 ? 6.898 13.939 19.455 1.00 97.56 381 LEU A CA 1
ATOM 2765 C C . LEU A 1 381 ? 6.619 14.980 18.352 1.00 97.56 381 LEU A C 1
ATOM 2767 O O . LEU A 1 381 ? 6.812 14.712 17.168 1.00 97.56 381 LEU A O 1
ATOM 2771 N N . SER A 1 382 ? 6.212 16.193 18.732 1.00 95.94 382 SER A N 1
ATOM 2772 C CA . SER A 1 382 ? 5.925 17.272 17.780 1.00 95.94 382 SER A CA 1
ATOM 2773 C C . SER A 1 382 ? 7.155 17.760 17.009 1.00 95.94 382 SER A C 1
ATOM 2775 O O . SER A 1 382 ? 6.988 18.334 15.937 1.00 95.94 382 SER A O 1
ATOM 2777 N N . SER A 1 383 ? 8.379 17.527 17.504 1.00 97.00 383 SER A N 1
ATOM 2778 C CA . SER A 1 383 ? 9.607 17.935 16.805 1.00 97.00 383 SER A CA 1
ATOM 2779 C C . SER A 1 383 ? 10.049 16.957 15.718 1.00 97.00 383 SER A C 1
ATOM 2781 O O . SER A 1 383 ? 10.945 17.296 14.951 1.00 97.00 383 SER A O 1
ATOM 2783 N N . ILE A 1 384 ? 9.430 15.775 15.638 1.00 96.94 384 ILE A N 1
ATOM 2784 C CA . ILE A 1 384 ? 9.693 14.750 14.613 1.00 96.94 384 ILE A CA 1
ATOM 2785 C C . ILE A 1 384 ? 8.478 14.471 13.718 1.00 96.94 384 ILE A C 1
ATOM 2787 O O . ILE A 1 384 ? 8.600 13.830 12.677 1.00 96.94 384 ILE A O 1
ATOM 2791 N N . ALA A 1 385 ? 7.301 14.967 14.098 1.00 93.56 385 ALA A N 1
ATOM 2792 C CA . ALA A 1 385 ? 6.077 14.883 13.314 1.00 93.56 385 ALA A CA 1
ATOM 2793 C C . ALA A 1 385 ? 6.266 15.431 11.885 1.00 93.56 385 ALA A C 1
ATOM 2795 O O . ALA A 1 385 ? 6.774 16.534 11.697 1.00 93.56 385 ALA A O 1
ATOM 2796 N N . GLY A 1 386 ? 5.827 14.674 10.874 1.00 90.56 386 GLY A N 1
ATOM 2797 C CA . GLY A 1 386 ? 5.877 15.090 9.464 1.00 90.56 386 GLY A CA 1
ATOM 2798 C C . GLY A 1 386 ? 7.222 14.952 8.774 1.00 90.56 386 GLY A C 1
ATOM 2799 O O . GLY A 1 386 ? 7.311 15.210 7.578 1.00 90.56 386 GLY A O 1
ATOM 2800 N N . GLN A 1 387 ? 8.254 14.514 9.488 1.00 93.19 387 GLN A N 1
ATOM 2801 C CA . GLN A 1 387 ? 9.574 14.300 8.914 1.00 93.19 387 GLN A CA 1
ATOM 2802 C C . GLN A 1 387 ? 9.760 12.837 8.510 1.00 93.19 387 GLN A C 1
ATOM 2804 O O . GLN A 1 387 ? 9.336 11.921 9.211 1.00 93.19 387 GLN A O 1
ATOM 2809 N N . THR A 1 388 ? 10.428 12.629 7.380 1.00 93.25 388 THR A N 1
ATOM 2810 C CA . THR A 1 388 ? 10.816 11.313 6.858 1.00 93.25 388 THR A CA 1
ATOM 2811 C C . THR A 1 388 ? 12.283 11.020 7.176 1.00 93.25 388 THR A C 1
ATOM 2813 O O . THR A 1 388 ? 13.063 11.945 7.401 1.00 93.25 388 THR A O 1
ATOM 2816 N N . GLY A 1 389 ? 12.704 9.754 7.133 1.00 94.81 389 GLY A N 1
ATOM 2817 C CA . GLY A 1 389 ? 14.123 9.396 7.302 1.00 94.81 389 GLY A CA 1
ATOM 2818 C C . GLY A 1 389 ? 14.633 9.433 8.740 1.00 94.81 389 GLY A C 1
ATOM 2819 O O . GLY A 1 389 ? 15.845 9.421 8.964 1.00 94.81 389 GLY A O 1
ATOM 2820 N N . LEU A 1 390 ? 13.731 9.522 9.717 1.00 97.44 390 LEU A N 1
ATOM 2821 C CA . LEU A 1 390 ? 14.090 9.555 11.127 1.00 97.44 390 LEU A CA 1
ATOM 2822 C C . LEU A 1 390 ? 14.176 8.141 11.695 1.00 97.44 390 LEU A C 1
ATOM 2824 O O . LEU A 1 390 ? 13.345 7.282 11.410 1.00 97.44 390 LEU A O 1
ATOM 2828 N N . LYS A 1 391 ? 15.151 7.928 12.582 1.00 97.62 391 LYS A N 1
ATOM 2829 C CA . LYS A 1 391 ? 15.282 6.687 13.347 1.00 97.62 391 LYS A CA 1
ATOM 2830 C C . LYS A 1 391 ? 15.071 6.947 14.824 1.00 97.62 391 LYS A C 1
ATOM 2832 O O . LYS A 1 391 ? 15.551 7.939 15.378 1.00 97.62 391 LYS A O 1
ATOM 2837 N N . LEU A 1 392 ? 14.367 6.023 15.453 1.00 98.19 392 LEU A N 1
ATOM 2838 C CA . LEU A 1 392 ? 14.173 5.975 16.891 1.00 98.19 392 LEU A CA 1
ATOM 2839 C C . LEU A 1 392 ? 15.009 4.846 17.488 1.00 98.19 392 LEU A C 1
ATOM 2841 O O . LEU A 1 392 ? 15.294 3.858 16.812 1.00 98.19 392 LEU A O 1
ATOM 2845 N N . THR A 1 393 ? 15.430 5.013 18.739 1.00 97.25 393 THR A N 1
ATOM 2846 C CA . THR A 1 393 ? 16.315 4.076 19.434 1.00 97.25 393 THR A CA 1
ATOM 2847 C C . THR A 1 393 ? 16.005 3.989 20.923 1.00 97.25 393 THR A C 1
ATOM 2849 O O . THR A 1 393 ? 15.747 5.006 21.571 1.00 97.25 393 THR A O 1
ATOM 2852 N N . ASP A 1 394 ? 16.102 2.778 21.469 1.00 94.94 394 ASP A N 1
ATOM 2853 C CA . ASP A 1 394 ? 16.129 2.502 22.912 1.00 94.94 394 ASP A CA 1
ATOM 2854 C C . ASP A 1 394 ? 17.553 2.594 23.507 1.00 94.94 394 ASP A C 1
ATOM 2856 O O . ASP A 1 394 ? 17.784 2.259 24.667 1.00 94.94 394 ASP A O 1
ATOM 2860 N N . GLY A 1 395 ? 18.525 3.025 22.696 1.00 93.56 395 GLY A N 1
ATOM 2861 C CA . GLY A 1 395 ? 19.951 3.059 23.021 1.00 93.56 395 GLY A CA 1
ATOM 2862 C C . GLY A 1 395 ? 20.736 1.858 22.486 1.00 93.56 395 GLY A C 1
ATOM 2863 O O . GLY A 1 395 ? 21.960 1.940 22.403 1.00 93.56 395 GLY A O 1
ATOM 2864 N N . THR A 1 396 ? 20.059 0.785 22.063 1.00 92.06 396 THR A N 1
ATOM 2865 C CA . THR A 1 396 ? 20.693 -0.439 21.542 1.00 92.06 396 THR A CA 1
ATOM 2866 C C . THR A 1 396 ? 20.277 -0.723 20.103 1.00 92.06 396 THR A C 1
ATOM 2868 O O . THR A 1 396 ? 21.126 -0.932 19.237 1.00 92.06 396 THR A O 1
ATOM 2871 N N . THR A 1 397 ? 18.975 -0.722 19.829 1.00 94.75 397 THR A N 1
ATOM 2872 C CA . THR A 1 397 ? 18.406 -1.085 18.527 1.00 94.75 397 THR A CA 1
ATOM 2873 C C . THR A 1 397 ? 17.649 0.085 17.918 1.00 94.75 397 THR A C 1
ATOM 2875 O O . THR A 1 397 ? 16.986 0.849 18.618 1.00 94.75 397 THR A O 1
ATOM 2878 N N . GLN A 1 398 ? 17.749 0.229 16.594 1.00 96.38 398 GLN A N 1
ATOM 2879 C CA . GLN A 1 398 ? 17.102 1.309 15.851 1.00 96.38 398 GLN A CA 1
ATOM 2880 C C . GLN A 1 398 ? 15.939 0.786 15.013 1.00 96.38 398 GLN A C 1
ATOM 2882 O O . GLN A 1 398 ? 16.054 -0.261 14.375 1.00 96.38 398 GLN A O 1
ATOM 2887 N N . MET A 1 399 ? 14.860 1.561 14.960 1.00 97.19 399 MET A N 1
ATOM 2888 C CA . MET A 1 399 ? 13.742 1.359 14.037 1.00 97.19 399 MET A CA 1
ATOM 2889 C C . MET A 1 399 ? 13.434 2.667 13.312 1.00 97.19 399 MET A C 1
ATOM 2891 O O . MET A 1 399 ? 13.653 3.754 13.854 1.00 97.19 399 MET A O 1
ATOM 2895 N N . GLU A 1 400 ? 12.932 2.566 12.085 1.00 97.56 400 GLU A N 1
ATOM 2896 C CA . GLU A 1 400 ? 12.508 3.732 11.312 1.00 97.56 400 GLU A CA 1
ATOM 2897 C C . GLU A 1 400 ? 11.227 4.311 11.919 1.00 97.56 400 GLU A C 1
ATOM 2899 O O . GLU A 1 400 ? 10.286 3.565 12.190 1.00 97.56 400 GLU A O 1
ATOM 2904 N N . PHE A 1 401 ? 11.172 5.625 12.121 1.00 98.06 401 PHE A N 1
ATOM 2905 C CA . PHE A 1 401 ? 9.934 6.325 12.440 1.00 98.06 401 PHE A CA 1
ATOM 2906 C C . PHE A 1 401 ? 9.154 6.576 11.159 1.00 98.06 401 PHE A C 1
ATOM 2908 O O . PHE A 1 401 ? 9.668 7.212 10.239 1.00 98.06 401 PHE A O 1
ATOM 2915 N N . LEU A 1 402 ? 7.916 6.087 11.106 1.00 97.56 402 LEU A N 1
ATOM 2916 C CA . LEU A 1 402 ? 7.049 6.314 9.957 1.00 97.56 402 LEU A CA 1
ATOM 2917 C C . LEU A 1 402 ? 6.119 7.498 10.218 1.00 97.56 402 LEU A C 1
ATOM 2919 O O . LEU A 1 402 ? 6.197 8.508 9.526 1.00 97.56 402 LEU A O 1
ATOM 2923 N N . PHE A 1 403 ? 5.249 7.379 11.223 1.00 97.62 403 PHE A N 1
ATOM 2924 C CA . PHE A 1 403 ? 4.297 8.425 11.593 1.00 97.62 403 PHE A CA 1
ATOM 2925 C C . PHE A 1 403 ? 3.711 8.197 12.992 1.00 97.62 403 PHE A C 1
ATOM 2927 O O . PHE A 1 403 ? 3.985 7.188 13.645 1.00 97.62 403 PHE A O 1
ATOM 2934 N N . TYR A 1 404 ? 2.896 9.144 13.455 1.00 97.50 404 TYR A N 1
ATOM 2935 C CA . TYR A 1 404 ? 2.126 9.039 14.692 1.00 97.50 404 TYR A CA 1
ATOM 2936 C C . TYR A 1 404 ? 0.657 9.345 14.419 1.00 97.50 404 TYR A C 1
ATOM 2938 O O . TYR A 1 404 ? 0.334 10.019 13.442 1.00 97.50 404 TYR A O 1
ATOM 2946 N N . TYR A 1 405 ? -0.223 8.877 15.295 1.00 96.44 405 TYR A N 1
ATOM 2947 C CA . TYR A 1 405 ? -1.641 9.202 15.234 1.00 96.44 405 TYR A CA 1
ATOM 2948 C C . TYR A 1 405 ? -2.311 9.097 16.601 1.00 96.44 405 TYR A C 1
ATOM 2950 O O . TYR A 1 405 ? -1.792 8.438 17.500 1.00 96.44 405 TYR A O 1
ATOM 2958 N N . THR A 1 406 ? -3.478 9.718 16.760 1.00 94.81 406 THR A N 1
ATOM 2959 C CA . THR A 1 406 ? -4.292 9.594 17.972 1.00 94.81 406 THR A CA 1
ATOM 2960 C C . THR A 1 406 ? -5.583 8.857 17.652 1.00 94.81 406 THR A C 1
ATOM 2962 O O . THR A 1 406 ? -6.314 9.215 16.730 1.00 94.81 406 THR A O 1
ATOM 2965 N N . TYR A 1 407 ? -5.895 7.825 18.432 1.00 92.25 407 TYR A N 1
ATOM 2966 C CA . TYR A 1 407 ? -7.115 7.044 18.266 1.00 92.25 407 TYR A CA 1
ATOM 2967 C C . TYR A 1 407 ? -7.701 6.676 19.630 1.00 92.25 407 TYR A C 1
ATOM 2969 O O . TYR A 1 407 ? -6.992 6.178 20.502 1.00 92.25 407 TYR A O 1
ATOM 2977 N N . GLN A 1 408 ? -8.989 6.983 19.832 1.00 91.88 408 GLN A N 1
ATOM 2978 C CA . GLN A 1 408 ? -9.738 6.704 21.069 1.00 91.88 408 GLN A CA 1
ATOM 2979 C C . GLN A 1 408 ? -8.992 7.130 22.356 1.00 91.88 408 GLN A C 1
ATOM 2981 O O . GLN A 1 408 ? -8.934 6.404 23.345 1.00 91.88 408 GLN A O 1
ATOM 2986 N N . GLY A 1 409 ? -8.389 8.325 22.332 1.00 92.06 409 GLY A N 1
ATOM 2987 C CA . GLY A 1 409 ? -7.691 8.919 23.481 1.00 92.06 409 GLY A CA 1
ATOM 2988 C C . GLY A 1 409 ? -6.259 8.426 23.720 1.00 92.06 409 GLY A C 1
ATOM 2989 O O . GLY A 1 409 ? -5.602 8.941 24.620 1.00 92.06 409 GLY A O 1
ATOM 2990 N N . THR A 1 410 ? -5.754 7.486 22.916 1.00 95.00 410 THR A N 1
ATOM 2991 C CA . THR A 1 410 ? -4.363 7.013 22.983 1.00 95.00 410 THR A CA 1
ATOM 2992 C C . THR A 1 410 ? -3.569 7.527 21.783 1.00 95.00 410 THR A C 1
ATOM 2994 O O . THR A 1 410 ? -4.052 7.493 20.651 1.00 95.00 410 THR A O 1
ATOM 2997 N N . THR A 1 411 ? -2.346 8.008 22.018 1.00 97.56 411 THR A N 1
ATOM 2998 C CA . THR A 1 411 ? -1.405 8.376 20.950 1.00 97.56 411 THR A CA 1
ATOM 2999 C C . THR A 1 411 ? -0.531 7.179 20.609 1.00 97.56 411 THR A C 1
ATOM 3001 O O . THR A 1 411 ? 0.084 6.587 21.492 1.00 97.56 411 THR A O 1
ATOM 3004 N N . TYR A 1 412 ? -0.441 6.856 19.328 1.00 97.75 412 TYR A N 1
ATOM 3005 C CA . TYR A 1 412 ? 0.352 5.763 18.793 1.00 97.75 412 TYR A CA 1
ATOM 3006 C C . TYR A 1 412 ? 1.468 6.294 17.901 1.00 97.75 412 TYR A C 1
ATOM 3008 O O . TYR A 1 412 ? 1.314 7.324 17.244 1.00 97.75 412 TYR A O 1
ATOM 3016 N N . ILE A 1 413 ? 2.572 5.557 17.832 1.00 98.00 413 ILE A N 1
ATOM 3017 C CA . ILE A 1 413 ? 3.572 5.695 16.769 1.00 98.00 413 ILE A CA 1
ATOM 3018 C C . ILE A 1 413 ? 3.652 4.408 15.963 1.00 98.00 413 ILE A C 1
ATOM 3020 O O . ILE A 1 413 ? 3.467 3.315 16.498 1.00 98.00 413 ILE A O 1
ATOM 3024 N N . VAL A 1 414 ? 3.960 4.547 14.680 1.00 98.00 414 VAL A N 1
ATOM 3025 C CA . VAL A 1 414 ? 4.247 3.432 13.783 1.00 98.00 414 VAL A CA 1
ATOM 3026 C C . VAL A 1 414 ? 5.730 3.457 13.461 1.00 98.00 414 VAL A C 1
ATOM 3028 O O . VAL A 1 414 ? 6.263 4.468 12.995 1.00 98.00 414 VAL A O 1
ATOM 3031 N N . VAL A 1 415 ? 6.394 2.337 13.729 1.00 97.81 415 VAL A N 1
ATOM 3032 C CA . VAL A 1 415 ? 7.829 2.165 13.510 1.00 97.81 415 VAL A CA 1
ATOM 3033 C C . VAL A 1 415 ? 8.109 0.907 12.696 1.00 97.81 415 VAL A C 1
ATOM 3035 O O . VAL A 1 415 ? 7.382 -0.079 12.809 1.00 97.81 415 VAL A O 1
ATOM 3038 N N . ALA A 1 416 ? 9.173 0.923 11.893 1.00 97.25 416 ALA A N 1
ATOM 3039 C CA . ALA A 1 416 ? 9.572 -0.213 11.065 1.00 97.25 416 ALA A CA 1
ATOM 3040 C C . ALA A 1 416 ? 10.920 -0.805 11.499 1.00 97.25 416 ALA A C 1
ATOM 3042 O O . ALA A 1 416 ? 11.929 -0.102 11.593 1.00 97.25 416 ALA A O 1
ATOM 3043 N N . ALA A 1 417 ? 10.942 -2.115 11.738 1.00 95.44 417 ALA A N 1
ATOM 3044 C CA . ALA A 1 417 ? 12.154 -2.872 12.027 1.00 95.44 417 ALA A CA 1
ATOM 3045 C C . ALA A 1 417 ? 12.982 -3.126 10.757 1.00 95.44 417 ALA A C 1
ATOM 3047 O O . ALA A 1 417 ? 12.497 -3.032 9.628 1.00 95.44 417 ALA A O 1
ATOM 3048 N N . SER A 1 418 ? 14.246 -3.511 10.942 1.00 92.19 418 SER A N 1
ATOM 3049 C CA . SER A 1 418 ? 15.130 -3.956 9.856 1.00 92.19 418 SER A CA 1
ATOM 3050 C C . SER A 1 418 ? 14.853 -5.394 9.391 1.00 92.19 418 SER A C 1
ATOM 3052 O O . SER A 1 418 ? 15.309 -5.796 8.319 1.00 92.19 418 SER A O 1
ATOM 3054 N N . SER A 1 419 ? 14.094 -6.168 10.170 1.00 92.31 419 SER A N 1
ATOM 3055 C CA . SER A 1 419 ? 13.723 -7.560 9.905 1.00 92.31 419 SER A CA 1
ATOM 3056 C C . SER A 1 419 ? 12.232 -7.794 10.147 1.00 92.31 419 SER A C 1
ATOM 3058 O O . SER A 1 419 ? 11.567 -6.993 10.799 1.00 92.31 419 SER A O 1
ATOM 3060 N N . ASN A 1 420 ? 11.714 -8.917 9.646 1.00 92.50 420 ASN A N 1
ATOM 3061 C CA . ASN A 1 420 ? 10.346 -9.347 9.920 1.00 92.50 420 ASN A CA 1
ATOM 3062 C C . ASN A 1 420 ? 10.170 -9.564 11.435 1.00 92.50 420 ASN A C 1
ATOM 3064 O O . ASN A 1 420 ? 10.963 -10.279 12.046 1.00 92.50 420 ASN A O 1
ATOM 3068 N N . ILE A 1 421 ? 9.150 -8.936 12.018 1.00 92.06 421 ILE A N 1
ATOM 3069 C CA . ILE A 1 421 ? 8.796 -9.035 13.443 1.00 92.06 421 ILE A CA 1
ATOM 3070 C C . ILE A 1 421 ? 7.375 -9.568 13.649 1.00 92.06 421 ILE A C 1
ATOM 3072 O O . ILE A 1 421 ? 6.865 -9.557 14.764 1.00 92.06 421 ILE A O 1
ATOM 3076 N N . SER A 1 422 ? 6.726 -10.046 12.586 1.00 89.81 422 SER A N 1
ATOM 3077 C CA . SER A 1 422 ? 5.368 -10.582 12.645 1.00 89.81 422 SER A CA 1
ATOM 3078 C C . SER A 1 422 ? 5.289 -11.887 13.438 1.00 89.81 422 SER A C 1
ATOM 3080 O O . SER A 1 422 ? 6.227 -12.688 13.455 1.00 89.81 422 SER A O 1
ATOM 3082 N N . LYS A 1 423 ? 4.134 -12.163 14.048 1.00 85.31 423 LYS A N 1
ATOM 3083 C CA . LYS A 1 423 ? 3.861 -13.418 14.771 1.00 85.31 423 LYS A CA 1
ATOM 3084 C C . LYS A 1 423 ? 3.958 -14.648 13.866 1.00 85.31 423 LYS A C 1
ATOM 3086 O O . LYS A 1 423 ? 4.423 -15.692 14.316 1.00 85.31 423 LYS A O 1
ATOM 3091 N N . ALA A 1 424 ? 3.617 -14.500 12.585 1.00 74.50 424 ALA A N 1
ATOM 3092 C CA . ALA A 1 424 ? 3.716 -15.560 11.581 1.00 74.50 424 ALA A CA 1
ATOM 3093 C C . ALA A 1 424 ? 5.158 -16.062 11.355 1.00 74.50 424 ALA A C 1
ATOM 3095 O O . ALA A 1 424 ? 5.353 -17.186 10.904 1.00 74.50 424 ALA A O 1
ATOM 3096 N N . SER A 1 425 ? 6.179 -15.270 11.710 1.00 70.94 425 SER A N 1
ATOM 3097 C CA . SER A 1 425 ? 7.592 -15.671 11.603 1.00 70.94 425 SER A CA 1
ATOM 3098 C C . SER A 1 425 ? 8.059 -16.667 12.678 1.00 70.94 425 SER A C 1
ATOM 3100 O O . SER A 1 425 ? 9.176 -17.172 12.598 1.00 70.94 425 SER A O 1
ATOM 3102 N N . GLY A 1 426 ? 7.242 -16.945 13.703 1.00 62.22 426 GLY A N 1
ATOM 3103 C CA . GLY A 1 426 ? 7.597 -17.819 14.829 1.00 62.22 426 GLY A CA 1
ATOM 3104 C C . GLY A 1 426 ? 8.423 -17.150 15.940 1.00 62.22 426 GLY A C 1
ATOM 3105 O O . GLY A 1 426 ? 8.504 -17.701 17.035 1.00 62.22 426 GLY A O 1
ATOM 3106 N N . THR A 1 427 ? 8.978 -15.953 15.710 1.00 65.44 427 THR A N 1
ATOM 3107 C CA . THR A 1 427 ? 9.738 -15.158 16.703 1.00 65.44 427 THR A CA 1
ATOM 3108 C C . THR A 1 427 ? 9.102 -13.799 17.015 1.00 65.44 427 THR A C 1
ATOM 3110 O O . THR A 1 427 ? 9.756 -12.953 17.618 1.00 65.44 427 THR A O 1
ATOM 3113 N N . GLY A 1 428 ? 7.862 -13.561 16.567 1.00 76.81 428 GLY A N 1
ATOM 3114 C CA . GLY A 1 428 ? 7.244 -12.232 16.509 1.00 76.81 428 GLY A CA 1
ATOM 3115 C C . GLY A 1 428 ? 7.262 -11.460 17.828 1.00 76.81 428 GLY A C 1
ATOM 3116 O O . GLY A 1 428 ? 6.455 -11.720 18.722 1.00 76.81 428 GLY A O 1
ATOM 3117 N N . ALA A 1 429 ? 8.165 -10.485 17.918 1.00 86.12 429 ALA A N 1
ATOM 3118 C CA . ALA A 1 429 ? 8.328 -9.596 19.055 1.00 86.12 429 ALA A CA 1
ATOM 3119 C C . ALA A 1 429 ? 8.860 -8.236 18.589 1.00 86.12 429 ALA A C 1
ATOM 3121 O O . ALA A 1 429 ? 9.673 -8.149 17.666 1.00 86.12 429 ALA A O 1
ATOM 3122 N N . VAL A 1 430 ? 8.425 -7.173 19.263 1.00 90.38 430 VAL A N 1
ATOM 3123 C CA . VAL A 1 430 ? 9.048 -5.852 19.131 1.00 90.38 430 VAL A CA 1
ATOM 3124 C C . VAL A 1 430 ? 10.433 -5.915 19.788 1.00 90.38 430 VAL A C 1
ATOM 3126 O O . VAL A 1 430 ? 10.539 -6.451 20.891 1.00 90.38 430 VAL A O 1
ATOM 3129 N N . PRO A 1 431 ? 11.498 -5.378 19.164 1.00 90.88 431 PRO A N 1
ATOM 3130 C CA . PRO A 1 431 ? 12.855 -5.440 19.718 1.00 90.88 431 PRO A CA 1
ATOM 3131 C C . PRO A 1 431 ? 13.057 -4.564 20.967 1.00 90.88 431 PRO A C 1
ATOM 3133 O O . PRO A 1 431 ? 14.118 -4.611 21.583 1.00 90.88 431 PRO A O 1
ATOM 3136 N N . TRP A 1 432 ? 12.053 -3.774 21.347 1.00 94.25 432 TRP A N 1
ATOM 3137 C CA . TRP A 1 432 ? 12.067 -2.879 22.500 1.00 94.25 432 TRP A CA 1
ATOM 3138 C C . TRP A 1 432 ? 11.175 -3.399 23.626 1.00 94.25 432 TRP A C 1
ATOM 3140 O O . TRP A 1 432 ? 10.168 -4.066 23.394 1.00 94.25 432 TRP A O 1
ATOM 3150 N N . THR A 1 433 ? 11.514 -3.031 24.862 1.00 93.12 433 THR A N 1
ATOM 3151 C CA . THR A 1 433 ? 10.732 -3.375 26.060 1.00 93.12 433 THR A CA 1
ATOM 3152 C C . THR A 1 433 ? 9.761 -2.250 26.420 1.00 93.12 433 THR A C 1
ATOM 3154 O O . THR A 1 433 ? 10.146 -1.083 26.438 1.00 93.12 433 THR A O 1
ATOM 3157 N N . ALA A 1 434 ? 8.504 -2.590 26.725 1.00 94.75 434 ALA A N 1
ATOM 3158 C CA . ALA A 1 434 ? 7.515 -1.611 27.177 1.00 94.75 434 ALA A CA 1
ATOM 3159 C C . ALA A 1 434 ? 7.983 -0.904 28.460 1.00 94.75 434 ALA A C 1
ATOM 3161 O O . ALA A 1 434 ? 8.541 -1.528 29.363 1.00 94.75 434 ALA A O 1
ATOM 3162 N N . GLY A 1 435 ? 7.762 0.406 28.535 1.00 94.19 435 GLY A N 1
ATOM 3163 C CA . GLY A 1 435 ? 8.272 1.272 29.598 1.00 94.19 435 GLY A CA 1
ATOM 3164 C C . GLY A 1 435 ? 9.678 1.829 29.348 1.00 94.19 435 GLY A C 1
ATOM 3165 O O . GLY A 1 435 ? 10.072 2.763 30.045 1.00 94.19 435 GLY A O 1
ATOM 3166 N N . SER A 1 436 ? 10.420 1.326 28.354 1.00 90.31 436 SER A N 1
ATOM 3167 C CA . SER A 1 436 ? 11.706 1.914 27.964 1.00 90.31 436 SER A CA 1
ATOM 3168 C C . SER A 1 436 ? 11.526 3.288 27.317 1.00 90.31 436 SER A C 1
ATOM 3170 O O . SER A 1 436 ? 10.587 3.520 26.550 1.00 90.31 436 SER A O 1
ATOM 3172 N N . THR A 1 437 ? 12.473 4.186 27.591 1.00 94.94 437 THR A N 1
ATOM 3173 C CA . THR A 1 437 ? 12.560 5.479 26.910 1.00 94.94 437 THR A CA 1
ATOM 3174 C C . THR A 1 437 ? 13.116 5.299 25.502 1.00 94.94 437 THR A C 1
ATOM 3176 O O . THR A 1 437 ? 14.198 4.745 25.321 1.00 94.94 437 THR A O 1
ATOM 3179 N N . ILE A 1 438 ? 12.397 5.825 24.515 1.00 97.69 438 ILE A N 1
ATOM 3180 C CA . ILE A 1 438 ? 12.772 5.849 23.106 1.00 97.69 438 ILE A CA 1
ATOM 3181 C C . ILE A 1 438 ? 13.139 7.285 22.721 1.00 97.69 438 ILE A C 1
ATOM 3183 O O . ILE A 1 438 ? 12.358 8.219 22.912 1.00 97.69 438 ILE A O 1
ATOM 3187 N N . SER A 1 439 ? 14.325 7.456 22.149 1.00 98.06 439 SER A N 1
ATOM 3188 C CA . SER A 1 439 ? 14.842 8.743 21.669 1.00 98.06 439 SER A CA 1
ATOM 3189 C C . SER A 1 439 ? 14.971 8.760 20.147 1.00 98.06 439 SER A C 1
ATOM 3191 O O . SER A 1 439 ? 14.953 7.707 19.511 1.00 98.06 439 SER A O 1
ATOM 3193 N N . CYS A 1 440 ? 15.100 9.945 19.547 1.00 98.25 440 CYS A N 1
ATOM 3194 C CA . CYS A 1 440 ? 15.433 10.085 18.131 1.00 98.25 440 CYS A CA 1
ATOM 3195 C C . CYS A 1 440 ? 16.947 10.223 17.955 1.00 98.25 440 CYS A C 1
ATOM 3197 O O . CYS A 1 440 ? 17.611 10.917 18.722 1.00 98.25 440 CYS A O 1
ATOM 3199 N N . THR A 1 441 ? 17.499 9.565 16.938 1.00 97.56 441 THR A N 1
ATOM 3200 C CA . THR A 1 441 ? 18.948 9.554 16.683 1.00 97.56 441 THR A CA 1
ATOM 3201 C C . THR A 1 441 ? 19.477 10.882 16.143 1.00 97.56 441 THR A C 1
ATOM 3203 O O . THR A 1 441 ? 20.665 11.165 16.287 1.00 97.56 441 THR A O 1
ATOM 3206 N N . THR A 1 442 ? 18.618 11.689 15.519 1.00 97.06 442 THR A N 1
ATOM 3207 C CA . THR A 1 442 ? 18.996 12.935 14.834 1.00 97.06 442 THR A CA 1
ATOM 3208 C C . THR A 1 442 ? 18.349 14.183 15.432 1.00 97.06 442 THR A C 1
ATOM 3210 O O . THR A 1 442 ? 18.886 15.275 15.261 1.00 97.06 442 THR A O 1
ATOM 3213 N N . VAL A 1 443 ? 17.236 14.044 16.161 1.00 97.81 443 VAL A N 1
ATOM 3214 C CA . VAL A 1 443 ? 16.512 15.163 16.784 1.00 97.81 443 VAL A CA 1
ATOM 3215 C C . VAL A 1 443 ? 16.615 15.069 18.304 1.00 97.81 443 VAL A C 1
ATOM 3217 O O . VAL A 1 443 ? 16.158 14.109 18.924 1.00 97.81 443 VAL A O 1
ATOM 3220 N N . THR A 1 444 ? 17.219 16.082 18.925 1.00 97.12 444 THR A N 1
ATOM 3221 C CA . THR A 1 444 ? 17.399 16.138 20.381 1.00 97.12 444 THR A CA 1
ATOM 3222 C C . THR A 1 444 ? 16.083 16.446 21.105 1.00 97.12 444 THR A C 1
ATOM 3224 O O . THR A 1 444 ? 15.161 17.037 20.547 1.00 97.12 444 THR A O 1
ATOM 3227 N N . GLY A 1 445 ? 15.978 16.034 22.373 1.00 96.69 445 GLY A N 1
ATOM 3228 C CA . GLY A 1 445 ? 14.803 16.306 23.215 1.00 96.69 445 GLY A CA 1
ATOM 3229 C C . GLY A 1 445 ? 13.619 15.349 23.024 1.00 96.69 445 GLY A C 1
ATOM 3230 O O . GLY A 1 445 ? 12.637 15.458 23.756 1.00 96.69 445 GLY A O 1
ATOM 3231 N N . VAL A 1 446 ? 13.713 14.392 22.096 1.00 98.38 446 VAL A N 1
ATOM 3232 C CA . VAL A 1 446 ? 12.736 13.303 21.946 1.00 98.38 446 VAL A CA 1
ATOM 3233 C C . VAL A 1 446 ? 12.946 12.262 23.047 1.00 98.38 446 VAL A C 1
ATOM 3235 O O . VAL A 1 446 ? 14.036 11.707 23.174 1.00 98.38 446 VAL A O 1
ATOM 3238 N N . SER A 1 447 ? 11.907 12.008 23.842 1.00 97.94 447 SER A N 1
ATOM 3239 C CA . SER A 1 447 ? 11.922 11.067 24.970 1.00 97.94 447 SER A CA 1
ATOM 3240 C C . SER A 1 447 ? 10.540 10.426 25.134 1.00 97.94 447 SER A C 1
ATOM 3242 O O . SER A 1 447 ? 9.782 10.753 26.052 1.00 97.94 447 SER A O 1
ATOM 3244 N N . LEU A 1 448 ? 10.200 9.531 24.212 1.00 98.31 448 LEU A N 1
ATOM 3245 C CA . LEU A 1 448 ? 8.926 8.817 24.183 1.00 98.31 448 LEU A CA 1
ATOM 3246 C C . LEU A 1 448 ? 8.969 7.606 25.120 1.00 98.31 448 LEU A C 1
ATOM 3248 O O . LEU A 1 448 ? 10.029 7.030 25.338 1.00 98.31 448 LEU A O 1
ATOM 3252 N N . VAL A 1 449 ? 7.820 7.187 25.643 1.00 98.00 449 VAL A N 1
ATOM 3253 C CA . VAL A 1 449 ? 7.683 5.921 26.384 1.00 98.00 449 VAL A CA 1
ATOM 3254 C C . VAL A 1 449 ? 6.423 5.232 25.894 1.00 98.00 449 VAL A C 1
ATOM 3256 O O . VAL A 1 449 ? 5.377 5.878 25.817 1.00 98.00 449 VAL A O 1
ATOM 3259 N N . PHE A 1 450 ? 6.517 3.944 25.567 1.00 96.88 450 PHE A N 1
ATOM 3260 C CA . PHE A 1 450 ? 5.374 3.142 25.137 1.00 96.88 450 PHE A CA 1
ATOM 3261 C C . PHE A 1 450 ? 4.954 2.137 26.208 1.00 96.88 450 PHE A C 1
ATOM 3263 O O . PHE A 1 450 ? 5.793 1.584 26.918 1.00 96.88 450 PHE A O 1
ATOM 3270 N N . SER A 1 451 ? 3.651 1.903 26.316 1.00 95.06 451 SER A N 1
ATOM 3271 C CA . SER A 1 451 ? 3.042 0.973 27.273 1.00 95.06 451 SER A CA 1
ATOM 3272 C C . SER A 1 451 ? 2.435 -0.253 26.596 1.00 95.06 451 SER A C 1
ATOM 3274 O O . SER A 1 451 ? 2.348 -1.312 27.216 1.00 95.06 451 SER A O 1
ATOM 3276 N N . THR A 1 452 ? 2.042 -0.135 25.328 1.00 93.31 452 THR A N 1
ATOM 3277 C CA . THR A 1 452 ? 1.456 -1.221 24.540 1.00 93.31 452 THR A CA 1
ATOM 3278 C C . THR A 1 452 ? 2.124 -1.316 23.179 1.00 93.31 452 THR A C 1
ATOM 3280 O O . THR A 1 452 ? 2.648 -0.334 22.652 1.00 93.31 452 THR A O 1
ATOM 3283 N N . SER A 1 453 ? 2.113 -2.513 22.603 1.00 92.06 453 SER A N 1
ATOM 3284 C CA . SER A 1 453 ? 2.657 -2.753 21.274 1.00 92.06 453 SER A CA 1
ATOM 3285 C C . SER A 1 453 ? 1.831 -3.774 20.512 1.00 92.06 453 SER A C 1
ATOM 3287 O O . SER A 1 453 ? 1.496 -4.829 21.055 1.00 92.06 453 SER A O 1
ATOM 3289 N N . GLU A 1 454 ? 1.604 -3.507 19.236 1.00 90.56 454 GLU A N 1
ATOM 3290 C CA . GLU A 1 454 ? 0.991 -4.429 18.291 1.00 90.56 454 GLU A CA 1
ATOM 3291 C C . GLU A 1 454 ? 1.933 -4.660 17.110 1.00 90.56 454 GLU A C 1
ATOM 3293 O O . GLU A 1 454 ? 2.614 -3.749 16.647 1.00 90.56 454 GLU A O 1
ATOM 3298 N N . ILE A 1 455 ? 1.977 -5.899 16.635 1.00 91.50 455 ILE A N 1
ATOM 3299 C CA . ILE A 1 455 ? 2.762 -6.343 15.480 1.00 91.50 455 ILE A CA 1
ATOM 3300 C C . ILE A 1 455 ? 1.871 -7.204 14.604 1.00 91.50 455 ILE A C 1
ATOM 3302 O O . ILE A 1 455 ? 0.911 -7.809 15.098 1.00 91.50 455 ILE A O 1
ATOM 3306 N N . ALA A 1 456 ? 2.232 -7.299 13.330 1.00 89.88 456 ALA A N 1
ATOM 3307 C CA . ALA A 1 456 ? 1.463 -8.079 12.387 1.00 89.88 456 ALA A CA 1
ATOM 3308 C C . ALA A 1 456 ? 1.411 -9.570 12.770 1.00 89.88 456 ALA A C 1
ATOM 3310 O O . ALA A 1 456 ? 2.383 -10.125 13.290 1.00 89.88 456 ALA A O 1
ATOM 3311 N N . GLY A 1 457 ? 0.314 -10.247 12.452 1.00 78.62 457 GLY A N 1
ATOM 3312 C CA . GLY A 1 457 ? 0.278 -11.703 12.357 1.00 78.62 457 GLY A CA 1
ATOM 3313 C C . GLY A 1 457 ? -0.927 -12.384 12.989 1.00 78.62 457 GLY A C 1
ATOM 3314 O O . GLY A 1 457 ? -1.737 -11.782 13.696 1.00 78.62 457 GLY A O 1
ATOM 3315 N N . ASP A 1 458 ? -0.983 -13.682 12.715 1.00 68.19 458 ASP A N 1
ATOM 3316 C CA . ASP A 1 458 ? -2.011 -14.629 13.132 1.00 68.19 458 ASP A CA 1
ATOM 3317 C C . ASP A 1 458 ? -1.942 -14.837 14.653 1.00 68.19 458 ASP A C 1
ATOM 3319 O O . ASP A 1 458 ? -0.909 -15.219 15.207 1.00 68.19 458 ASP A O 1
ATOM 3323 N N . ASN A 1 459 ? -3.027 -14.557 15.367 1.00 55.06 459 ASN A N 1
ATOM 3324 C CA . ASN A 1 459 ? -3.188 -14.911 16.775 1.00 55.06 459 ASN A CA 1
ATOM 3325 C C . ASN A 1 459 ? -4.349 -15.915 16.942 1.00 55.06 459 ASN A C 1
ATOM 3327 O O . ASN A 1 459 ? -5.046 -16.228 15.983 1.00 55.06 459 ASN A O 1
ATOM 3331 N N . ALA A 1 460 ? -4.568 -16.450 18.151 1.00 47.00 460 ALA A N 1
ATOM 3332 C CA . ALA A 1 460 ? -5.637 -17.432 18.415 1.00 47.00 460 ALA A CA 1
ATOM 3333 C C . ALA A 1 460 ? -7.069 -16.897 18.160 1.00 47.00 460 ALA A C 1
ATOM 3335 O O . ALA A 1 460 ? -8.018 -17.674 18.107 1.00 47.00 460 ALA A O 1
ATOM 3336 N N . SER A 1 461 ? -7.209 -15.580 17.988 1.00 49.66 461 SER A N 1
ATOM 3337 C CA . SER A 1 461 ? -8.411 -14.851 17.562 1.00 49.66 461 SER A CA 1
ATOM 3338 C C . SER A 1 461 ? -8.331 -14.324 16.108 1.00 49.66 461 SER A C 1
ATOM 3340 O O . SER A 1 461 ? -9.252 -13.641 15.670 1.00 49.66 461 SER A O 1
ATOM 3342 N N . GLY A 1 462 ? -7.273 -14.665 15.353 1.00 53.09 462 GLY A N 1
ATOM 3343 C CA . GLY A 1 462 ? -7.049 -14.362 13.930 1.00 53.09 462 GLY A CA 1
ATOM 3344 C C . GLY A 1 462 ? -5.902 -13.374 13.598 1.00 53.09 462 GLY A C 1
ATOM 3345 O O . GLY A 1 462 ? -5.173 -12.934 14.484 1.00 53.09 462 GLY A O 1
ATOM 3346 N N . SER A 1 463 ? -5.680 -13.087 12.310 1.00 56.69 463 SER A N 1
ATOM 3347 C CA . SER A 1 463 ? -4.540 -12.362 11.713 1.00 56.69 463 SER A CA 1
ATOM 3348 C C . SER A 1 463 ? -4.714 -10.846 11.608 1.00 56.69 463 SER A C 1
ATOM 3350 O O . SER A 1 463 ? -5.487 -10.369 10.801 1.00 56.69 463 SER A O 1
ATOM 3352 N N . ASN A 1 464 ? -3.949 -10.040 12.346 1.00 74.00 464 ASN A N 1
ATOM 3353 C CA . ASN A 1 464 ? -3.958 -8.581 12.145 1.00 74.00 464 ASN A CA 1
ATOM 3354 C C . ASN A 1 464 ? -2.735 -8.179 11.308 1.00 74.00 464 ASN A C 1
ATOM 3356 O O . ASN A 1 464 ? -1.630 -8.202 11.839 1.00 74.00 464 ASN A O 1
ATOM 3360 N N . TYR A 1 465 ? -2.897 -7.870 10.020 1.00 89.25 465 TYR A N 1
ATOM 3361 C CA . TYR A 1 465 ? -1.842 -7.311 9.156 1.00 89.25 465 TYR A CA 1
ATOM 3362 C C . TYR A 1 465 ? -2.106 -5.826 8.895 1.00 89.25 465 TYR A C 1
ATOM 3364 O O . TYR A 1 465 ? -3.249 -5.380 8.898 1.00 89.25 465 TYR A O 1
ATOM 3372 N N . PHE A 1 466 ? -1.046 -5.046 8.688 1.00 92.06 466 PHE A N 1
ATOM 3373 C CA . PHE A 1 466 ? -1.154 -3.599 8.498 1.00 92.06 466 PHE A CA 1
ATOM 3374 C C . PHE A 1 466 ? -1.116 -3.275 7.003 1.00 92.06 466 PHE A C 1
ATOM 3376 O O . PHE A 1 466 ? -0.069 -2.947 6.443 1.00 92.06 466 PHE A O 1
ATOM 3383 N N . ASP A 1 467 ? -2.261 -3.418 6.342 1.00 93.75 467 ASP A N 1
ATOM 3384 C CA . ASP A 1 467 ? -2.362 -3.266 4.889 1.00 93.75 467 ASP A CA 1
ATOM 3385 C C . ASP A 1 467 ? -2.345 -1.809 4.450 1.00 93.75 467 ASP A C 1
ATOM 3387 O O . ASP A 1 467 ? -1.638 -1.455 3.501 1.00 93.75 467 ASP A O 1
ATOM 3391 N N . ILE A 1 468 ? -3.102 -0.964 5.151 1.00 94.38 468 ILE A N 1
ATOM 3392 C CA . ILE A 1 468 ? -3.259 0.447 4.804 1.00 94.38 468 ILE A CA 1
ATOM 3393 C C . ILE A 1 468 ? -2.842 1.327 5.980 1.00 94.38 468 ILE A C 1
ATOM 3395 O O . ILE A 1 468 ? -3.375 1.228 7.086 1.00 94.38 468 ILE A O 1
ATOM 3399 N N . LEU A 1 469 ? -1.905 2.229 5.704 1.00 96.19 469 LEU A N 1
ATOM 3400 C CA . LEU A 1 469 ? -1.398 3.244 6.615 1.00 96.19 469 LEU A CA 1
ATOM 3401 C C . LEU A 1 469 ? -2.112 4.565 6.291 1.00 96.19 469 LEU A C 1
ATOM 3403 O O . LEU A 1 469 ? -1.829 5.226 5.287 1.00 96.19 469 LEU A O 1
ATOM 3407 N N . HIS A 1 470 ? -3.074 4.921 7.139 1.00 94.69 470 HIS A N 1
ATOM 3408 C CA . HIS A 1 470 ? -3.909 6.121 7.065 1.00 94.69 470 HIS A CA 1
ATOM 3409 C C . HIS A 1 470 ? -3.261 7.258 7.881 1.00 94.69 470 HIS A C 1
ATOM 3411 O O . HIS A 1 470 ? -3.727 7.634 8.957 1.00 94.69 470 HIS A O 1
ATOM 3417 N N . ASP A 1 471 ? -2.126 7.779 7.406 1.00 95.06 471 ASP A N 1
ATOM 3418 C CA . ASP A 1 471 ? -1.380 8.855 8.084 1.00 95.06 471 ASP A CA 1
ATOM 3419 C C . ASP A 1 471 ? -1.968 10.237 7.751 1.00 95.06 471 ASP A C 1
ATOM 3421 O O . ASP A 1 471 ? -1.405 11.025 6.995 1.00 95.06 471 ASP A O 1
ATOM 3425 N N . PHE A 1 472 ? -3.142 10.526 8.320 1.00 93.50 472 PHE A N 1
ATOM 3426 C CA . PHE A 1 472 ? -3.847 11.804 8.163 1.00 93.50 472 PHE A CA 1
ATOM 3427 C C . PHE A 1 472 ? -3.994 12.590 9.475 1.00 93.50 472 PHE A C 1
ATOM 3429 O O . PHE A 1 472 ? -4.815 13.502 9.556 1.00 93.50 472 PHE A O 1
ATOM 3436 N N . GLU A 1 473 ? -3.229 12.260 10.518 1.00 92.06 473 GLU A N 1
ATOM 3437 C CA . GLU A 1 473 ? -3.303 12.956 11.817 1.00 92.06 473 GLU A CA 1
ATOM 3438 C C . GLU A 1 473 ? -3.011 14.459 11.677 1.00 92.06 473 GLU A C 1
ATOM 3440 O O . GLU A 1 473 ? -3.644 15.289 12.325 1.00 92.06 473 GLU A O 1
ATOM 3445 N N . ARG A 1 474 ? -2.060 14.802 10.803 1.00 91.12 474 ARG A N 1
ATOM 3446 C CA . ARG A 1 474 ? -1.645 16.184 10.520 1.00 91.12 474 ARG A CA 1
ATOM 3447 C C . ARG A 1 474 ? -2.439 16.839 9.391 1.00 91.12 474 ARG A C 1
ATOM 3449 O O . ARG A 1 474 ? -2.398 18.062 9.249 1.00 91.12 474 ARG A O 1
ATOM 3456 N N . ALA A 1 475 ? -3.165 16.042 8.615 1.00 86.56 475 ALA A N 1
ATOM 3457 C CA . ALA A 1 475 ? -3.919 16.544 7.487 1.00 86.56 475 ALA A CA 1
ATOM 3458 C C . ALA A 1 475 ? -5.113 17.364 7.986 1.00 86.56 475 ALA A C 1
ATOM 3460 O O . ALA A 1 475 ? -5.747 16.992 8.977 1.00 86.56 475 ALA A O 1
ATOM 3461 N N . PRO A 1 476 ? -5.518 18.425 7.265 1.00 74.50 476 PRO A N 1
ATOM 3462 C CA . PRO A 1 476 ? -6.732 19.165 7.605 1.00 74.50 476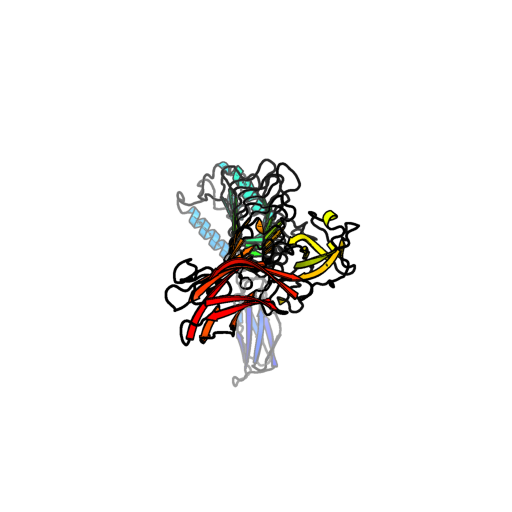 PRO A CA 1
ATOM 3463 C C . PRO A 1 476 ? -7.981 18.263 7.596 1.00 74.50 476 PRO A C 1
ATOM 3465 O O . PRO A 1 476 ? -8.946 18.529 8.308 1.00 74.50 476 PRO A O 1
ATOM 3468 N N . PHE A 1 477 ? -7.966 17.203 6.782 1.00 73.00 477 PHE A N 1
ATOM 3469 C CA . PHE A 1 477 ? -8.880 16.062 6.821 1.00 73.00 477 PHE A CA 1
ATOM 3470 C C . PHE A 1 477 ? -8.295 14.916 5.975 1.00 73.00 477 PHE A C 1
ATOM 3472 O O . PHE A 1 477 ? -7.573 15.154 5.005 1.00 73.00 477 PHE A O 1
ATOM 3479 N N . GLY A 1 478 ? -8.635 13.670 6.308 1.00 75.94 478 GLY A N 1
ATOM 3480 C CA . GLY A 1 478 ? -8.157 12.469 5.619 1.00 75.94 478 GLY A CA 1
ATOM 3481 C C . GLY A 1 478 ? -9.295 11.686 4.992 1.00 75.94 478 GLY A C 1
ATOM 3482 O O . GLY A 1 478 ? -9.689 10.650 5.515 1.00 75.94 478 GLY A O 1
ATOM 3483 N N . ARG A 1 479 ? -9.890 12.186 3.904 1.00 88.81 479 ARG A N 1
ATOM 3484 C CA . ARG A 1 479 ? -11.059 11.539 3.289 1.00 88.81 479 ARG A CA 1
ATOM 3485 C C . ARG A 1 479 ? -10.630 10.595 2.172 1.00 88.81 479 ARG A C 1
ATOM 3487 O O . ARG A 1 479 ? -10.374 11.063 1.073 1.00 88.81 479 ARG A O 1
ATOM 3494 N N . ILE A 1 480 ? -10.654 9.293 2.416 1.00 94.19 480 ILE A N 1
ATOM 3495 C CA . ILE A 1 480 ? -10.544 8.260 1.382 1.00 94.19 480 ILE A CA 1
ATOM 3496 C C . ILE A 1 480 ? -11.762 7.336 1.420 1.00 94.19 480 ILE A C 1
ATOM 3498 O O . ILE A 1 480 ? -12.526 7.319 2.392 1.00 94.19 480 ILE A O 1
ATOM 3502 N N . GLN A 1 481 ? -11.945 6.580 0.345 1.00 94.50 481 GLN A N 1
ATOM 3503 C CA . GLN A 1 481 ? -12.913 5.501 0.265 1.00 94.50 481 GLN A CA 1
ATOM 3504 C C . GLN A 1 481 ? -12.186 4.183 0.020 1.00 94.50 481 GLN A C 1
ATOM 3506 O O . GLN A 1 481 ? -11.419 4.065 -0.931 1.00 94.50 481 GLN A O 1
ATOM 3511 N N . VAL A 1 482 ? -12.472 3.182 0.843 1.00 93.69 482 VAL A N 1
ATOM 3512 C CA . VAL A 1 482 ? -11.968 1.820 0.665 1.00 93.69 482 VAL A CA 1
ATOM 3513 C C . VAL A 1 482 ? -13.154 0.898 0.436 1.00 93.69 482 VAL A C 1
ATOM 3515 O O . VAL A 1 482 ? -14.046 0.841 1.278 1.00 93.69 482 VAL A O 1
ATOM 3518 N N . VAL A 1 483 ? -13.172 0.225 -0.714 1.00 92.94 483 VAL A N 1
ATOM 3519 C CA . VAL A 1 483 ? -14.159 -0.793 -1.093 1.00 92.94 483 VAL A CA 1
ATOM 3520 C C . VAL A 1 483 ? -13.402 -2.029 -1.562 1.00 92.94 483 VAL A C 1
ATOM 3522 O O . VAL A 1 483 ? -13.059 -2.137 -2.737 1.00 92.94 483 VAL A O 1
ATOM 3525 N N . ALA A 1 484 ? -13.112 -2.937 -0.640 1.00 89.69 484 ALA A N 1
ATOM 3526 C CA . ALA A 1 484 ? -12.236 -4.083 -0.876 1.00 89.69 484 ALA A CA 1
ATOM 3527 C C . ALA A 1 484 ? -12.953 -5.405 -0.590 1.00 89.69 484 ALA A C 1
ATOM 3529 O O . ALA A 1 484 ? -13.874 -5.448 0.224 1.00 89.69 484 ALA A O 1
ATOM 3530 N N . GLY A 1 485 ? -12.544 -6.486 -1.254 1.00 84.25 485 GLY A N 1
ATOM 3531 C CA . GLY A 1 485 ? -13.052 -7.815 -0.923 1.00 84.25 485 GLY A CA 1
ATOM 3532 C C . GLY A 1 485 ? -12.504 -8.247 0.431 1.00 84.25 485 GLY A C 1
ATOM 3533 O O . GLY A 1 485 ? -13.273 -8.532 1.344 1.00 84.25 485 GLY A O 1
ATOM 3534 N N . TYR A 1 486 ? -11.183 -8.199 0.578 1.00 85.19 486 TYR A N 1
ATOM 3535 C CA . TYR A 1 486 ? -10.463 -8.609 1.777 1.00 85.19 486 TYR A CA 1
ATOM 3536 C C . TYR A 1 486 ? -9.397 -7.577 2.186 1.00 85.19 486 TYR A C 1
ATOM 3538 O O . TYR A 1 486 ? -8.572 -7.183 1.363 1.00 85.19 486 TYR A O 1
ATOM 3546 N N . ILE A 1 487 ? -9.415 -7.153 3.456 1.00 86.75 487 ILE A N 1
ATOM 3547 C CA . ILE A 1 487 ? -8.358 -6.356 4.109 1.00 86.75 487 ILE A CA 1
ATOM 3548 C C . ILE A 1 487 ? -8.203 -6.855 5.549 1.00 86.75 487 ILE A C 1
ATOM 3550 O O . ILE A 1 487 ? -9.189 -6.939 6.289 1.00 86.75 487 ILE A O 1
ATOM 3554 N N . SER A 1 488 ? -6.971 -7.115 5.977 1.00 81.75 488 SER A N 1
ATOM 3555 C CA . SER A 1 488 ? -6.639 -7.532 7.341 1.00 81.75 488 SER A CA 1
ATOM 3556 C C . SER A 1 488 ? -6.581 -6.369 8.338 1.00 81.75 488 SER A C 1
ATOM 3558 O O . SER A 1 488 ? -6.992 -6.544 9.486 1.00 81.75 488 SER A O 1
ATOM 3560 N N . GLY A 1 489 ? -6.144 -5.174 7.932 1.00 86.19 489 GLY A N 1
ATOM 3561 C CA . GLY A 1 489 ? -6.120 -4.032 8.850 1.00 86.19 489 GLY A CA 1
ATOM 3562 C C . GLY A 1 489 ? -5.783 -2.678 8.231 1.00 86.19 489 GLY A C 1
ATOM 3563 O O . GLY A 1 489 ? -4.991 -2.556 7.295 1.00 86.19 489 GLY A O 1
ATOM 3564 N N . ILE A 1 490 ? -6.381 -1.634 8.809 1.00 90.44 490 ILE A N 1
ATOM 3565 C CA . ILE A 1 490 ? -6.103 -0.225 8.513 1.00 90.44 490 ILE A CA 1
ATOM 3566 C C . ILE A 1 490 ? -5.677 0.443 9.820 1.00 90.44 490 ILE A C 1
ATOM 3568 O O . ILE A 1 490 ? -6.422 0.400 10.798 1.00 90.44 490 ILE A O 1
ATOM 3572 N N . ILE A 1 491 ? -4.501 1.069 9.835 1.00 92.25 491 ILE A N 1
ATOM 3573 C CA . ILE A 1 491 ? -3.965 1.775 11.007 1.00 92.25 491 ILE A CA 1
ATOM 3574 C C . ILE A 1 491 ? -3.804 3.262 10.706 1.00 92.25 491 ILE A C 1
ATOM 3576 O O . ILE A 1 491 ? -3.375 3.629 9.614 1.00 92.25 491 ILE A O 1
ATOM 3580 N N . GLY A 1 492 ? -4.130 4.125 11.667 1.00 92.44 492 GLY A N 1
ATOM 3581 C CA . GLY A 1 492 ? -3.997 5.569 11.498 1.00 92.44 492 GLY A CA 1
ATOM 3582 C C . GLY A 1 492 ? -4.976 6.400 12.319 1.00 92.44 492 GLY A C 1
ATOM 3583 O O . GLY A 1 492 ? -5.805 5.878 13.065 1.00 92.44 492 GLY A O 1
ATOM 3584 N N . GLY A 1 493 ? -4.846 7.718 12.180 1.00 88.19 493 GLY A N 1
ATOM 3585 C CA . GLY A 1 493 ? -5.651 8.725 12.876 1.00 88.19 493 GLY A CA 1
ATOM 3586 C C . GLY A 1 493 ? -6.763 9.263 11.992 1.00 88.19 493 GLY A C 1
ATOM 3587 O O . GLY A 1 493 ? -6.770 9.052 10.789 1.00 88.19 493 GLY A O 1
ATOM 3588 N N . ASN A 1 494 ? -7.731 9.978 12.564 1.00 89.88 494 ASN A N 1
ATOM 3589 C CA . ASN A 1 494 ? -8.824 10.580 11.787 1.00 89.88 494 ASN A CA 1
ATOM 3590 C C . ASN A 1 494 ? -9.600 9.592 10.886 1.00 89.88 494 ASN A C 1
ATOM 3592 O O . ASN A 1 494 ? -10.213 10.000 9.896 1.00 89.88 494 ASN A O 1
ATOM 3596 N N . LEU A 1 495 ? -9.648 8.303 11.246 1.00 90.19 495 LEU A N 1
ATOM 3597 C CA . LEU A 1 495 ? -10.363 7.260 10.493 1.00 90.19 495 LEU A CA 1
ATOM 3598 C C . LEU A 1 495 ? -11.844 7.610 10.269 1.00 90.19 495 LEU A C 1
ATOM 3600 O O . LEU A 1 495 ? -12.424 7.285 9.235 1.00 90.19 495 LEU A O 1
ATOM 3604 N N . TYR A 1 496 ? -12.447 8.361 11.195 1.00 89.00 496 TYR A N 1
ATOM 3605 C CA . TYR A 1 496 ? -13.819 8.861 11.087 1.00 89.00 496 TYR A CA 1
ATOM 3606 C C . TYR A 1 496 ? -14.036 9.860 9.938 1.00 89.00 496 TYR A C 1
ATOM 3608 O O . TYR A 1 496 ? -15.168 10.204 9.627 1.00 89.00 496 TYR A O 1
ATOM 3616 N N . THR A 1 497 ? -12.986 10.339 9.274 1.00 90.69 497 THR A N 1
ATOM 3617 C CA . THR A 1 497 ? -13.115 11.213 8.097 1.00 90.69 497 THR A CA 1
ATOM 3618 C C . THR A 1 497 ? -13.243 10.430 6.782 1.00 90.69 497 THR A C 1
ATOM 3620 O O . THR A 1 497 ? -13.664 10.992 5.765 1.00 90.69 497 THR A O 1
ATOM 3623 N N . SER A 1 498 ? -12.953 9.126 6.814 1.00 92.25 498 SER A N 1
ATOM 3624 C CA . SER A 1 498 ? -12.955 8.204 5.674 1.00 92.25 498 SER A CA 1
ATOM 3625 C C . SER A 1 498 ? -14.129 7.232 5.690 1.00 92.25 498 SER A C 1
ATOM 3627 O O . SER A 1 498 ? -14.874 7.132 6.660 1.00 92.25 498 SER A O 1
ATOM 3629 N N . SER A 1 499 ? -14.348 6.537 4.579 1.00 91.56 499 SER A N 1
ATOM 3630 C CA . SER A 1 499 ? -15.363 5.486 4.482 1.00 91.56 499 SER A CA 1
ATOM 3631 C C . SER A 1 499 ? -14.706 4.169 4.116 1.00 91.56 499 SER A C 1
ATOM 3633 O O . SER A 1 499 ? -13.931 4.106 3.163 1.00 91.56 499 SER A O 1
ATOM 3635 N N . PHE A 1 500 ? -15.025 3.133 4.878 1.00 90.38 500 PHE A N 1
ATOM 3636 C CA . PHE A 1 500 ? -14.442 1.812 4.728 1.00 90.38 500 PHE A CA 1
ATOM 3637 C C . PHE A 1 500 ? -15.564 0.792 4.578 1.00 90.38 500 PHE A C 1
ATOM 3639 O O . PHE A 1 500 ? -16.510 0.803 5.362 1.00 90.38 500 PHE A O 1
ATOM 3646 N N . GLN A 1 501 ? -15.456 -0.040 3.551 1.00 90.56 501 GLN A N 1
ATOM 3647 C CA . GLN A 1 501 ? -16.330 -1.168 3.280 1.00 90.56 501 GLN A CA 1
ATOM 3648 C C . GLN A 1 501 ? -15.439 -2.312 2.801 1.00 90.56 501 GLN A C 1
ATOM 3650 O O . GLN A 1 501 ? -14.918 -2.278 1.686 1.00 90.56 501 GLN A O 1
ATOM 3655 N N . TYR A 1 502 ? -15.198 -3.295 3.654 1.00 88.25 502 TYR A N 1
ATOM 3656 C CA . TYR A 1 502 ? -14.357 -4.439 3.306 1.00 88.25 502 TYR A CA 1
ATOM 3657 C C . TYR A 1 502 ? -14.818 -5.704 4.018 1.00 88.25 502 TYR A C 1
ATOM 3659 O O . TYR A 1 502 ? -15.801 -5.675 4.751 1.00 88.25 502 TYR A O 1
ATOM 3667 N N . GLN A 1 503 ? -14.161 -6.837 3.788 1.00 82.94 503 GLN A N 1
ATOM 3668 C CA . GLN A 1 503 ? -14.310 -7.991 4.669 1.00 82.94 503 GLN A CA 1
ATOM 3669 C C . GLN A 1 503 ? -13.020 -8.230 5.427 1.00 82.94 503 GLN A C 1
ATOM 3671 O O . GLN A 1 503 ? -11.918 -8.103 4.896 1.00 82.94 503 GLN A O 1
ATOM 3676 N N . ASN A 1 504 ? -13.190 -8.561 6.697 1.00 76.94 504 ASN A N 1
ATOM 3677 C CA . ASN A 1 504 ? -12.121 -8.836 7.629 1.00 76.94 504 ASN A CA 1
ATOM 3678 C C . ASN A 1 504 ? -12.568 -10.001 8.496 1.00 76.94 504 ASN A C 1
ATOM 3680 O O . ASN A 1 504 ? -13.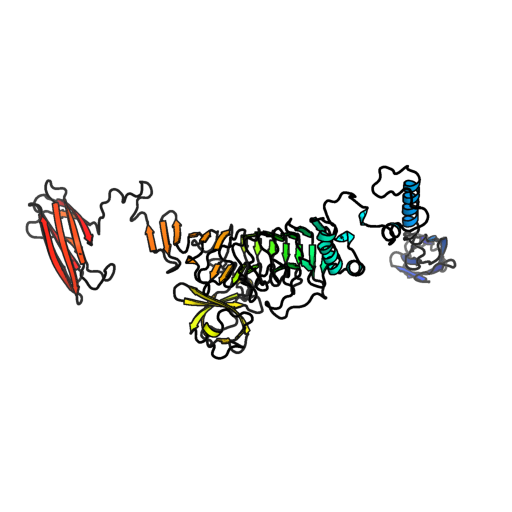661 -9.981 9.062 1.00 76.94 504 ASN A O 1
ATOM 3684 N N . SER A 1 505 ? -11.727 -11.019 8.609 1.00 66.38 505 SER A N 1
ATOM 3685 C CA . SER A 1 505 ? -12.072 -12.221 9.367 1.00 66.38 505 SER A CA 1
ATOM 3686 C C . SER A 1 505 ? -12.051 -12.008 10.892 1.00 66.38 505 SER A C 1
ATOM 3688 O O . SER A 1 505 ? -12.370 -12.934 11.633 1.00 66.38 505 SER A O 1
ATOM 3690 N N . PHE A 1 506 ? -11.665 -10.819 11.371 1.00 65.38 506 PHE A N 1
ATOM 3691 C CA . PHE A 1 506 ? -11.265 -10.545 12.761 1.00 65.38 506 PHE A CA 1
ATOM 3692 C C . PHE A 1 506 ? -12.109 -9.465 13.424 1.00 65.38 506 PHE A C 1
ATOM 3694 O O . PHE A 1 506 ? -12.298 -9.477 14.640 1.00 65.38 506 PHE A O 1
ATOM 3701 N N . SER A 1 507 ? -12.636 -8.540 12.628 1.00 62.56 507 SER A N 1
ATOM 3702 C CA . SER A 1 507 ? -13.461 -7.452 13.111 1.00 62.56 507 SER A CA 1
ATOM 3703 C C . SER A 1 507 ? -14.772 -7.377 12.347 1.00 62.56 507 SER A C 1
ATOM 3705 O O . SER A 1 507 ? -14.784 -7.229 11.132 1.00 62.56 507 SER A O 1
ATOM 3707 N N . GLY A 1 508 ? -15.892 -7.376 13.074 1.00 53.00 508 GLY A N 1
ATOM 3708 C CA . GLY A 1 508 ? -17.201 -7.024 12.510 1.00 53.00 508 GLY A CA 1
ATOM 3709 C C . GLY A 1 508 ? -17.340 -5.530 12.180 1.00 53.00 508 GLY A C 1
ATOM 3710 O O . GLY A 1 508 ? -18.418 -5.092 11.794 1.00 53.00 508 GLY A O 1
ATOM 3711 N N . THR A 1 509 ? -16.279 -4.737 12.372 1.00 57.44 509 THR A N 1
ATOM 3712 C CA . THR A 1 509 ? -16.226 -3.285 12.134 1.00 57.44 509 THR A CA 1
ATOM 3713 C C . THR A 1 509 ? -15.754 -2.938 10.719 1.00 57.44 509 THR A C 1
ATOM 3715 O O . THR A 1 509 ? -15.014 -1.971 10.526 1.00 57.44 509 THR A O 1
ATOM 3718 N N . THR A 1 510 ? -16.095 -3.754 9.729 1.00 66.25 510 THR A N 1
ATOM 3719 C CA . THR A 1 510 ? -15.582 -3.586 8.365 1.00 66.25 510 THR A CA 1
ATOM 3720 C C . THR A 1 510 ? -16.335 -2.550 7.545 1.00 66.25 510 THR A C 1
ATOM 3722 O O . THR A 1 510 ? -15.777 -1.988 6.602 1.00 66.25 510 THR A O 1
ATOM 3725 N N . ASP A 1 511 ? -17.568 -2.258 7.952 1.00 79.25 511 ASP A N 1
ATOM 3726 C CA . ASP A 1 511 ? -18.420 -1.250 7.342 1.00 79.25 511 ASP A CA 1
ATOM 3727 C C . ASP A 1 511 ? -18.493 -0.029 8.266 1.00 79.25 511 ASP A C 1
ATOM 3729 O O . ASP A 1 511 ? -19.214 0.003 9.268 1.00 79.25 511 ASP A O 1
ATOM 3733 N N . SER A 1 512 ? -17.703 0.989 7.935 1.00 85.50 512 SER A N 1
ATOM 3734 C CA . SER A 1 512 ? -17.631 2.258 8.655 1.00 85.50 512 SER A CA 1
ATOM 3735 C C . SER A 1 512 ? -17.896 3.415 7.702 1.00 85.50 512 SER A C 1
ATOM 3737 O O . SER A 1 512 ? -17.094 3.745 6.823 1.00 85.50 512 SER A O 1
ATOM 3739 N N . PHE A 1 513 ? -19.023 4.090 7.911 1.00 89.00 513 PHE A N 1
ATOM 3740 C CA . PHE A 1 513 ? -19.392 5.308 7.205 1.00 89.00 513 PHE A CA 1
ATOM 3741 C C . PHE A 1 513 ? -18.932 6.509 8.020 1.00 89.00 513 PHE A C 1
ATOM 3743 O O . PHE A 1 513 ? -19.705 7.083 8.785 1.00 89.00 513 PHE A O 1
ATOM 3750 N N . ARG A 1 514 ? -17.663 6.908 7.863 1.00 89.19 514 ARG A N 1
ATOM 3751 C CA . ARG A 1 514 ? -17.106 8.077 8.570 1.00 89.19 514 ARG A CA 1
ATOM 3752 C C . ARG A 1 514 ? -17.170 7.924 10.088 1.00 89.19 514 ARG A C 1
ATOM 3754 O O . ARG A 1 514 ? -17.636 8.798 10.811 1.00 89.19 514 ARG A O 1
ATOM 3761 N N . GLY A 1 515 ? -16.715 6.764 10.563 1.00 89.12 515 GLY A N 1
ATOM 3762 C CA . GLY A 1 515 ? -16.692 6.412 11.983 1.00 89.12 515 GLY A CA 1
ATOM 3763 C C . GLY A 1 515 ? -18.020 5.870 12.512 1.00 89.12 515 GLY A C 1
ATOM 3764 O O . GLY A 1 515 ? -18.031 5.292 13.597 1.00 89.12 515 GLY A O 1
ATOM 3765 N N . PHE A 1 516 ? -19.115 5.999 11.757 1.00 91.81 516 PHE A N 1
ATOM 3766 C CA . PHE A 1 516 ? -20.380 5.352 12.086 1.00 91.81 516 PHE A CA 1
ATOM 3767 C C . PHE A 1 516 ? -20.385 3.902 11.600 1.00 91.81 516 PHE A C 1
ATOM 3769 O O . PHE A 1 516 ? -20.331 3.648 10.395 1.00 91.81 516 PHE A O 1
ATOM 3776 N N . GLY A 1 517 ? -20.457 2.965 12.541 1.00 89.81 517 GLY A N 1
ATOM 3777 C CA . GLY A 1 517 ? -20.564 1.535 12.262 1.00 89.81 517 GLY A CA 1
ATOM 3778 C C . GLY A 1 517 ? -21.965 1.001 12.506 1.00 89.81 517 GLY A C 1
ATOM 3779 O O . GLY A 1 517 ? -22.671 1.475 13.400 1.00 89.81 517 GLY A O 1
ATOM 3780 N N . ILE A 1 518 ? -22.340 -0.032 11.757 1.00 86.94 518 ILE A N 1
ATOM 3781 C CA . ILE A 1 518 ? -23.570 -0.796 11.972 1.00 86.94 518 ILE A CA 1
ATOM 3782 C C . ILE A 1 518 ? -23.218 -2.280 11.940 1.00 86.94 518 ILE A C 1
ATOM 3784 O O . ILE A 1 518 ? -22.519 -2.722 11.036 1.00 86.94 518 ILE A O 1
ATOM 3788 N N . SER A 1 519 ? -23.738 -3.060 12.886 1.00 86.19 519 SER A N 1
ATOM 3789 C CA . SER A 1 519 ? -23.651 -4.521 12.832 1.00 86.19 519 SER A CA 1
ATOM 3790 C C . SER A 1 519 ? -24.995 -5.169 13.162 1.00 86.19 519 SER A C 1
ATOM 3792 O O . SER A 1 519 ? -25.804 -4.621 13.915 1.00 86.19 519 SER A O 1
ATOM 3794 N N . ASN A 1 520 ? -25.251 -6.340 12.577 1.00 85.00 520 ASN A N 1
ATOM 3795 C CA . ASN A 1 520 ? -26.410 -7.169 12.891 1.00 85.00 520 ASN A CA 1
ATOM 3796 C C . ASN A 1 520 ? -25.946 -8.601 13.176 1.00 85.00 520 ASN A C 1
ATOM 3798 O O . ASN A 1 520 ? -25.445 -9.279 12.283 1.00 85.00 520 ASN A O 1
ATOM 3802 N N . SER A 1 521 ? -26.125 -9.062 14.414 1.00 84.00 521 SER A N 1
ATOM 3803 C CA . SER A 1 521 ? -25.745 -10.417 14.843 1.00 84.00 521 SER A CA 1
ATOM 3804 C C . SER A 1 521 ? -26.827 -11.476 14.584 1.00 84.00 521 SER A C 1
ATOM 3806 O O . SER A 1 521 ? -26.660 -12.635 14.957 1.00 84.00 521 SER A O 1
ATOM 3808 N N . GLY A 1 522 ? -27.979 -11.080 14.036 1.00 82.69 522 GLY A N 1
ATOM 3809 C CA . GLY A 1 522 ? -29.203 -11.882 13.959 1.00 82.69 522 GLY A CA 1
ATOM 3810 C C . GLY A 1 522 ? -30.087 -11.786 15.211 1.00 82.69 522 GLY A C 1
ATOM 3811 O O . GLY A 1 522 ? -31.295 -11.991 15.119 1.00 82.69 522 GLY A O 1
ATOM 3812 N N . THR A 1 523 ? -29.521 -11.425 16.367 1.00 81.69 523 THR A N 1
ATOM 3813 C CA . THR A 1 523 ? -30.253 -11.216 17.635 1.00 81.69 523 THR A CA 1
ATOM 3814 C C . THR A 1 523 ? -30.225 -9.768 18.121 1.00 81.69 523 THR A C 1
ATOM 3816 O O . THR A 1 523 ? -31.035 -9.382 18.969 1.00 81.69 523 THR A O 1
ATOM 3819 N N . ALA A 1 524 ? -29.307 -8.968 17.580 1.00 83.12 524 ALA A N 1
ATOM 3820 C CA . ALA A 1 524 ? -29.103 -7.583 17.944 1.00 83.12 524 ALA A CA 1
ATOM 3821 C C . ALA A 1 524 ? -28.709 -6.743 16.722 1.00 83.12 524 ALA A C 1
ATOM 3823 O O . ALA A 1 524 ? -27.876 -7.165 15.920 1.00 83.12 524 ALA A O 1
ATOM 3824 N N . LEU A 1 525 ? -29.278 -5.543 16.618 1.00 86.75 525 LEU A N 1
ATOM 3825 C CA . LEU A 1 525 ? -28.818 -4.482 15.722 1.00 86.75 525 LEU A CA 1
ATOM 3826 C C . LEU A 1 525 ? -28.021 -3.475 16.560 1.00 86.75 525 LEU A C 1
ATOM 3828 O O . LEU A 1 525 ? -28.567 -2.898 17.496 1.00 86.75 525 LEU A O 1
ATOM 3832 N N . SER A 1 526 ? -26.744 -3.267 16.251 1.00 88.19 526 SER A N 1
ATOM 3833 C CA . SER A 1 526 ? -25.841 -2.393 17.010 1.00 88.19 526 SER A CA 1
ATOM 3834 C C . SER A 1 526 ? -25.335 -1.230 16.163 1.00 88.19 526 SER A C 1
ATOM 3836 O O . SER A 1 526 ? -24.971 -1.420 15.003 1.00 88.19 526 SER A O 1
ATOM 3838 N N . PHE A 1 527 ? -25.281 -0.037 16.755 1.00 90.56 527 PHE A N 1
ATOM 3839 C CA . PHE A 1 527 ? -24.680 1.163 16.167 1.00 90.56 527 PHE A CA 1
ATOM 3840 C C . PHE A 1 527 ? -23.427 1.564 16.937 1.00 90.56 527 PHE A C 1
ATOM 3842 O O . PHE A 1 527 ? -23.413 1.522 18.168 1.00 90.56 527 PHE A O 1
ATOM 3849 N N . TYR A 1 528 ? -22.400 2.005 16.219 1.00 91.06 528 TYR A N 1
ATOM 3850 C CA . TYR A 1 528 ? -21.084 2.323 16.769 1.00 91.06 528 TYR A CA 1
ATOM 3851 C C . TYR A 1 528 ? -20.661 3.736 16.387 1.00 91.06 528 TYR A C 1
ATOM 3853 O O . TYR A 1 528 ? -20.948 4.204 15.285 1.00 91.06 528 TYR A O 1
ATOM 3861 N N . ASN A 1 529 ? -19.917 4.384 17.283 1.00 92.31 529 ASN A N 1
ATOM 3862 C CA . ASN A 1 529 ? -19.125 5.566 16.967 1.00 92.31 529 ASN A CA 1
ATOM 3863 C C . ASN A 1 529 ? -17.648 5.237 17.206 1.00 92.31 529 ASN A C 1
ATOM 3865 O O . ASN A 1 529 ? -17.115 5.471 18.292 1.00 92.31 529 ASN A O 1
ATOM 3869 N N . TYR A 1 530 ? -16.992 4.699 16.178 1.00 87.62 530 TYR A N 1
ATOM 3870 C CA . TYR A 1 530 ? -15.608 4.226 16.249 1.00 87.62 530 TYR A CA 1
ATOM 3871 C C . TYR A 1 530 ? -14.583 5.339 16.475 1.00 87.62 530 TYR A C 1
ATOM 3873 O O . TYR A 1 530 ? -13.434 5.040 16.797 1.00 87.62 530 TYR A O 1
ATOM 3881 N N . ALA A 1 531 ? -14.975 6.609 16.330 1.00 88.62 531 ALA A N 1
ATOM 3882 C CA . ALA A 1 531 ? -14.130 7.732 16.725 1.00 88.62 531 ALA A CA 1
ATOM 3883 C C . ALA A 1 531 ? -13.953 7.810 18.252 1.00 88.62 531 ALA A C 1
ATOM 3885 O O . ALA A 1 531 ? -12.927 8.295 18.723 1.00 88.62 531 ALA A O 1
ATOM 3886 N N . LEU A 1 532 ? -14.950 7.343 19.015 1.00 90.12 532 LEU A N 1
ATOM 3887 C CA . LEU A 1 532 ? -14.974 7.418 20.476 1.00 90.12 532 LEU A CA 1
ATOM 3888 C C . LEU A 1 532 ? -14.595 6.094 21.135 1.00 90.12 532 LEU A C 1
ATOM 3890 O O . LEU A 1 532 ? -13.782 6.089 22.053 1.00 90.12 532 LEU A O 1
ATOM 3894 N N . ALA A 1 533 ? -15.197 4.988 20.694 1.00 88.06 533 ALA A N 1
ATOM 3895 C CA . ALA A 1 533 ? -14.993 3.677 21.295 1.00 88.06 533 ALA A CA 1
ATOM 3896 C C . ALA A 1 533 ? -15.331 2.547 20.317 1.00 88.06 533 ALA A C 1
ATOM 3898 O O . ALA A 1 533 ? -16.140 2.702 19.401 1.00 88.06 533 ALA A O 1
ATOM 3899 N N . SER A 1 534 ? -14.763 1.370 20.572 1.00 85.12 534 SER A N 1
ATOM 3900 C CA . SER A 1 534 ? -15.091 0.137 19.843 1.00 85.12 534 SER A CA 1
ATOM 3901 C C . SER A 1 534 ? -16.338 -0.579 20.385 1.00 85.12 534 SER A C 1
ATOM 3903 O O . SER A 1 534 ? -16.740 -1.617 19.861 1.00 85.12 534 SER A O 1
ATOM 3905 N N . THR A 1 535 ? -16.977 -0.034 21.424 1.00 87.81 535 THR A N 1
ATOM 3906 C CA . THR A 1 535 ? -18.249 -0.526 21.968 1.00 87.81 535 THR A CA 1
ATOM 3907 C C . THR A 1 535 ? -19.450 0.143 21.280 1.00 87.81 535 THR A C 1
ATOM 3909 O O . THR A 1 535 ? -19.359 1.305 20.874 1.00 87.81 535 THR A O 1
ATOM 3912 N N . PRO A 1 536 ? -20.593 -0.558 21.125 1.00 88.06 536 PRO A N 1
ATOM 3913 C CA . PRO A 1 536 ? -21.795 0.047 20.558 1.00 88.06 536 PRO A CA 1
ATOM 3914 C C . PRO A 1 536 ? -22.303 1.216 21.412 1.00 88.06 536 PRO A C 1
ATOM 3916 O O . PRO A 1 536 ? -22.388 1.102 22.633 1.00 88.06 536 PRO A O 1
ATOM 3919 N N . ILE A 1 537 ? -22.720 2.303 20.761 1.00 89.88 537 ILE A N 1
ATOM 3920 C CA . ILE A 1 537 ? -23.434 3.423 21.400 1.00 89.88 537 ILE A CA 1
ATOM 3921 C C . ILE A 1 537 ? -24.936 3.146 21.541 1.00 89.88 537 ILE A C 1
ATOM 3923 O O . ILE A 1 537 ? -25.607 3.759 22.365 1.00 89.88 537 ILE A O 1
ATOM 3927 N N . ALA A 1 538 ? -25.471 2.229 20.732 1.00 86.19 538 ALA A N 1
ATOM 3928 C CA . ALA A 1 538 ? -26.846 1.761 20.819 1.00 86.19 538 ALA A CA 1
ATOM 3929 C C . ALA A 1 538 ? -26.909 0.285 20.434 1.00 86.19 538 ALA A C 1
ATOM 3931 O O . ALA A 1 538 ? -26.279 -0.132 19.461 1.00 86.19 538 ALA A O 1
ATOM 3932 N N . ASN A 1 539 ? -27.682 -0.493 21.190 1.00 86.31 539 ASN A N 1
ATOM 3933 C CA . ASN A 1 539 ? -27.853 -1.918 20.952 1.00 86.31 539 ASN A CA 1
ATOM 3934 C C . ASN A 1 539 ? -29.336 -2.299 21.053 1.00 86.31 539 ASN A C 1
ATOM 3936 O O . ASN A 1 539 ? -29.927 -2.283 22.133 1.00 86.31 539 ASN A O 1
ATOM 3940 N N . PHE A 1 540 ? -29.948 -2.614 19.914 1.00 83.50 540 PHE A N 1
ATOM 3941 C CA . PHE A 1 540 ? -31.362 -2.948 19.797 1.00 83.50 540 PHE A CA 1
ATOM 3942 C C . PHE A 1 540 ? -31.529 -4.465 19.776 1.00 83.50 540 PHE A C 1
ATOM 3944 O O . PHE A 1 540 ? -31.109 -5.131 18.833 1.00 83.50 540 PHE A O 1
ATOM 3951 N N . THR A 1 541 ? -32.176 -5.012 20.799 1.00 80.06 541 THR A N 1
ATOM 3952 C CA . THR A 1 541 ? -32.417 -6.456 20.949 1.00 80.06 541 THR A CA 1
ATOM 3953 C C . THR A 1 541 ? -33.913 -6.746 21.072 1.00 80.06 541 THR A C 1
ATOM 3955 O O . THR A 1 541 ? -34.721 -5.826 21.227 1.00 80.06 541 THR A O 1
ATOM 3958 N N . SER A 1 542 ? -34.302 -8.026 21.063 1.00 72.19 542 SER A N 1
ATOM 3959 C CA . SER A 1 542 ? -35.697 -8.453 21.279 1.00 72.19 542 SER A CA 1
ATOM 3960 C C . SER A 1 542 ? -36.280 -8.026 22.632 1.00 72.19 542 SER A C 1
ATOM 3962 O O . SER A 1 542 ? -37.496 -8.062 22.814 1.00 72.19 542 SER A O 1
ATOM 3964 N N . SER A 1 543 ? -35.434 -7.611 23.578 1.00 67.06 543 SER A N 1
ATOM 3965 C CA . SER A 1 543 ? -35.864 -7.014 24.843 1.00 67.06 543 SER A CA 1
ATOM 3966 C C . SER A 1 543 ? -36.532 -5.647 24.648 1.00 67.06 543 SER A C 1
ATOM 3968 O O . SER A 1 543 ? -37.366 -5.266 25.464 1.00 67.06 543 SER A O 1
ATOM 3970 N N . TYR A 1 544 ? -36.196 -4.935 23.565 1.00 63.72 544 TYR A N 1
ATOM 3971 C CA . TYR A 1 544 ? -36.615 -3.552 23.312 1.00 63.72 544 TYR A CA 1
ATOM 3972 C C . TYR A 1 544 ? -37.393 -3.379 21.995 1.00 63.72 544 TYR A C 1
ATOM 3974 O O . TYR A 1 544 ? -38.272 -2.522 21.912 1.00 63.72 544 TYR A O 1
ATOM 3982 N N . VAL A 1 545 ? -37.109 -4.190 20.966 1.00 65.00 545 VAL A N 1
ATOM 3983 C CA . VAL A 1 545 ? -37.676 -4.053 19.611 1.00 65.00 545 VAL A CA 1
ATOM 3984 C C . VAL A 1 545 ? -38.175 -5.406 19.090 1.00 65.00 545 VAL A C 1
ATOM 3986 O O . VAL A 1 545 ? -37.443 -6.393 19.086 1.00 65.00 545 VAL A O 1
ATOM 3989 N N . ASN A 1 546 ? -39.423 -5.472 18.611 1.00 62.41 546 ASN A N 1
ATOM 3990 C CA . ASN A 1 546 ? -39.995 -6.684 18.010 1.00 62.41 546 ASN A CA 1
ATOM 3991 C C . ASN A 1 546 ? -39.701 -6.743 16.502 1.00 62.41 546 ASN A C 1
ATOM 3993 O O . ASN A 1 546 ? -40.555 -6.414 15.682 1.00 62.41 546 ASN A O 1
ATOM 3997 N N . PHE A 1 547 ? -38.495 -7.183 16.133 1.00 62.69 547 PHE A N 1
ATOM 3998 C CA . PHE A 1 547 ? -38.052 -7.226 14.732 1.00 62.69 547 PHE A CA 1
ATOM 3999 C C . PHE A 1 547 ? -39.025 -7.934 13.754 1.00 62.69 547 PHE A C 1
ATOM 4001 O O . PHE A 1 547 ? -39.246 -7.385 12.674 1.00 62.69 547 PHE A O 1
ATOM 4008 N N . PRO A 1 548 ? -39.673 -9.073 14.094 1.00 58.84 548 PRO A N 1
ATOM 4009 C CA . PRO A 1 548 ? -40.625 -9.740 13.194 1.00 58.84 548 PRO A CA 1
ATOM 4010 C C . PRO A 1 548 ? -41.912 -8.965 12.867 1.00 58.84 548 PRO A C 1
ATOM 4012 O O . PRO A 1 548 ? -42.567 -9.275 11.875 1.00 58.84 548 PRO A O 1
ATOM 4015 N N . SER A 1 549 ? -42.314 -7.989 13.690 1.00 50.69 549 SER A N 1
ATOM 4016 C CA . SER A 1 549 ? -43.673 -7.413 13.644 1.00 50.69 549 SER A CA 1
ATOM 4017 C C . SER A 1 549 ? -43.728 -5.936 13.222 1.00 50.69 549 SER A C 1
ATOM 4019 O O . SER A 1 549 ? -44.814 -5.357 13.291 1.00 50.69 549 SER A O 1
ATOM 4021 N N . LYS A 1 550 ? -42.601 -5.363 12.742 1.00 50.88 550 LYS A N 1
ATOM 4022 C CA . LYS A 1 550 ? -42.269 -3.925 12.493 1.00 50.88 550 LYS A CA 1
ATOM 4023 C C . LYS A 1 550 ? -41.463 -3.296 13.640 1.00 50.88 550 LYS A C 1
ATOM 4025 O O . LYS A 1 550 ? -41.408 -3.862 14.724 1.00 50.88 550 LYS A O 1
ATOM 4030 N N . LEU A 1 551 ? -40.890 -2.097 13.427 1.00 50.03 551 LEU A N 1
ATOM 4031 C CA . LEU A 1 551 ? -40.334 -1.225 14.485 1.00 50.03 551 LEU A CA 1
ATOM 4032 C C . LEU A 1 551 ? -41.464 -0.683 15.386 1.00 50.03 551 LEU A C 1
ATOM 4034 O O . LEU A 1 551 ? -41.701 0.511 15.511 1.00 50.03 551 LEU A O 1
ATOM 4038 N N . SER A 1 552 ? -42.224 -1.606 15.951 1.00 44.81 552 SER A N 1
ATOM 4039 C CA . SER A 1 552 ? -43.124 -1.414 17.057 1.00 44.81 552 SER A CA 1
ATOM 4040 C C . SER A 1 552 ? -42.340 -1.958 18.243 1.00 44.81 552 SER A C 1
ATOM 4042 O O . SER A 1 552 ? -41.997 -3.146 18.277 1.00 44.81 552 SER A O 1
ATOM 4044 N N . THR A 1 553 ? -42.087 -1.128 19.256 1.00 47.03 553 THR A N 1
ATOM 4045 C CA . THR A 1 553 ? -42.125 -1.669 20.623 1.00 47.03 553 THR A CA 1
ATOM 4046 C C . THR A 1 553 ? -43.414 -2.485 20.658 1.00 47.03 553 THR A C 1
ATOM 4048 O O . THR A 1 553 ? -44.406 -1.972 20.154 1.00 47.03 553 THR A O 1
ATOM 4051 N N . ALA A 1 554 ? -43.377 -3.772 21.011 1.00 39.78 554 ALA A N 1
ATOM 4052 C CA . ALA A 1 554 ? -44.438 -4.754 20.733 1.00 39.78 554 ALA A CA 1
ATOM 4053 C C . ALA A 1 554 ? -45.851 -4.331 21.235 1.00 39.78 554 ALA A C 1
ATOM 4055 O O . ALA A 1 554 ? -46.158 -3.170 21.447 1.00 39.78 554 ALA A O 1
ATOM 4056 N N . TYR A 1 555 ? -46.753 -5.256 21.555 1.00 38.06 555 TYR A N 1
ATOM 4057 C CA . TYR A 1 555 ? -47.963 -4.929 22.341 1.00 38.06 555 TYR A CA 1
ATOM 4058 C C . TYR A 1 555 ? -47.661 -4.415 23.778 1.00 38.06 555 TYR A C 1
ATOM 4060 O O . TYR A 1 555 ? -48.436 -4.641 24.701 1.00 38.06 555 TYR A O 1
ATOM 4068 N N . ARG A 1 556 ? -46.506 -3.781 23.998 1.00 37.97 556 ARG A N 1
ATOM 4069 C CA . ARG A 1 556 ? -45.972 -3.304 25.261 1.00 37.97 556 ARG A CA 1
ATOM 4070 C C . ARG A 1 556 ? -45.953 -1.780 25.230 1.00 37.97 556 ARG A C 1
ATOM 4072 O O . ARG A 1 556 ? -45.332 -1.181 24.351 1.00 37.97 556 ARG A O 1
ATOM 4079 N N . LEU A 1 557 ? -46.629 -1.184 26.214 1.00 42.00 557 LEU A N 1
ATOM 4080 C CA . LEU A 1 557 ? -46.325 0.165 26.690 1.00 42.00 557 LEU A CA 1
ATOM 4081 C C . LEU A 1 557 ? -44.809 0.272 26.952 1.00 42.00 557 LEU A C 1
ATOM 4083 O O . LEU A 1 557 ? -44.141 -0.749 27.135 1.00 42.00 557 LEU A O 1
ATOM 4087 N N . ILE A 1 558 ? -44.273 1.493 27.044 1.00 47.84 558 ILE A N 1
ATOM 4088 C CA . ILE A 1 558 ? -43.027 1.708 27.791 1.00 47.84 558 ILE A CA 1
ATOM 4089 C C . ILE A 1 558 ? -43.349 1.301 29.228 1.00 47.84 558 ILE A C 1
ATOM 4091 O O . ILE A 1 558 ? -43.894 2.082 30.005 1.00 47.84 558 ILE A O 1
ATOM 4095 N N . GLU A 1 559 ? -43.146 0.027 29.534 1.00 46.09 559 GLU A N 1
ATOM 4096 C CA . GLU A 1 559 ? -43.245 -0.477 30.881 1.00 46.09 559 GLU A CA 1
ATOM 4097 C C . GLU A 1 559 ? -41.840 -0.382 31.465 1.00 46.09 559 GLU A C 1
ATOM 4099 O O . GLU A 1 559 ? -40.955 -1.156 31.098 1.00 46.09 559 GLU A O 1
ATOM 4104 N N . GLY A 1 560 ? -41.603 0.596 32.344 1.00 57.09 560 GLY A N 1
ATOM 4105 C CA . GLY A 1 560 ? -40.536 0.396 33.320 1.00 57.09 560 GLY A CA 1
ATOM 4106 C C . GLY A 1 560 ? -40.941 -0.763 34.247 1.00 57.09 560 GLY A C 1
ATOM 4107 O O . GLY A 1 560 ? -42.050 -1.276 34.123 1.00 57.09 560 GLY A O 1
ATOM 4108 N N . GLY A 1 561 ? -40.040 -1.243 35.111 1.00 59.09 561 GLY A N 1
ATOM 4109 C CA . GLY A 1 561 ? -40.154 -2.535 35.820 1.00 59.09 561 GLY A CA 1
ATOM 4110 C C . GLY A 1 561 ? -41.589 -3.016 36.099 1.00 59.09 561 GLY A C 1
ATOM 4111 O O . GLY A 1 561 ? -42.212 -2.587 37.069 1.00 59.09 561 GLY A O 1
ATOM 4112 N N . ALA A 1 562 ? -42.117 -3.885 35.228 1.00 64.75 562 ALA A N 1
ATOM 4113 C CA . ALA A 1 562 ? -43.489 -4.366 35.322 1.00 64.75 562 ALA A CA 1
ATOM 4114 C C . ALA A 1 562 ? -43.586 -5.456 36.393 1.00 64.75 562 ALA A C 1
ATOM 4116 O O . ALA A 1 562 ? -42.852 -6.446 36.350 1.00 64.75 562 ALA A O 1
ATOM 4117 N N . PHE A 1 563 ? -44.510 -5.292 37.337 1.00 73.38 563 PHE A N 1
ATOM 4118 C CA . PHE A 1 563 ? -44.760 -6.260 38.400 1.00 73.38 563 PHE A CA 1
ATOM 4119 C C . PHE A 1 563 ? -46.222 -6.691 38.386 1.00 73.38 563 PHE A C 1
ATOM 4121 O O . PHE A 1 563 ? -47.122 -5.853 38.342 1.00 73.38 563 PHE A O 1
ATOM 4128 N N . ALA A 1 564 ? -46.470 -7.998 38.450 1.00 82.50 564 ALA A N 1
ATOM 4129 C CA . ALA A 1 564 ? -47.813 -8.547 38.567 1.00 82.50 564 ALA A CA 1
ATOM 4130 C C . ALA A 1 564 ? -47.883 -9.544 39.724 1.00 82.50 564 ALA A C 1
ATOM 4132 O O . ALA A 1 564 ? -46.976 -10.353 39.908 1.00 82.50 564 ALA A O 1
ATOM 4133 N N . SER A 1 565 ? -48.969 -9.497 40.493 1.00 87.62 565 SER A N 1
ATOM 4134 C CA . SER A 1 565 ? -49.188 -10.395 41.628 1.00 87.62 565 SER A CA 1
ATOM 4135 C C . SER A 1 565 ? -50.675 -10.658 41.855 1.00 87.62 565 SER A C 1
ATOM 4137 O O . SER A 1 565 ? -51.531 -9.892 41.408 1.00 87.62 565 SER A O 1
ATOM 4139 N N . GLN A 1 566 ? -50.984 -11.753 42.549 1.00 92.00 566 GLN A N 1
ATOM 4140 C CA . GLN A 1 566 ? -52.303 -11.983 43.132 1.00 92.00 566 GLN A CA 1
ATOM 4141 C C . GLN A 1 566 ? -52.282 -11.590 44.604 1.00 92.00 566 GLN A C 1
ATOM 4143 O O . GLN A 1 566 ? -51.492 -12.127 45.378 1.00 92.00 566 GLN A O 1
ATOM 4148 N N . ILE A 1 567 ? -53.181 -10.689 44.995 1.00 92.38 567 ILE A N 1
ATOM 4149 C CA . ILE A 1 567 ? -53.271 -10.183 46.362 1.00 92.38 567 ILE A CA 1
ATOM 4150 C C . ILE A 1 567 ? -54.589 -10.622 46.992 1.00 92.38 567 ILE A C 1
ATOM 4152 O O . ILE A 1 567 ? -55.669 -10.291 46.496 1.00 92.38 567 ILE A O 1
ATOM 4156 N N . ALA A 1 568 ? -54.499 -11.360 48.098 1.00 92.81 568 ALA A N 1
ATOM 4157 C CA . ALA A 1 568 ? -55.655 -11.784 48.882 1.00 92.81 568 ALA A CA 1
ATOM 4158 C C . ALA A 1 568 ? -56.396 -10.589 49.506 1.00 92.81 568 ALA A C 1
ATOM 4160 O O . ALA A 1 568 ? -55.811 -9.523 49.711 1.00 92.81 568 ALA A O 1
ATOM 4161 N N . ALA A 1 569 ? -57.682 -10.768 49.813 1.00 93.00 569 ALA A N 1
ATOM 4162 C CA . ALA A 1 569 ? -58.446 -9.756 50.541 1.00 93.00 569 ALA A CA 1
ATOM 4163 C C . ALA A 1 569 ? -57.845 -9.524 51.934 1.00 93.00 569 ALA A C 1
ATOM 4165 O O . ALA A 1 569 ? -57.573 -10.484 52.658 1.00 93.00 569 ALA A O 1
ATOM 4166 N N . SER A 1 570 ? -57.679 -8.265 52.336 1.00 92.00 570 SER A N 1
ATOM 4167 C CA . SER A 1 570 ? -57.260 -7.919 53.693 1.00 92.00 570 SER A CA 1
ATOM 4168 C C . SER A 1 570 ? -57.744 -6.541 54.131 1.00 92.00 570 SER A C 1
ATOM 4170 O O . SER A 1 570 ? -57.545 -5.539 53.441 1.00 92.00 570 SER A O 1
ATOM 4172 N N . SER A 1 571 ? -58.301 -6.477 55.341 1.00 87.94 571 SER A N 1
ATOM 4173 C CA . SER A 1 571 ? -58.753 -5.235 55.971 1.00 87.94 571 SER A CA 1
ATOM 4174 C C . SER A 1 571 ? -57.658 -4.464 56.718 1.00 87.94 571 SER A C 1
ATOM 4176 O O . SER A 1 571 ? -57.896 -3.350 57.182 1.00 87.94 571 SER A O 1
ATOM 4178 N N . SER A 1 572 ? -56.444 -5.015 56.831 1.00 86.19 572 SER A N 1
ATOM 4179 C CA . SER A 1 572 ? -55.382 -4.394 57.641 1.00 86.19 572 SER A CA 1
ATOM 4180 C C . SER A 1 572 ? -53.954 -4.633 57.156 1.00 86.19 572 SER A C 1
ATOM 4182 O O . SER A 1 572 ? -53.091 -3.793 57.397 1.00 86.19 572 SER A O 1
ATOM 4184 N N . THR A 1 573 ? -53.680 -5.733 56.456 1.00 90.31 573 THR A N 1
ATOM 4185 C CA . THR A 1 573 ? -52.339 -6.055 55.948 1.00 90.31 573 THR A CA 1
ATOM 4186 C C . THR A 1 573 ? -52.158 -5.628 54.495 1.00 90.31 573 THR A C 1
ATOM 4188 O O . THR A 1 573 ? -53.018 -5.857 53.647 1.00 90.31 573 THR A O 1
ATOM 4191 N N . THR A 1 574 ? -51.016 -5.007 54.206 1.00 92.00 574 THR A N 1
ATOM 4192 C CA . THR A 1 574 ? -50.559 -4.679 52.852 1.00 92.00 574 THR A CA 1
ATOM 4193 C C . THR A 1 574 ? -49.543 -5.713 52.365 1.00 92.00 574 THR A C 1
ATOM 4195 O O . THR A 1 574 ? -48.930 -6.432 53.152 1.00 92.00 574 THR A O 1
ATOM 4198 N N . SER A 1 575 ? -49.367 -5.803 51.050 1.00 90.44 575 SER A N 1
ATOM 4199 C CA . SER A 1 575 ? -48.341 -6.615 50.394 1.00 90.44 575 SER A CA 1
ATOM 4200 C C . SER A 1 575 ? -47.467 -5.729 49.512 1.00 90.44 575 SER A C 1
ATOM 4202 O O . SER A 1 575 ? -47.992 -4.906 48.761 1.00 90.44 575 SER A O 1
ATOM 4204 N N . ALA A 1 576 ? -46.148 -5.900 49.584 1.00 89.56 576 ALA A N 1
ATOM 4205 C CA . ALA A 1 576 ? -45.216 -5.167 48.734 1.00 89.56 576 ALA A CA 1
ATOM 4206 C C . ALA A 1 576 ? -45.346 -5.637 47.277 1.00 89.56 576 ALA A C 1
ATOM 4208 O O . ALA A 1 576 ? -45.243 -6.831 46.994 1.00 89.56 576 ALA A O 1
ATOM 4209 N N . LEU A 1 577 ? -45.579 -4.695 46.363 1.00 87.50 577 LEU A N 1
ATOM 4210 C CA . LEU A 1 577 ? -45.626 -4.955 44.924 1.00 87.50 577 LEU A CA 1
ATOM 4211 C C . LEU A 1 577 ? -44.296 -4.623 44.255 1.00 87.50 577 LEU A C 1
ATOM 4213 O O . LEU A 1 577 ? -43.770 -5.406 43.480 1.00 87.50 577 LEU A O 1
ATOM 4217 N N . LEU A 1 578 ? -43.735 -3.454 44.542 1.00 88.25 578 LEU A N 1
ATOM 4218 C CA . LEU A 1 578 ? -42.542 -2.966 43.862 1.00 88.25 578 LEU A CA 1
ATOM 4219 C C . LEU A 1 578 ? -41.684 -2.176 44.841 1.00 88.25 578 LEU A C 1
ATOM 4221 O O . LEU A 1 578 ? -42.216 -1.450 45.673 1.00 88.25 578 LEU A O 1
ATOM 4225 N N . THR A 1 579 ? -40.365 -2.275 44.714 1.00 90.19 579 THR A N 1
ATOM 4226 C CA . THR A 1 579 ? -39.428 -1.410 45.435 1.00 90.19 579 THR A CA 1
ATOM 4227 C C . THR A 1 579 ? -38.829 -0.411 44.453 1.00 90.19 579 THR A C 1
ATOM 4229 O O . THR A 1 579 ? -38.163 -0.801 43.497 1.00 90.19 579 THR A O 1
ATOM 4232 N N . LEU A 1 580 ? -39.074 0.876 44.682 1.00 90.25 580 LEU A N 1
ATOM 4233 C CA . LEU A 1 580 ? -38.506 1.981 43.916 1.00 90.25 580 LEU A CA 1
ATOM 4234 C C . LEU A 1 580 ? -37.114 2.309 44.464 1.00 90.25 580 LEU A C 1
ATOM 4236 O O . LEU A 1 580 ? -36.935 2.402 45.679 1.00 90.25 580 LEU A O 1
ATOM 4240 N N . VAL A 1 581 ? -36.126 2.486 43.589 1.00 88.44 581 VAL A N 1
ATOM 4241 C CA . VAL A 1 581 ? -34.725 2.660 43.995 1.00 88.44 581 VAL A CA 1
ATOM 4242 C C . VAL A 1 581 ? -34.061 3.802 43.253 1.00 88.44 581 VAL A C 1
ATOM 4244 O O . VAL A 1 581 ? -34.028 3.858 42.028 1.00 88.44 581 VAL A O 1
ATOM 4247 N N . ASP A 1 582 ? -33.452 4.690 44.019 1.00 86.12 582 ASP A N 1
ATOM 4248 C CA . ASP A 1 582 ? -32.627 5.752 43.482 1.00 86.12 582 ASP A CA 1
ATOM 4249 C C . ASP A 1 582 ? -31.227 5.225 43.105 1.00 86.12 582 ASP A C 1
ATOM 4251 O O . ASP A 1 582 ? -30.355 5.091 43.961 1.00 86.12 582 ASP A O 1
ATOM 4255 N N . GLN A 1 583 ? -31.026 4.860 41.834 1.00 71.00 583 GLN A N 1
ATOM 4256 C CA . GLN A 1 583 ? -29.774 4.252 41.351 1.00 71.00 583 GLN A CA 1
ATOM 4257 C C . GLN A 1 583 ? -28.695 5.296 41.029 1.00 71.00 583 GLN A C 1
ATOM 4259 O O . GLN A 1 583 ? -29.003 6.425 40.652 1.00 71.00 583 GLN A O 1
ATOM 4264 N N . SER A 1 584 ? -27.418 4.916 41.138 1.00 64.75 584 SER A N 1
ATOM 4265 C CA . SER A 1 584 ? -26.283 5.774 40.755 1.00 64.75 584 SER A CA 1
ATOM 4266 C C . SER A 1 584 ? -26.089 5.900 39.239 1.00 64.75 584 SER A C 1
ATOM 4268 O O . SER A 1 584 ? -25.354 6.778 38.796 1.00 64.75 584 SER A O 1
ATOM 4270 N N . THR A 1 585 ? -26.735 5.039 38.450 1.00 50.56 585 THR A N 1
ATOM 4271 C CA . THR A 1 585 ? -26.735 5.059 36.984 1.00 50.56 585 THR A CA 1
ATOM 4272 C C . THR A 1 585 ? -28.000 5.736 36.438 1.00 50.56 585 THR A C 1
ATOM 4274 O O . THR A 1 585 ? -29.042 5.793 37.102 1.00 50.56 585 THR A O 1
ATOM 4277 N N . ASP A 1 586 ? -27.909 6.266 35.216 1.00 54.09 586 ASP A N 1
ATOM 4278 C CA . ASP A 1 586 ? -29.028 6.871 34.475 1.00 54.09 586 ASP A CA 1
ATOM 4279 C C . ASP A 1 586 ? -29.633 8.132 35.139 1.00 54.09 586 ASP A C 1
ATOM 4281 O O . ASP A 1 586 ? -30.851 8.267 35.256 1.00 54.09 586 ASP A O 1
ATOM 4285 N N . LYS A 1 587 ? -28.764 9.052 35.585 1.00 58.72 587 LYS A N 1
ATOM 4286 C CA . LYS A 1 587 ? -29.079 10.403 36.095 1.00 58.72 587 LYS A CA 1
ATOM 4287 C C . LYS A 1 587 ? -28.205 11.458 35.409 1.00 58.72 587 LYS A C 1
ATOM 4289 O O . LYS A 1 587 ? -27.123 11.124 34.926 1.00 58.72 587 LYS A O 1
ATOM 4294 N N . TYR A 1 588 ? -28.640 12.716 35.397 1.00 60.62 588 TYR A N 1
ATOM 4295 C CA . TYR A 1 588 ? -27.864 13.848 34.878 1.00 60.62 588 TYR A CA 1
ATOM 4296 C C . TYR A 1 588 ? -26.937 14.468 35.942 1.00 60.62 588 TYR A C 1
ATOM 4298 O O . TYR A 1 588 ? -25.810 14.841 35.620 1.00 60.62 588 TYR A O 1
ATOM 4306 N N . TYR A 1 589 ? -27.364 14.529 37.205 1.00 72.06 589 TYR A N 1
ATOM 4307 C CA . TYR A 1 589 ? -26.573 14.917 38.382 1.00 72.06 589 TYR A CA 1
ATOM 4308 C C . TYR A 1 589 ? -26.895 13.996 39.583 1.00 72.06 589 TYR A C 1
ATOM 4310 O O . TYR A 1 589 ? -27.462 12.912 39.447 1.00 72.06 589 TYR A O 1
ATOM 4318 N N . ALA A 1 590 ? -26.511 14.404 40.797 1.00 78.12 590 ALA A N 1
ATOM 4319 C CA . ALA A 1 590 ? -26.875 13.716 42.036 1.00 78.12 590 ALA A CA 1
ATOM 4320 C C . ALA A 1 590 ? -28.327 14.010 42.485 1.00 78.12 590 ALA A C 1
ATOM 4322 O O . ALA A 1 590 ? -28.603 14.082 43.682 1.00 78.12 590 ALA A O 1
ATOM 4323 N N . GLU A 1 591 ? -29.256 14.217 41.547 1.00 80.06 591 GLU A N 1
ATOM 4324 C CA . GLU A 1 591 ? -30.687 14.285 41.838 1.00 80.06 591 GLU A CA 1
ATOM 4325 C C . GLU A 1 591 ? -31.246 12.922 42.256 1.00 80.06 591 GLU A C 1
ATOM 4327 O O . GLU A 1 591 ? -30.693 11.872 41.928 1.00 80.06 591 GLU A O 1
ATOM 4332 N N . GLY A 1 592 ? -32.360 12.934 42.991 1.00 84.62 592 GLY A N 1
ATOM 4333 C CA . GLY A 1 592 ? -33.166 11.732 43.189 1.00 84.62 592 GLY A CA 1
ATOM 4334 C C . GLY A 1 592 ? -33.878 11.306 41.901 1.00 84.62 592 GLY A C 1
ATOM 4335 O O . GLY A 1 592 ? -33.779 11.938 40.854 1.00 84.62 592 GLY A O 1
ATOM 4336 N N . THR A 1 593 ? -34.647 10.236 41.989 1.00 87.31 593 THR A N 1
ATOM 4337 C CA . THR A 1 593 ? -35.367 9.621 40.883 1.00 87.31 593 THR A CA 1
ATOM 4338 C C . THR A 1 593 ? -36.859 9.910 40.947 1.00 87.31 593 THR A C 1
ATOM 4340 O O . THR A 1 593 ? -37.486 9.668 41.974 1.00 87.31 593 THR A O 1
ATOM 4343 N N . MET A 1 594 ? -37.461 10.351 39.841 1.00 89.12 594 MET A N 1
ATOM 4344 C CA . MET A 1 594 ? -38.914 10.458 39.721 1.00 89.12 594 MET A CA 1
ATOM 4345 C C . MET A 1 594 ? -39.500 9.259 38.967 1.00 89.12 594 MET A C 1
ATOM 4347 O O . MET A 1 594 ? -38.942 8.797 37.974 1.00 89.12 594 MET A O 1
ATOM 4351 N N . TYR A 1 595 ? -40.635 8.759 39.450 1.00 89.50 595 TYR A N 1
ATOM 4352 C CA . TYR A 1 595 ? -41.391 7.655 38.870 1.00 89.50 595 TYR A CA 1
ATOM 4353 C C . TYR A 1 595 ? -42.807 8.096 38.515 1.00 89.50 595 TYR A C 1
ATOM 4355 O O . TYR A 1 595 ? -43.465 8.739 39.329 1.00 89.50 595 TYR A O 1
ATOM 4363 N N . ASP A 1 596 ? -43.293 7.694 37.346 1.00 90.88 596 ASP A N 1
ATOM 4364 C CA . ASP A 1 596 ? -44.698 7.694 36.951 1.00 90.88 596 ASP A CA 1
ATOM 4365 C C . ASP A 1 596 ? -45.211 6.251 36.925 1.00 90.88 596 ASP A C 1
ATOM 4367 O O . ASP A 1 596 ? -44.723 5.401 36.180 1.00 90.88 596 ASP A O 1
ATOM 4371 N N . ILE A 1 597 ? -46.161 5.950 37.796 1.00 91.50 597 ILE A N 1
ATOM 4372 C CA . ILE A 1 597 ? -46.619 4.604 38.107 1.00 91.50 597 ILE A CA 1
ATOM 4373 C C . ILE A 1 597 ? -48.073 4.490 37.681 1.00 91.50 597 ILE A C 1
ATOM 4375 O O . ILE A 1 597 ? -48.913 5.288 38.082 1.00 91.50 597 ILE A O 1
ATOM 4379 N N . THR A 1 598 ? -48.396 3.458 36.915 1.00 91.00 598 THR A N 1
ATOM 4380 C CA . THR A 1 598 ? -49.768 3.084 36.572 1.00 91.00 598 THR A CA 1
ATOM 4381 C C . THR A 1 598 ? -50.068 1.698 37.117 1.00 91.00 598 THR A C 1
ATOM 4383 O O . THR A 1 598 ? -49.228 0.801 37.099 1.00 91.00 598 THR A O 1
ATOM 4386 N N . LEU A 1 599 ? -51.275 1.521 37.635 1.00 91.12 599 LEU A N 1
ATOM 4387 C CA . LEU A 1 599 ? -51.738 0.291 38.257 1.00 91.12 599 LEU A CA 1
ATOM 4388 C C . LEU A 1 599 ? -53.087 -0.086 37.655 1.00 91.12 599 LEU A C 1
ATOM 4390 O O . LEU A 1 599 ? -53.990 0.742 37.558 1.00 91.12 599 LEU A O 1
ATOM 4394 N N . LYS A 1 600 ? -53.248 -1.353 37.284 1.00 90.25 600 LYS A N 1
ATOM 4395 C CA . LYS A 1 600 ? -54.518 -1.924 36.821 1.00 90.25 600 LYS A CA 1
ATOM 4396 C C . LYS A 1 600 ? -54.822 -3.209 37.575 1.00 90.25 600 LYS A C 1
ATOM 4398 O O . LYS A 1 600 ? -53.906 -3.925 37.980 1.00 90.25 600 LYS A O 1
ATOM 4403 N N . THR A 1 601 ? -56.103 -3.511 37.740 1.00 92.69 601 THR A N 1
ATOM 4404 C CA . THR A 1 601 ? -56.548 -4.751 38.379 1.00 92.69 601 THR A CA 1
ATOM 4405 C C . THR A 1 601 ? -57.543 -5.495 37.493 1.00 92.69 601 THR A C 1
ATOM 4407 O O . THR A 1 601 ? -58.015 -4.969 36.485 1.00 92.69 601 THR A O 1
ATOM 4410 N N . ASN A 1 602 ? -57.857 -6.738 37.855 1.00 92.38 602 ASN A N 1
ATOM 4411 C CA . ASN A 1 602 ? -58.938 -7.507 37.236 1.00 92.38 602 ASN A CA 1
ATOM 4412 C C . ASN A 1 602 ? -60.325 -7.238 37.860 1.00 92.38 602 ASN A C 1
ATOM 4414 O O . ASN A 1 602 ? -61.273 -7.946 37.530 1.00 92.38 602 ASN A O 1
ATOM 4418 N N . TYR A 1 603 ? -60.454 -6.257 38.761 1.00 92.56 603 TYR A N 1
ATOM 4419 C CA . TYR A 1 603 ? -61.732 -5.840 39.336 1.00 92.56 603 TYR A CA 1
ATOM 4420 C C . TYR A 1 603 ? -62.259 -4.601 38.606 1.00 92.56 603 TYR A C 1
ATOM 4422 O O . TYR A 1 603 ? -61.526 -3.637 38.371 1.00 92.56 603 TYR A O 1
ATOM 4430 N N . ALA A 1 604 ? -63.534 -4.632 38.216 1.00 86.25 604 ALA A N 1
ATOM 4431 C CA . ALA A 1 604 ? -64.128 -3.585 37.393 1.00 86.25 604 ALA A CA 1
ATOM 4432 C C . ALA A 1 604 ? -64.025 -2.204 38.069 1.00 86.25 604 ALA A C 1
ATOM 4434 O O . ALA A 1 604 ? -64.293 -2.055 39.259 1.00 86.25 604 ALA A O 1
ATOM 4435 N N . GLY A 1 605 ? -63.623 -1.189 37.296 1.00 82.56 605 GLY A N 1
ATOM 4436 C CA . GLY A 1 605 ? -63.522 0.197 37.769 1.00 82.56 605 GLY A CA 1
ATOM 4437 C C . GLY A 1 605 ? -62.354 0.484 38.718 1.00 82.56 605 GLY A C 1
ATOM 4438 O O . GLY A 1 605 ? -62.325 1.549 39.320 1.00 82.56 605 GLY A O 1
ATOM 4439 N N . THR A 1 606 ? -61.398 -0.439 38.871 1.00 89.25 606 THR A N 1
ATOM 4440 C CA . THR A 1 606 ? -60.295 -0.289 39.829 1.00 89.25 606 THR A CA 1
ATOM 4441 C C . THR A 1 606 ? -58.938 -0.215 39.143 1.00 89.25 606 THR A C 1
ATOM 4443 O O . THR A 1 606 ? -58.433 -1.188 38.582 1.00 89.25 606 THR A O 1
ATOM 4446 N N . CYS A 1 607 ? -58.321 0.956 39.238 1.00 92.56 607 CYS A N 1
ATOM 4447 C CA . CYS A 1 607 ? -56.974 1.248 38.768 1.00 92.56 607 CYS A CA 1
ATOM 4448 C C . CYS A 1 607 ? -56.312 2.283 39.689 1.00 92.56 607 CYS A C 1
ATOM 4450 O O . CYS A 1 607 ? -56.931 2.780 40.631 1.00 92.56 607 CYS A O 1
ATOM 4452 N N . GLY A 1 608 ? -55.044 2.586 39.437 1.00 93.19 608 GLY A N 1
ATOM 4453 C CA . GLY A 1 608 ? -54.306 3.617 40.152 1.00 93.19 608 GLY A CA 1
ATOM 4454 C C . GLY A 1 608 ? -53.284 4.310 39.258 1.00 93.19 608 GLY A C 1
ATOM 4455 O O . GLY A 1 608 ? -52.854 3.759 38.243 1.00 93.19 608 GLY A O 1
ATOM 4456 N N . SER A 1 609 ? -52.900 5.526 39.630 1.00 93.50 609 SER A N 1
ATOM 4457 C CA . SER A 1 609 ? -51.804 6.266 39.008 1.00 93.50 609 SER A CA 1
ATOM 4458 C C . SER A 1 609 ? -51.081 7.081 40.072 1.00 93.50 609 SER A C 1
ATOM 4460 O O . SER A 1 609 ? -51.730 7.752 40.867 1.00 93.50 609 SER A O 1
ATOM 4462 N N . TYR A 1 610 ? -49.755 7.010 40.118 1.00 94.94 610 TYR A N 1
ATOM 4463 C CA . TYR A 1 610 ? -48.949 7.648 41.152 1.00 94.94 610 TYR A CA 1
ATOM 4464 C C . TYR A 1 610 ? -47.712 8.266 40.530 1.00 94.94 610 TYR A C 1
ATOM 4466 O O . TYR A 1 610 ? -47.012 7.599 39.779 1.00 94.94 610 TYR A O 1
ATOM 4474 N N . ARG A 1 611 ? -47.380 9.497 40.907 1.00 96.12 611 ARG A N 1
ATOM 4475 C CA . ARG A 1 611 ? -46.065 10.068 40.636 1.00 96.12 611 ARG A CA 1
ATOM 4476 C C . ARG A 1 611 ? -45.285 10.140 41.932 1.00 96.12 611 ARG A C 1
ATOM 4478 O O . ARG A 1 611 ? -45.762 10.746 42.887 1.00 96.12 611 ARG A O 1
ATOM 4485 N N . VAL A 1 612 ? -44.114 9.518 41.986 1.00 95.19 612 VAL A N 1
ATOM 4486 C CA . VAL A 1 612 ? -43.338 9.366 43.223 1.00 95.19 612 VAL A CA 1
ATOM 4487 C C . VAL A 1 612 ? -41.894 9.767 42.980 1.00 95.19 612 VAL A C 1
ATOM 4489 O O . VAL A 1 612 ? -41.230 9.210 42.115 1.00 95.19 612 VAL A O 1
ATOM 4492 N N . PHE A 1 613 ? -41.400 10.729 43.747 1.00 94.44 613 PHE A N 1
ATOM 4493 C CA . PHE A 1 613 ? -39.985 11.067 43.813 1.00 94.44 613 PHE A CA 1
ATOM 4494 C C . PHE A 1 613 ? -39.311 10.249 44.917 1.00 94.44 613 PHE A C 1
ATOM 4496 O O . PHE A 1 613 ? -39.886 10.098 45.992 1.00 94.44 613 PHE A O 1
ATOM 4503 N N . VAL A 1 614 ? -38.112 9.733 44.661 1.00 92.94 614 VAL A N 1
ATOM 4504 C CA . VAL A 1 614 ? -37.327 8.878 45.560 1.00 92.94 614 VAL A CA 1
ATOM 4505 C C . VAL A 1 614 ? -35.882 9.355 45.573 1.00 92.94 614 VAL A C 1
ATOM 4507 O O . VAL A 1 614 ? -35.306 9.556 44.513 1.00 92.94 614 VAL A O 1
ATOM 4510 N N . ILE A 1 615 ? -35.256 9.490 46.737 1.00 92.56 615 ILE A N 1
ATOM 4511 C CA . ILE A 1 615 ? -33.832 9.837 46.835 1.00 92.56 615 ILE A CA 1
ATOM 4512 C C . ILE A 1 615 ? -33.115 8.925 47.827 1.00 92.56 615 ILE A C 1
ATOM 4514 O O . ILE A 1 615 ? -33.673 8.571 48.867 1.00 92.56 615 ILE A O 1
ATOM 4518 N N . SER A 1 616 ? -31.884 8.533 47.498 1.00 90.62 616 SER A N 1
ATOM 4519 C CA . SER A 1 616 ? -30.995 7.801 48.402 1.00 90.62 616 SER A CA 1
ATOM 4520 C C . SER A 1 616 ? -29.960 8.744 49.007 1.00 90.62 616 SER A C 1
ATOM 4522 O O . SER A 1 616 ? -29.286 9.489 48.296 1.00 90.62 616 SER A O 1
ATOM 4524 N N . SER A 1 617 ? -29.816 8.715 50.331 1.00 85.44 617 SER A N 1
ATOM 4525 C CA . SER A 1 617 ? -28.805 9.486 51.054 1.00 85.44 617 SER A CA 1
ATOM 4526 C C . SER A 1 617 ? -28.332 8.721 52.286 1.00 85.44 617 SER A C 1
ATOM 4528 O O . SER A 1 617 ? -29.138 8.239 53.081 1.00 85.44 617 SER A O 1
ATOM 4530 N N . GLY A 1 618 ? -27.012 8.570 52.441 1.00 78.62 618 GLY A N 1
ATOM 4531 C CA . GLY A 1 618 ? -26.415 7.922 53.617 1.00 78.62 618 GLY A CA 1
ATOM 4532 C C . GLY A 1 618 ? -26.871 6.475 53.856 1.00 78.62 618 GLY A C 1
ATOM 4533 O O . GLY A 1 618 ? -26.945 6.047 55.004 1.00 78.62 618 GLY A O 1
ATOM 4534 N N . GLY A 1 619 ? -27.220 5.731 52.798 1.00 77.75 619 GLY A N 1
ATOM 4535 C CA . GLY A 1 619 ? -27.718 4.351 52.899 1.00 77.75 619 GLY A CA 1
ATOM 4536 C C . GLY A 1 619 ? -29.195 4.222 53.298 1.00 77.75 619 GLY A C 1
ATOM 4537 O O . GLY A 1 619 ? -29.651 3.115 53.571 1.00 77.75 619 GLY A O 1
ATOM 4538 N N . SER A 1 620 ? -29.940 5.331 53.333 1.00 87.38 620 SER A N 1
ATOM 4539 C CA . SER A 1 620 ? -31.390 5.365 53.559 1.00 87.38 620 SER A CA 1
ATOM 4540 C C . SER A 1 620 ? -32.115 5.934 52.342 1.00 87.38 620 SER A C 1
ATOM 4542 O O . SER A 1 620 ? -31.557 6.759 51.617 1.00 87.38 620 SER A O 1
ATOM 4544 N N . TYR A 1 621 ? -33.364 5.515 52.139 1.00 92.94 621 TYR A N 1
ATOM 4545 C CA . TYR A 1 621 ? -34.231 6.036 51.084 1.00 92.94 621 TYR A CA 1
ATOM 4546 C C . TYR A 1 621 ? -35.330 6.907 51.684 1.00 92.94 621 TYR A C 1
ATOM 4548 O O . TYR A 1 621 ? -35.815 6.620 52.776 1.00 92.94 621 TYR A O 1
ATOM 4556 N N . SER A 1 622 ? -35.722 7.953 50.964 1.00 93.81 622 SER A N 1
ATOM 4557 C CA . SER A 1 622 ? -36.910 8.747 51.273 1.00 93.81 622 SER A CA 1
ATOM 4558 C C . SER A 1 622 ? -37.735 9.002 50.020 1.00 93.81 622 SER A C 1
ATOM 4560 O O . SER A 1 622 ? -37.199 9.002 48.905 1.00 93.81 622 SER A O 1
ATOM 4562 N N . HIS A 1 623 ? -39.040 9.224 50.198 1.00 96.38 623 HIS A N 1
ATOM 4563 C CA . HIS A 1 623 ? -39.958 9.475 49.090 1.00 96.38 623 HIS A CA 1
ATOM 4564 C C . HIS A 1 623 ? -40.859 10.696 49.275 1.00 96.38 623 HIS A C 1
ATOM 4566 O O . HIS A 1 623 ? -41.147 11.141 50.384 1.00 96.38 623 HIS A O 1
ATOM 4572 N N . VAL A 1 624 ? -41.363 11.196 48.146 1.00 96.56 624 VAL A N 1
ATOM 4573 C CA . VAL A 1 624 ? -42.461 12.163 48.064 1.00 96.56 624 VAL A CA 1
ATOM 4574 C C . VAL A 1 624 ? -43.456 11.673 47.017 1.00 96.56 624 VAL A C 1
ATOM 4576 O O . VAL A 1 624 ? -43.104 11.520 45.848 1.00 96.56 624 VAL A O 1
ATOM 4579 N N . VAL A 1 625 ? -44.713 11.452 47.410 1.00 96.12 625 VAL A N 1
ATOM 4580 C CA . VAL A 1 625 ? -45.803 11.187 46.457 1.00 96.12 625 VAL A CA 1
ATOM 4581 C C . VAL A 1 625 ? -46.279 12.525 45.886 1.00 96.12 625 VAL A C 1
ATOM 4583 O O . VAL A 1 625 ? -46.946 13.301 46.563 1.00 96.12 625 VAL A O 1
ATOM 4586 N N . VAL A 1 626 ? -45.894 12.805 44.644 1.00 95.69 626 VAL A N 1
ATOM 4587 C CA . VAL A 1 626 ? -46.148 14.055 43.911 1.00 95.69 626 VAL A CA 1
ATOM 4588 C C . VAL A 1 626 ? -47.593 14.130 43.411 1.00 95.69 626 VAL A C 1
ATOM 4590 O O . VAL A 1 626 ? -48.212 15.190 43.450 1.00 95.69 626 VAL A O 1
ATOM 4593 N N . SER A 1 627 ? -48.147 13.010 42.946 1.00 94.88 627 SER A N 1
ATOM 4594 C CA . SER A 1 627 ? -49.563 12.889 42.589 1.00 94.88 627 SER A CA 1
ATOM 4595 C C . SER A 1 627 ? -50.049 11.462 42.814 1.00 94.88 627 SER A C 1
ATOM 4597 O O . SER A 1 627 ? -49.260 10.517 42.786 1.00 94.88 627 SER A O 1
ATOM 4599 N N . THR A 1 628 ? -51.345 11.296 43.076 1.00 94.56 628 THR A N 1
ATOM 4600 C CA . THR A 1 628 ? -51.941 9.983 43.329 1.00 94.56 628 THR A CA 1
ATOM 4601 C C . THR A 1 628 ? -53.397 9.931 42.883 1.00 94.56 628 THR A C 1
ATOM 4603 O O . THR A 1 628 ? -54.156 10.884 43.049 1.00 94.56 628 THR A O 1
ATOM 4606 N N . TYR A 1 629 ? -53.774 8.782 42.346 1.00 93.12 629 TYR A N 1
ATOM 4607 C CA . TYR A 1 629 ? -55.126 8.326 42.111 1.00 93.12 629 TYR A CA 1
ATOM 4608 C C . TYR A 1 629 ? -55.179 6.848 42.500 1.00 93.12 629 TYR A C 1
ATOM 4610 O O . TYR A 1 629 ? -54.334 6.061 42.076 1.00 93.12 629 TYR A O 1
ATOM 4618 N N . SER A 1 630 ? -56.162 6.470 43.312 1.00 90.19 630 SER A N 1
ATOM 4619 C CA . SER A 1 630 ? -56.447 5.079 43.678 1.00 90.19 630 SER A CA 1
ATOM 4620 C C . SER A 1 630 ? -57.950 4.866 43.582 1.00 90.19 630 SER A C 1
ATOM 4622 O O . SER A 1 630 ? -58.702 5.671 44.125 1.00 90.19 630 SER A O 1
ATOM 4624 N N . GLY A 1 631 ? -58.387 3.815 42.890 1.00 86.75 631 GLY A N 1
ATOM 4625 C CA . GLY A 1 631 ? -59.796 3.427 42.875 1.00 86.75 631 GLY A CA 1
ATOM 4626 C C . GLY A 1 631 ? -60.282 2.966 44.254 1.00 86.75 631 GLY A C 1
ATOM 4627 O O . GLY A 1 631 ? -59.502 2.449 45.051 1.00 86.75 631 GLY A O 1
ATOM 4628 N N . ASP A 1 632 ? -61.584 3.093 44.506 1.00 84.44 632 ASP A N 1
ATOM 4629 C CA . ASP A 1 632 ? -62.200 2.906 45.832 1.00 84.44 632 ASP A CA 1
ATOM 4630 C C . ASP A 1 632 ? -62.005 1.504 46.447 1.00 84.44 632 ASP A C 1
ATOM 4632 O O . ASP A 1 632 ? -62.134 1.321 47.654 1.00 84.44 632 ASP A O 1
ATOM 4636 N N . ALA A 1 633 ? -61.692 0.498 45.625 1.00 87.69 633 ALA A N 1
ATOM 4637 C CA . ALA A 1 633 ? -61.518 -0.894 46.046 1.00 87.69 633 ALA A CA 1
ATOM 4638 C C . ALA A 1 633 ? -60.088 -1.253 46.495 1.00 87.69 633 ALA A C 1
ATOM 4640 O O . ALA A 1 633 ? -59.841 -2.401 46.883 1.00 87.69 633 ALA A O 1
ATOM 4641 N N . ILE A 1 634 ? -59.138 -0.315 46.398 1.00 92.06 634 ILE A N 1
ATOM 4642 C CA . ILE A 1 634 ? -57.718 -0.550 46.682 1.00 92.06 634 ILE A CA 1
ATOM 4643 C C . ILE A 1 634 ? -57.137 0.535 47.582 1.00 92.06 634 ILE A C 1
ATOM 4645 O O . ILE A 1 634 ? -57.543 1.692 47.552 1.00 92.06 634 ILE A O 1
ATOM 4649 N N . ALA A 1 635 ? -56.119 0.164 48.348 1.00 93.06 635 ALA A N 1
ATOM 4650 C CA . ALA A 1 635 ? -55.273 1.097 49.072 1.00 93.06 635 ALA A CA 1
ATOM 4651 C C . ALA A 1 635 ? -53.817 0.868 48.670 1.00 93.06 635 ALA A C 1
ATOM 4653 O O . ALA A 1 635 ? -53.331 -0.266 48.695 1.00 93.06 635 ALA A O 1
ATOM 4654 N N . VAL A 1 636 ? -53.125 1.952 48.322 1.00 94.00 636 VAL A N 1
ATOM 4655 C CA . VAL A 1 636 ? -51.696 1.943 48.010 1.00 94.00 636 VAL A CA 1
ATOM 4656 C C . VAL A 1 636 ? -50.972 2.911 48.925 1.00 94.00 636 VAL A C 1
ATOM 4658 O O . VAL A 1 636 ? -51.383 4.061 49.076 1.00 94.00 636 VAL A O 1
ATOM 4661 N N . THR A 1 637 ? -49.886 2.444 49.527 1.00 94.06 637 THR A N 1
ATOM 4662 C CA . THR A 1 637 ? -49.001 3.252 50.366 1.00 94.06 637 THR A CA 1
ATOM 4663 C C . THR A 1 637 ? -47.554 3.069 49.934 1.00 94.06 637 THR A C 1
ATOM 4665 O O . THR A 1 637 ? -47.201 2.073 49.307 1.00 94.06 637 THR A O 1
ATOM 4668 N N . PHE A 1 638 ? -46.708 4.038 50.271 1.00 95.81 638 PHE A N 1
ATOM 4669 C CA . PHE A 1 638 ? -45.272 3.976 50.027 1.00 95.81 638 PHE A CA 1
ATOM 4670 C C . PHE A 1 638 ? -44.542 3.964 51.368 1.00 95.81 638 PHE A C 1
ATOM 4672 O O . PHE A 1 638 ? -44.945 4.645 52.312 1.00 95.81 638 PHE A O 1
ATOM 4679 N N . THR A 1 639 ? -43.519 3.125 51.494 1.00 95.62 639 THR A N 1
ATOM 4680 C CA . THR A 1 639 ? -42.803 2.924 52.757 1.00 95.62 639 THR A CA 1
ATOM 4681 C C . THR A 1 639 ? -41.306 2.915 52.516 1.00 95.62 639 THR A C 1
ATOM 4683 O O . THR A 1 639 ? -40.803 2.121 51.724 1.00 95.62 639 THR A O 1
ATOM 4686 N N . ASP A 1 640 ? -40.599 3.788 53.222 1.00 95.94 640 ASP A N 1
ATOM 4687 C CA . ASP A 1 640 ? -39.146 3.884 53.154 1.00 95.94 640 ASP A CA 1
ATOM 4688 C C . ASP A 1 640 ? -38.496 2.684 53.846 1.00 95.94 640 ASP A C 1
ATOM 4690 O O . ASP A 1 640 ? -38.827 2.341 54.983 1.00 95.94 640 ASP A O 1
ATOM 4694 N N . THR A 1 641 ? -37.559 2.037 53.158 1.00 92.06 641 THR A N 1
ATOM 4695 C CA . THR A 1 641 ? -36.769 0.924 53.693 1.00 92.06 641 THR A CA 1
ATOM 4696 C C . THR A 1 641 ? -35.286 1.150 53.423 1.00 92.06 641 THR A C 1
ATOM 4698 O O . THR A 1 641 ? -34.898 2.042 52.670 1.00 92.06 641 THR A O 1
ATOM 4701 N N . THR A 1 642 ? -34.426 0.308 53.993 1.00 89.88 642 THR A N 1
ATOM 4702 C CA . THR A 1 642 ? -32.977 0.344 53.732 1.00 89.88 642 THR A CA 1
ATOM 4703 C C . THR A 1 642 ? -32.599 -0.124 52.324 1.00 89.88 642 THR A C 1
ATOM 4705 O O . THR A 1 642 ? -31.462 0.060 51.903 1.00 89.88 642 THR A O 1
ATOM 4708 N N . SER A 1 643 ? -33.523 -0.738 51.580 1.00 88.50 643 SER A N 1
ATOM 4709 C CA . SER A 1 643 ? -33.277 -1.284 50.235 1.00 88.50 643 SER A CA 1
ATOM 4710 C C . SER A 1 643 ? -34.047 -0.557 49.126 1.00 88.50 643 SER A C 1
ATOM 4712 O O . SER A 1 643 ? -33.969 -0.969 47.973 1.00 88.50 643 SER A O 1
ATOM 4714 N N . GLY A 1 644 ? -34.790 0.501 49.463 1.00 91.62 644 GLY A N 1
ATOM 4715 C CA . GLY A 1 644 ? -35.606 1.292 48.539 1.00 91.62 644 GLY A CA 1
ATOM 4716 C C . GLY A 1 644 ? -36.946 1.707 49.147 1.00 91.62 644 GLY A C 1
ATOM 4717 O O . GLY A 1 644 ? -37.208 1.473 50.327 1.00 91.62 644 GLY A O 1
ATOM 4718 N N . VAL A 1 645 ? -37.818 2.298 48.338 1.00 94.25 645 VAL A N 1
ATOM 4719 C CA . VAL A 1 645 ? -39.169 2.719 48.735 1.00 94.25 645 VAL A CA 1
ATOM 4720 C C . VAL A 1 645 ? -40.169 1.674 48.260 1.00 94.25 645 VAL A C 1
ATOM 4722 O O . VAL A 1 645 ? -40.391 1.512 47.062 1.00 94.25 645 VAL A O 1
ATOM 4725 N N . GLN A 1 646 ? -40.773 0.942 49.189 1.00 94.12 646 GLN A N 1
ATOM 4726 C CA . GLN A 1 646 ? -41.740 -0.109 48.882 1.00 94.12 646 GLN A CA 1
ATOM 4727 C C . GLN A 1 646 ? -43.115 0.479 48.573 1.00 94.12 646 GLN A C 1
ATOM 4729 O O . GLN A 1 646 ? -43.711 1.153 49.409 1.00 94.12 646 GLN A O 1
ATOM 4734 N N . MET A 1 647 ? -43.639 0.172 47.391 1.00 93.56 647 MET A N 1
ATOM 4735 C CA . MET A 1 647 ? -45.038 0.347 47.024 1.00 93.56 647 MET A CA 1
ATOM 4736 C C . MET A 1 647 ? -45.840 -0.832 47.572 1.00 93.56 647 MET A C 1
ATOM 4738 O O . MET A 1 647 ? -45.725 -1.965 47.100 1.00 93.56 647 MET A O 1
ATOM 4742 N N . ASN A 1 648 ? -46.658 -0.551 48.572 1.00 93.50 648 ASN A N 1
ATOM 4743 C CA . ASN A 1 648 ? -47.470 -1.506 49.301 1.00 93.50 648 ASN A CA 1
ATOM 4744 C C . ASN A 1 648 ? -48.926 -1.417 48.845 1.00 93.50 648 ASN A C 1
ATOM 4746 O O . ASN A 1 648 ? -49.464 -0.325 48.689 1.00 93.50 648 ASN A O 1
ATOM 4750 N N . PHE A 1 649 ? -49.570 -2.564 48.650 1.00 93.31 649 PHE A N 1
ATOM 4751 C CA . PHE A 1 649 ? -50.924 -2.669 48.111 1.00 93.31 649 PHE A CA 1
ATOM 4752 C C . PHE A 1 649 ? -51.829 -3.505 49.010 1.00 93.31 649 PHE A C 1
ATOM 4754 O O . PHE A 1 649 ? -51.405 -4.512 49.582 1.00 93.31 649 PHE A O 1
ATOM 4761 N N . ARG A 1 650 ? -53.096 -3.107 49.099 1.00 93.31 650 ARG A N 1
ATOM 4762 C CA . ARG A 1 650 ? -54.159 -3.814 49.817 1.00 93.31 650 ARG A CA 1
ATOM 4763 C C . ARG A 1 650 ? -55.480 -3.679 49.069 1.00 93.31 650 ARG A C 1
ATOM 4765 O O . ARG A 1 650 ? -55.723 -2.665 48.420 1.00 93.31 650 ARG A O 1
ATOM 4772 N N . GLN A 1 651 ? -56.335 -4.689 49.187 1.00 93.31 651 GLN A N 1
ATOM 4773 C CA . GLN A 1 651 ? -57.680 -4.706 48.613 1.00 93.31 651 GLN A CA 1
ATOM 4774 C C . GLN A 1 651 ? -58.630 -5.509 49.510 1.00 93.31 651 GLN A C 1
ATOM 4776 O O . GLN A 1 651 ? -58.189 -6.431 50.195 1.00 93.31 651 GLN A O 1
ATOM 4781 N N . GLU A 1 652 ? -59.919 -5.178 49.489 1.00 92.44 652 GLU A N 1
ATOM 4782 C CA . GLU A 1 652 ? -60.974 -5.895 50.234 1.00 92.44 652 GLU A CA 1
ATOM 4783 C C . GLU A 1 652 ? -62.129 -6.371 49.334 1.00 92.44 652 GLU A C 1
ATOM 4785 O O . GLU A 1 652 ? -63.074 -6.999 49.804 1.00 92.44 652 GLU A O 1
ATOM 4790 N N . ALA A 1 653 ? -62.072 -6.073 48.034 1.00 90.88 653 ALA A N 1
ATOM 4791 C CA . ALA A 1 653 ? -63.211 -6.193 47.127 1.00 90.88 653 ALA A CA 1
ATOM 4792 C C . ALA A 1 653 ? -63.474 -7.615 46.608 1.00 90.88 653 ALA A C 1
ATOM 4794 O O . ALA A 1 653 ? -64.593 -7.920 46.201 1.00 90.88 653 ALA A O 1
ATOM 4795 N N . GLN A 1 654 ? -62.469 -8.493 46.599 1.00 93.25 654 GLN A N 1
ATOM 4796 C CA . GLN A 1 654 ? -62.631 -9.891 46.183 1.00 93.25 654 GLN A CA 1
ATOM 4797 C C . GLN A 1 654 ? -61.616 -10.801 46.873 1.00 93.25 654 GLN A C 1
ATOM 4799 O O . GLN A 1 654 ? -60.573 -10.346 47.323 1.00 93.25 654 GLN A O 1
ATOM 4804 N N . THR A 1 655 ? -61.879 -12.108 46.923 1.00 94.94 655 THR A N 1
ATOM 4805 C CA . THR A 1 655 ? -61.048 -13.083 47.657 1.00 94.94 655 THR A CA 1
ATOM 4806 C C . THR A 1 655 ? -59.573 -13.062 47.232 1.00 94.94 655 THR A C 1
ATOM 4808 O O . THR A 1 655 ? -58.690 -13.206 48.075 1.00 94.94 655 THR A O 1
ATOM 4811 N N . SER A 1 656 ? -59.308 -12.838 45.942 1.00 92.75 656 SER A N 1
ATOM 4812 C CA . SER A 1 656 ? -57.977 -12.605 45.373 1.00 92.75 656 SER A CA 1
ATOM 4813 C C . SER A 1 656 ? -58.089 -11.668 44.171 1.00 92.75 656 SER A C 1
ATOM 4815 O O . SER A 1 656 ? -58.946 -11.869 43.311 1.00 92.75 656 SER A O 1
ATOM 4817 N N . MET A 1 657 ? -57.239 -10.644 44.107 1.00 93.25 657 MET A N 1
ATOM 4818 C CA . MET A 1 657 ? -57.199 -9.664 43.022 1.00 93.25 657 MET A CA 1
ATOM 4819 C C . MET A 1 657 ? -55.887 -9.781 42.257 1.00 93.25 657 MET A C 1
ATOM 4821 O O . MET A 1 657 ? -54.813 -9.703 42.851 1.00 93.25 657 MET A O 1
ATOM 4825 N N . ALA A 1 658 ? -55.969 -9.924 40.935 1.00 93.31 658 ALA A N 1
ATOM 4826 C CA . ALA A 1 658 ? -54.802 -9.800 40.075 1.00 93.31 658 ALA A CA 1
ATOM 4827 C C . ALA A 1 658 ? -54.509 -8.313 39.866 1.00 93.31 658 ALA A C 1
ATOM 4829 O O . ALA A 1 658 ? -55.366 -7.571 39.380 1.00 93.31 658 ALA A O 1
ATOM 4830 N N . VAL A 1 659 ? -53.305 -7.891 40.234 1.00 90.69 659 VAL A N 1
ATOM 4831 C CA . VAL A 1 659 ? -52.812 -6.523 40.071 1.00 90.69 659 VAL A CA 1
ATOM 4832 C C . VAL A 1 659 ? -51.597 -6.531 39.157 1.00 90.69 659 VAL A C 1
ATOM 4834 O O . VAL A 1 659 ? -50.742 -7.409 39.263 1.00 90.69 659 VAL A O 1
ATOM 4837 N N . ALA A 1 660 ? -51.530 -5.553 38.259 1.00 89.12 660 ALA A N 1
ATOM 4838 C CA . ALA A 1 660 ? -50.362 -5.271 37.441 1.00 89.12 660 ALA A CA 1
ATOM 4839 C C . ALA A 1 660 ? -49.974 -3.800 37.609 1.00 89.12 660 ALA A C 1
ATOM 4841 O O . ALA A 1 660 ? -50.814 -2.909 37.460 1.00 89.12 660 ALA A O 1
ATOM 4842 N N . VAL A 1 661 ? -48.703 -3.568 37.915 1.00 87.50 661 VAL A N 1
ATOM 4843 C CA . VAL A 1 661 ? -48.095 -2.253 38.102 1.00 87.50 661 VAL A CA 1
ATOM 4844 C C . VAL A 1 661 ? -47.040 -2.047 37.030 1.00 87.50 661 VAL A C 1
ATOM 4846 O O . VAL A 1 661 ? -46.233 -2.935 36.766 1.00 87.50 661 VAL A O 1
ATOM 4849 N N . ASN A 1 662 ? -47.043 -0.859 36.444 1.00 86.31 662 ASN A N 1
ATOM 4850 C CA . ASN A 1 662 ? -45.990 -0.357 35.584 1.00 86.31 662 ASN A CA 1
ATOM 4851 C C . ASN A 1 662 ? -45.420 0.918 36.215 1.00 86.31 662 ASN A C 1
ATOM 4853 O O . ASN A 1 662 ? -46.178 1.856 36.441 1.00 86.31 662 ASN A O 1
ATOM 4857 N N . ALA A 1 663 ? -44.116 0.960 36.477 1.00 85.94 663 ALA A N 1
ATOM 4858 C CA . ALA A 1 663 ? -43.428 2.135 37.004 1.00 85.94 663 ALA A CA 1
ATOM 4859 C C . ALA A 1 663 ? -42.369 2.618 36.012 1.00 85.94 663 ALA A C 1
ATOM 4861 O O . ALA A 1 663 ? -41.359 1.951 35.807 1.00 85.94 663 ALA A O 1
ATOM 4862 N N . ILE A 1 664 ? -42.584 3.789 35.422 1.00 84.69 664 ILE A N 1
ATOM 4863 C CA . ILE A 1 664 ? -41.693 4.432 34.455 1.00 84.69 664 ILE A CA 1
ATOM 4864 C C . ILE A 1 664 ? -40.865 5.483 35.188 1.00 84.69 664 ILE A C 1
ATOM 4866 O O . ILE A 1 664 ? -41.414 6.269 35.949 1.00 84.69 664 ILE A O 1
ATOM 4870 N N . ARG A 1 665 ? -39.555 5.529 34.958 1.00 76.62 665 ARG A N 1
ATOM 4871 C CA . ARG A 1 665 ? -38.714 6.641 35.422 1.00 76.62 665 ARG A CA 1
ATOM 4872 C C . ARG A 1 665 ? -38.920 7.841 34.490 1.00 76.62 665 ARG A C 1
ATOM 4874 O O . ARG A 1 665 ? -38.860 7.642 33.277 1.00 76.62 665 ARG A O 1
ATOM 4881 N N . ILE A 1 666 ? -39.175 9.036 35.027 1.00 77.50 666 ILE A N 1
ATOM 4882 C CA . ILE A 1 666 ? -39.463 10.255 34.240 1.00 77.50 666 ILE A CA 1
ATOM 4883 C C . ILE A 1 666 ? -38.519 11.410 34.541 1.00 77.50 666 ILE A C 1
ATOM 4885 O O . ILE A 1 666 ? -37.980 11.449 35.673 1.00 77.50 666 ILE A O 1
#

Radius of gyration: 44.04 Å; chains: 1; bounding box: 113×94×117 Å